Protein 9KPR (pdb70)

Sequence (567 aa):
GLVGLLVPVYDNRFFSSMAQTFEGQARKRGLSPMVVSGRRDPEEERRTVETLIAYSIDALFIAGVTDPDGVHQVCARAALPHVNIDLPGKFASSVISNNRHGAEILTAAILAHAAKGGSLGPDDVILFGGHDDHASRERIDGFHAAKADYFGVEGGDDIEITGYSPHMTEMAFERFFGRRGRLPRCFFVNSSINFEGLLRFMGRHDGEAFGDIVVGCFDYDPFASFLPFPVYMIKPDIAQMLEKGFELLEENRTEPEVTIIEPQLIPPRTALEGPLDDIWDPGLVGLLVPVYDNRFFSSMAQTFEGQARKRGLSPMVVSGRRDPEEERRTVETLIAYSIDALFIAGVTDPDGVHQVCARAALPHVNIDLPGKFASSVISNNRHGAEILTAAILAHAAKGGSLGPDDVILFGGHDDHASRERIDGFHAAKADYFGVEGGDDIEITGYSPHMTEMAFERFFGRRGRLPRCFFVNSSINFEGLLRFMGRHDGEAFGDIVVGCFDYDPFASFLPFPVYMIKPDIAQMLEKGFELLEENRTEPEVTIIEPQLIPPRTALEGPLDDIWDPVAL

InterPro domains:
  IPR000843 LacI-type HTH domain [PF00356] (10-58)
  IPR000843 LacI-type HTH domain [PS50932] (9-66)
  IPR000843 LacI-type HTH domain [SM00354] (8-81)
  IPR000843 LacI-type HTH domain [cd01392] (12-66)
  IPR010982 Lambda repressor-like, DNA-binding domain superfamily [G3DSA:1.10.260.40] (9-68)
  IPR010982 Lambda repressor-like, DNA-binding domain superfamily [SSF47413] (10-66)
  IPR025997 Periplasmic binding protein [PF13407] (72-291)
  IPR028082 Periplasmic binding protein-like I [SSF53822] (69-333)

B-factor: mean 37.3, std 19.04, range [6.64, 122.23]

Organism: Agrobacterium fabrum (strain C58 / ATCC 33970) (NCBI:txid176299)

Nearest PDB structures (foldseek):
  2ioy-assembly2_B  TM=7.848E-01  e=9.790E-14  Caldanaerobacter subterraneus subsp. tengcongensis
  2o20-assembly3_E  TM=8.260E-01  e=6.622E-13  Lactococcus lactis
  4yv7-assembly1_A  TM=7.741E-01  e=1.016E-11  Mycolicibacterium smegmatis MC2 155
  4rsm-assembly3_C  TM=7.453E-01  e=9.375E-09  Mycolicibacterium smegmatis MC2 155
  5hko-assembly1_A  TM=7.573E-01  e=2.952E-08  Mycolicibacterium smegmatis MC2 155

Radius of gyration: 23.56 Å; Cα contacts (8 Å, |Δi|>4): 1318; chains: 2; bounding box: 51×57×66 Å

Structure (mmCIF, N/CA/C/O backbone):
data_9KPR
#
_entry.id   9KPR
#
_cell.length_a   113.109
_cell.length_b   113.109
_cell.length_c   210.058
_cell.angle_alpha   90.00
_cell.angle_beta   90.00
_cell.angle_gamma   90.00
#
_symmetry.space_group_name_H-M   'P 41 21 2'
#
loop_
_entity.id
_entity.type
_entity.pdbx_description
1 polymer 'Transcriptional regulator, LacI family'
2 non-polymer D-Allulose
3 water water
#
loop_
_atom_site.group_PDB
_atom_site.id
_atom_site.type_symbol
_atom_site.label_atom_id
_atom_site.label_alt_id
_atom_site.label_comp_id
_atom_site.label_asym_id
_atom_site.label_entity_id
_atom_site.label_seq_id
_atom_site.pdbx_PDB_ins_code
_atom_site.Cartn_x
_atom_site.Cartn_y
_atom_site.Cartn_z
_atom_site.occupancy
_atom_site.B_iso_or_equiv
_atom_site.auth_seq_id
_atom_site.auth_comp_id
_atom_site.auth_asym_id
_atom_site.auth_atom_id
_atom_site.pdbx_PDB_model_num
ATOM 1 N N . GLY A 1 70 ? -32.057 32.302 12.102 1.00 66.17 70 GLY A N 1
ATOM 2 C CA . GLY A 1 70 ? -31.437 31.513 11.051 1.00 59.35 70 GLY A CA 1
ATOM 3 C C . GLY A 1 70 ? -31.765 30.030 11.105 1.00 54.21 70 GLY A C 1
ATOM 4 O O . GLY A 1 70 ? -30.877 29.184 11.019 1.00 61.79 70 GLY A O 1
ATOM 5 N N . LEU A 1 71 ? -33.045 29.722 11.292 1.00 45.26 71 LEU A N 1
ATOM 6 C CA . LEU A 1 71 ? -33.529 28.346 11.359 1.00 56.11 71 LEU A CA 1
ATOM 7 C C . LEU A 1 71 ? -33.647 27.730 9.965 1.00 56.51 71 LEU A C 1
ATOM 8 O O . LEU A 1 71 ? -34.403 28.229 9.123 1.00 46.87 71 LEU A O 1
ATOM 13 N N . VAL A 1 72 ? -32.925 26.633 9.731 1.00 45.39 72 VAL A N 1
ATOM 14 C CA . VAL A 1 72 ? -32.941 25.924 8.455 1.00 47.91 72 VAL A CA 1
ATOM 15 C C . VAL A 1 72 ? -33.386 24.482 8.6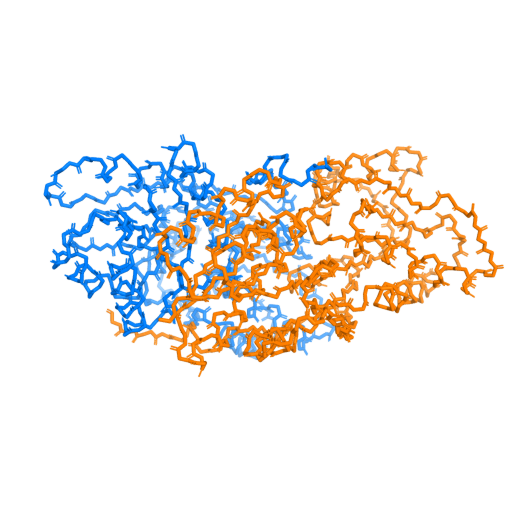87 1.00 44.83 72 VAL A C 1
ATOM 16 O O . VAL A 1 72 ? -32.956 23.829 9.647 1.00 36.72 72 VAL A O 1
ATOM 20 N N . GLY A 1 73 ? -34.258 23.991 7.811 1.00 39.29 73 GLY A N 1
ATOM 21 C CA . GLY A 1 73 ? -34.892 22.694 7.980 1.00 43.60 73 GLY A CA 1
ATOM 22 C C . GLY A 1 73 ? -34.431 21.686 6.912 1.00 45.03 73 GLY A C 1
ATOM 23 O O . GLY A 1 73 ? -34.180 22.062 5.767 1.00 28.79 73 GLY A O 1
ATOM 24 N N . LEU A 1 74 ? -34.311 20.436 7.335 1.00 40.99 74 LEU A N 1
ATOM 25 C CA . LEU A 1 74 ? -34.078 19.317 6.427 1.00 33.50 74 LEU A CA 1
ATOM 26 C C . LEU A 1 74 ? -35.291 18.400 6.490 1.00 26.43 74 LEU A C 1
ATOM 27 O O . LEU A 1 74 ? -35.651 17.914 7.568 1.00 34.74 74 LEU A O 1
ATOM 32 N N . LEU A 1 75 ? -35.915 18.174 5.340 1.00 25.04 75 LEU A N 1
ATOM 33 C CA . LEU A 1 75 ? -37.075 17.302 5.221 1.00 25.36 75 LEU A CA 1
ATOM 34 C C . LEU A 1 75 ? -36.622 15.960 4.663 1.00 24.29 75 LEU A C 1
ATOM 35 O O . LEU A 1 75 ? -36.135 15.892 3.532 1.00 29.65 75 LEU A O 1
ATOM 40 N N . VAL A 1 76 ? -36.795 14.898 5.445 1.00 27.10 76 VAL A N 1
ATOM 41 C CA . VAL A 1 76 ? -36.335 13.562 5.066 1.00 26.55 76 VAL A CA 1
ATOM 42 C C . VAL A 1 76 ? -37.532 12.617 5.064 1.00 36.02 76 VAL A C 1
ATOM 43 O O . VAL A 1 76 ? -38.538 12.893 5.735 1.00 30.89 76 VAL A O 1
ATOM 47 N N . PRO A 1 77 ? -37.481 11.512 4.312 1.00 37.03 77 PRO A N 1
ATOM 48 C CA . PRO A 1 77 ? -38.596 10.548 4.361 1.00 26.77 77 PRO A CA 1
ATOM 49 C C . PRO A 1 77 ? -38.754 9.883 5.719 1.00 36.03 77 PRO A C 1
ATOM 50 O O . PRO A 1 77 ? -39.880 9.766 6.226 1.00 26.69 77 PRO A O 1
ATOM 54 N N . VAL A 1 78 ? -37.652 9.409 6.308 1.00 27.44 78 VAL A N 1
ATOM 55 C CA . VAL A 1 78 ? -37.648 8.765 7.616 1.00 27.23 78 VAL A CA 1
ATOM 56 C C . VAL A 1 78 ? -36.368 9.138 8.358 1.00 30.59 78 VAL A C 1
ATOM 57 O O . VAL A 1 78 ? -35.348 9.471 7.748 1.00 31.32 78 VAL A O 1
ATOM 61 N N . TYR A 1 79 ? -36.429 9.084 9.691 1.00 27.53 79 TYR A N 1
ATOM 62 C CA . TYR A 1 79 ? -35.227 9.227 10.509 1.00 26.28 79 TYR A CA 1
ATOM 63 C C . TYR A 1 79 ? -34.407 7.938 10.567 1.00 33.45 79 TYR A C 1
ATOM 64 O O . TYR A 1 79 ? -33.176 7.994 10.686 1.00 34.26 79 TYR A O 1
ATOM 73 N N . ASP A 1 80 ? -35.078 6.779 10.508 1.00 50.97 80 ASP A N 1
ATOM 74 C CA . ASP A 1 80 ? -34.471 5.464 10.728 1.00 38.51 80 ASP A CA 1
ATOM 75 C C . ASP A 1 80 ? -33.508 5.029 9.618 1.00 35.46 80 ASP A C 1
ATOM 76 O O . ASP A 1 80 ? -32.731 4.090 9.822 1.00 37.19 80 ASP A O 1
ATOM 81 N N . ASN A 1 81 ? -33.578 5.644 8.441 1.00 30.27 81 ASN A N 1
ATOM 82 C CA . ASN A 1 81 ? -32.751 5.244 7.308 1.00 19.72 81 ASN A CA 1
ATOM 83 C C . ASN A 1 81 ? -31.279 5.569 7.556 1.00 23.85 81 ASN A C 1
ATOM 84 O O . ASN A 1 81 ? -30.941 6.642 8.053 1.00 37.93 81 ASN A O 1
ATOM 89 N N . ARG A 1 82 ? -30.395 4.639 7.193 1.00 22.65 82 ARG A N 1
ATOM 90 C CA . ARG A 1 82 ? -28.970 4.837 7.459 1.00 34.09 82 ARG A CA 1
ATOM 91 C C . ARG A 1 82 ? -28.385 5.968 6.620 1.00 31.28 82 ARG A C 1
ATOM 92 O O . ARG A 1 82 ? -27.470 6.670 7.066 1.00 36.22 82 ARG A O 1
ATOM 100 N N . PHE A 1 83 ? -28.863 6.127 5.387 1.00 31.31 83 PHE A N 1
ATOM 101 C CA . PHE A 1 83 ? -28.366 7.193 4.524 1.00 30.13 83 PHE A CA 1
ATOM 102 C C . PHE A 1 83 ? -28.903 8.552 4.965 1.00 25.30 83 PHE A C 1
ATOM 103 O O . PHE A 1 83 ? -28.149 9.526 5.075 1.00 28.05 83 PHE A O 1
ATOM 111 N N . PHE A 1 84 ? -30.208 8.631 5.228 1.00 22.51 84 PHE A N 1
ATOM 112 C CA . PHE A 1 84 ? -30.820 9.883 5.663 1.00 16.74 84 PHE A CA 1
ATOM 113 C C . PHE A 1 84 ? -30.368 10.283 7.064 1.00 26.74 84 PHE A C 1
ATOM 114 O O . PHE A 1 84 ? -30.279 11.479 7.374 1.00 23.50 84 PHE A O 1
ATOM 122 N N . SER A 1 85 ? -30.130 9.308 7.943 1.00 22.46 85 SER A N 1
ATOM 123 C CA . SER A 1 85 ? -29.617 9.645 9.265 1.00 21.42 85 SER A CA 1
ATOM 124 C C . SER A 1 85 ? -28.214 10.223 9.161 1.00 27.86 85 SER A C 1
ATOM 125 O O . SER A 1 85 ? -27.857 11.143 9.905 1.00 32.46 85 SER A O 1
ATOM 128 N N . SER A 1 86 ? -27.401 9.691 8.243 1.00 28.49 86 SER A N 1
ATOM 129 C CA . SER A 1 86 ? -26.079 10.263 8.011 1.00 33.31 86 SER A CA 1
ATOM 130 C C . SER A 1 86 ? -26.183 11.650 7.383 1.00 35.92 86 SER A C 1
ATOM 131 O O . SER A 1 86 ? -25.381 12.542 7.694 1.00 36.01 86 SER A O 1
ATOM 134 N N . MET A 1 87 ? -27.162 11.850 6.494 1.00 32.48 87 MET A N 1
ATOM 135 C CA . MET A 1 87 ? -27.379 13.171 5.909 1.00 21.78 87 MET A CA 1
ATOM 136 C C . MET A 1 87 ? -27.766 14.189 6.975 1.00 26.33 87 MET A C 1
ATOM 137 O O . MET A 1 87 ? -27.295 15.330 6.952 1.00 35.47 87 MET A O 1
ATOM 142 N N . ALA A 1 88 ? -28.635 13.799 7.913 1.00 23.92 88 ALA A N 1
ATOM 143 C CA . ALA A 1 88 ? -29.036 14.721 8.971 1.00 25.65 88 ALA A CA 1
ATOM 144 C C . ALA A 1 88 ? -27.853 15.122 9.844 1.00 32.56 88 ALA A C 1
ATOM 145 O O . ALA A 1 88 ? -27.734 16.289 10.238 1.00 39.88 88 ALA A O 1
ATOM 147 N N . GLN A 1 89 ? -26.962 14.174 10.152 1.00 35.33 89 GLN A N 1
ATOM 148 C CA . GLN A 1 89 ? -25.780 14.514 10.936 1.00 28.47 89 GLN A CA 1
ATOM 149 C C . GLN A 1 89 ? -24.879 15.469 10.167 1.00 35.40 89 GLN A C 1
ATOM 150 O O . GLN A 1 89 ? -24.401 16.467 10.721 1.00 40.11 89 GLN A O 1
ATOM 156 N N . THR A 1 90 ? -24.647 15.184 8.883 1.00 31.92 90 THR A N 1
ATOM 157 C CA . THR A 1 90 ? -23.849 16.079 8.050 1.00 34.04 90 THR A CA 1
ATOM 158 C C . THR A 1 90 ? -24.506 17.444 7.907 1.00 28.40 90 THR A C 1
ATOM 159 O O . THR A 1 90 ? -23.829 18.477 7.967 1.00 29.79 90 THR A O 1
ATOM 163 N N . PHE A 1 91 ? -25.826 17.466 7.716 1.00 25.67 91 PHE A N 1
ATOM 164 C CA . PHE A 1 91 ? -26.550 18.725 7.573 1.00 26.42 91 PHE A CA 1
ATOM 165 C C . PHE A 1 91 ? -26.467 19.575 8.833 1.00 32.91 91 PHE A C 1
ATOM 166 O O . PHE A 1 91 ? -26.264 20.792 8.754 1.00 37.81 91 PHE A O 1
ATOM 174 N N . GLU A 1 92 ? -26.619 18.955 10.006 1.00 35.54 92 GLU A N 1
ATOM 175 C CA . GLU A 1 92 ? -26.584 19.728 11.240 1.00 37.86 92 GLU A CA 1
ATOM 176 C C . GLU A 1 92 ? -25.226 20.393 11.429 1.00 38.95 92 GLU A C 1
ATOM 177 O O . GLU A 1 92 ? -25.151 21.583 11.758 1.00 44.91 92 GLU A O 1
ATOM 183 N N . GLY A 1 93 ? -24.142 19.648 11.204 1.00 34.68 93 GLY A N 1
ATOM 184 C CA . GLY A 1 93 ? -22.815 20.227 11.354 1.00 29.68 93 GLY A CA 1
ATOM 185 C C . GLY A 1 93 ? -22.564 21.356 10.373 1.00 33.94 93 GLY A C 1
ATOM 186 O O . GLY A 1 93 ? -21.983 22.385 10.727 1.00 37.53 93 GLY A O 1
ATOM 187 N N . GLN A 1 94 ? -22.962 21.162 9.116 1.00 30.14 94 GLN A N 1
ATOM 188 C CA . GLN A 1 94 ? -22.788 22.214 8.126 1.00 29.15 94 GLN A CA 1
ATOM 189 C C . GLN A 1 94 ? -23.594 23.447 8.502 1.00 40.13 94 GLN A C 1
ATOM 190 O O . GLN A 1 94 ? -23.085 24.570 8.441 1.00 43.95 94 GLN A O 1
ATOM 196 N N . ALA A 1 95 ? -24.844 23.251 8.927 1.00 32.07 95 ALA A N 1
ATOM 197 C CA . ALA A 1 95 ? -25.666 24.374 9.365 1.00 32.87 95 ALA A CA 1
ATOM 198 C C . ALA A 1 95 ? -25.049 25.062 10.580 1.00 41.20 95 ALA A C 1
ATOM 199 O O . ALA A 1 95 ? -25.095 26.293 10.696 1.00 37.39 95 ALA A O 1
ATOM 201 N N . ARG A 1 96 ? -24.490 24.278 11.508 1.00 42.42 96 ARG A N 1
ATOM 202 C CA . ARG A 1 96 ? -23.842 24.849 12.685 1.00 37.10 96 ARG A CA 1
ATOM 203 C C . ARG A 1 96 ? -22.695 25.773 12.285 1.00 47.34 96 ARG A C 1
ATOM 204 O O . ARG A 1 96 ? -22.575 26.893 12.801 1.00 44.67 96 ARG A O 1
ATOM 208 N N . LYS A 1 97 ? -21.856 25.332 11.337 1.00 47.49 97 LYS A N 1
ATOM 209 C CA . LYS A 1 97 ? -20.753 26.171 10.872 1.00 42.61 97 LYS A CA 1
ATOM 210 C C . LYS A 1 97 ? -21.245 27.425 10.159 1.00 34.76 97 LYS A C 1
ATOM 211 O O . LYS A 1 97 ? -20.598 28.473 10.237 1.00 47.37 97 LYS A O 1
ATOM 217 N N . ARG A 1 98 ? -22.366 27.342 9.448 1.00 42.21 98 ARG A N 1
ATOM 218 C CA . ARG A 1 98 ? -22.969 28.540 8.879 1.00 34.87 98 ARG A CA 1
ATOM 219 C C . ARG A 1 98 ? -23.553 29.455 9.944 1.00 44.03 98 ARG A C 1
ATOM 220 O O . ARG A 1 98 ? -24.026 30.546 9.607 1.00 48.38 98 ARG A O 1
ATOM 228 N N . GLY A 1 99 ? -23.589 29.022 11.203 1.00 46.00 99 GLY A N 1
ATOM 229 C CA . GLY A 1 99 ? -24.285 29.776 12.223 1.00 46.29 99 GLY A CA 1
ATOM 230 C C . GLY A 1 99 ? -25.790 29.652 12.168 1.00 62.52 99 GLY A C 1
ATOM 231 O O . GLY A 1 99 ? -26.488 30.440 12.820 1.00 57.70 99 GLY A O 1
ATOM 232 N N . LEU A 1 100 ? -26.309 28.721 11.370 1.00 52.36 100 LEU A N 1
ATOM 233 C CA . LEU A 1 100 ? -27.735 28.464 11.300 1.00 37.05 100 LEU A CA 1
ATOM 234 C C . LEU A 1 100 ? -28.156 27.471 12.380 1.00 47.18 100 LEU A C 1
ATOM 235 O O . LEU A 1 100 ? -27.335 26.767 12.977 1.00 37.96 100 LEU A O 1
ATOM 240 N N . SER A 1 101 ? -29.463 27.431 12.633 1.00 50.34 101 SER A N 1
ATOM 241 C CA . SER A 1 101 ? -30.031 26.483 13.578 1.00 48.40 101 SER A CA 1
ATOM 242 C C . SER A 1 101 ? -30.691 25.348 12.819 1.00 51.66 101 SER A C 1
ATOM 243 O O . SER A 1 101 ? -31.683 25.587 12.108 1.00 41.87 101 SER A O 1
ATOM 246 N N . PRO A 1 102 ? -30.214 24.107 12.964 1.00 41.89 102 PRO A N 1
ATOM 247 C CA . PRO A 1 102 ? -30.717 23.017 12.118 1.00 34.21 102 PRO A CA 1
ATOM 248 C C . PRO A 1 102 ? -31.853 22.235 12.755 1.00 33.98 102 PRO A C 1
ATOM 249 O O . PRO A 1 102 ? -31.784 21.833 13.922 1.00 35.39 102 PRO A O 1
ATOM 253 N N . MET A 1 103 ? -32.887 21.973 11.973 1.00 32.40 103 MET A N 1
ATOM 254 C CA . MET A 1 103 ? -33.990 21.139 12.411 1.00 41.97 103 MET A CA 1
ATOM 255 C C . MET A 1 103 ? -34.303 20.135 11.316 1.00 37.59 103 MET A C 1
ATOM 256 O O . MET A 1 103 ? -34.169 20.432 10.124 1.00 36.45 103 MET A O 1
ATOM 261 N N . VAL A 1 104 ? -34.696 18.940 11.728 1.00 25.95 104 VAL A N 1
ATOM 262 C CA . VAL A 1 104 ? -35.022 17.877 10.797 1.00 31.90 104 VAL A CA 1
ATOM 263 C C . VAL A 1 104 ? -36.467 17.474 11.021 1.00 36.86 104 VAL A C 1
ATOM 264 O O . VAL A 1 104 ? -36.903 17.286 12.163 1.00 38.19 104 VAL A O 1
ATOM 268 N N . VAL A 1 105 ? -37.192 17.293 9.924 1.00 25.27 105 VAL A N 1
ATOM 269 C CA . VAL A 1 105 ? -38.579 16.876 9.962 1.00 29.40 105 VAL A CA 1
ATOM 270 C C . VAL A 1 105 ? -38.722 15.733 8.971 1.00 34.25 105 VAL A C 1
ATOM 271 O O . VAL A 1 105 ? -37.922 15.575 8.047 1.00 30.05 105 VAL A O 1
ATOM 275 N N . SER A 1 106 ? -39.755 14.931 9.178 1.00 34.14 106 SER A N 1
ATOM 276 C CA . SER A 1 106 ? -39.997 13.743 8.379 1.00 25.87 106 SER A CA 1
ATOM 277 C C . SER A 1 106 ? -41.258 13.933 7.551 1.00 31.15 106 SER A C 1
ATOM 278 O O . SER A 1 106 ? -42.296 14.351 8.078 1.00 38.48 106 SER A O 1
ATOM 281 N N . GLY A 1 107 ? -41.175 13.583 6.269 1.00 28.93 107 GLY A N 1
ATOM 282 C CA . GLY A 1 107 ? -42.321 13.619 5.384 1.00 36.49 107 GLY A CA 1
ATOM 283 C C . GLY A 1 107 ? -43.052 12.303 5.250 1.00 43.10 107 GLY A C 1
ATOM 284 O O . GLY A 1 107 ? -44.148 12.268 4.685 1.00 36.79 107 GLY A O 1
ATOM 285 N N . ARG A 1 108 ? -42.465 11.219 5.765 1.00 43.64 108 ARG A N 1
ATOM 286 C CA . ARG A 1 108 ? -43.094 9.896 5.817 1.00 36.77 108 ARG A CA 1
ATOM 287 C C . ARG A 1 108 ? -43.473 9.377 4.429 1.00 39.75 108 ARG A C 1
ATOM 288 O O . ARG A 1 108 ? -44.350 8.519 4.295 1.00 48.67 108 ARG A O 1
ATOM 296 N N . ARG A 1 109 ? -42.785 9.864 3.393 1.00 40.92 109 ARG A N 1
ATOM 297 C CA . ARG A 1 109 ? -43.008 9.438 2.008 1.00 43.88 109 ARG A CA 1
ATOM 298 C C . ARG A 1 109 ? -44.466 9.569 1.572 1.00 43.63 109 ARG A C 1
ATOM 299 O O . ARG A 1 109 ? -44.918 8.880 0.657 1.00 49.76 109 ARG A O 1
ATOM 307 N N . ASP A 1 110 ? -45.209 10.460 2.218 1.00 43.56 110 ASP A N 1
ATOM 308 C CA . ASP A 1 110 ? -46.602 10.729 1.888 1.00 46.81 110 ASP A CA 1
ATOM 309 C C . ASP A 1 110 ? -46.722 12.154 1.365 1.00 48.89 110 ASP A C 1
ATOM 310 O O . ASP A 1 110 ? -46.362 13.095 2.090 1.00 44.87 110 ASP A O 1
ATOM 315 N N . PRO A 1 111 ? -47.218 12.374 0.140 1.00 47.71 111 PRO A N 1
ATOM 316 C CA . PRO A 1 111 ? -47.248 13.754 -0.387 1.00 49.85 111 PRO A CA 1
ATOM 317 C C . PRO A 1 111 ? -48.061 14.704 0.478 1.00 45.56 111 PRO A C 1
ATOM 318 O O . PRO A 1 111 ? -47.659 15.858 0.678 1.00 51.48 111 PRO A O 1
ATOM 322 N N . GLU A 1 112 ? -49.204 14.250 0.996 1.00 38.26 112 GLU A N 1
ATOM 323 C CA . GLU A 1 112 ? -49.985 15.086 1.900 1.00 47.86 112 GLU A CA 1
ATOM 324 C C . GLU A 1 112 ? -49.212 15.384 3.181 1.00 51.70 112 GLU A C 1
ATOM 325 O O . GLU A 1 112 ? -49.209 16.523 3.665 1.00 53.00 112 GLU A O 1
ATOM 331 N N . GLU A 1 113 ? -48.538 14.374 3.739 1.00 51.16 113 GLU A N 1
ATOM 332 C CA . GLU A 1 113 ? -47.738 14.592 4.940 1.00 46.05 113 GLU A CA 1
ATOM 333 C C . GLU A 1 113 ? -46.598 15.563 4.660 1.00 51.27 113 GLU A C 1
ATOM 334 O O . GLU A 1 113 ? -46.313 16.452 5.471 1.00 45.71 113 GLU A O 1
ATOM 340 N N . GLU A 1 114 ? -45.949 15.420 3.500 1.00 42.25 114 GLU A N 1
ATOM 341 C CA . GLU A 1 114 ? -44.862 16.321 3.137 1.00 34.43 114 GLU A CA 1
ATOM 342 C C . GLU A 1 114 ? -45.356 17.757 3.027 1.00 44.62 114 GLU A C 1
ATOM 343 O O . GLU A 1 114 ? -44.686 18.690 3.487 1.00 48.67 114 GLU A O 1
ATOM 349 N N . ARG A 1 115 ? -46.526 17.954 2.415 1.00 53.57 115 ARG A N 1
ATOM 350 C CA . ARG A 1 115 ? -47.080 19.297 2.299 1.00 45.84 115 ARG A CA 1
ATOM 351 C C . ARG A 1 115 ? -47.446 19.862 3.671 1.00 45.40 115 ARG A C 1
ATOM 352 O O . ARG A 1 115 ? -47.093 21.003 3.994 1.00 41.57 115 ARG A O 1
ATOM 354 N N . ARG A 1 116 ? -48.133 19.071 4.506 1.00 35.83 116 ARG A N 1
ATOM 355 C CA . ARG A 1 116 ? -48.492 19.551 5.840 1.00 37.27 116 ARG A CA 1
ATOM 356 C C . ARG A 1 116 ? -47.255 19.872 6.671 1.00 45.13 116 ARG A C 1
ATOM 357 O O . ARG A 1 116 ? -47.230 20.872 7.397 1.00 51.05 116 ARG A O 1
ATOM 359 N N . THR A 1 117 ? -46.209 19.048 6.560 1.00 41.85 117 THR A N 1
ATOM 360 C CA . THR A 1 117 ? -44.996 19.280 7.337 1.00 34.65 117 THR A CA 1
ATOM 361 C C . THR A 1 117 ? -44.316 20.576 6.917 1.00 39.54 117 THR A C 1
ATOM 362 O O . THR A 1 117 ? -43.820 21.324 7.768 1.00 41.36 117 THR A O 1
ATOM 366 N N . VAL A 1 118 ? -44.258 20.848 5.611 1.00 39.35 118 VAL A N 1
ATOM 367 C CA . VAL A 1 118 ? -43.643 22.089 5.151 1.00 41.08 118 VAL A CA 1
ATOM 368 C C . VAL A 1 118 ? -44.487 23.288 5.571 1.00 47.01 118 VAL A C 1
ATOM 369 O O . VAL A 1 118 ? -43.955 24.304 6.039 1.00 46.88 118 VAL A O 1
ATOM 373 N N . GLU A 1 119 ? -45.813 23.187 5.425 1.00 44.63 119 GLU A N 1
ATOM 374 C CA . GLU A 1 119 ? -46.692 24.268 5.864 1.00 43.48 119 GLU A CA 1
ATOM 375 C C . GLU A 1 119 ? -46.487 24.583 7.338 1.00 44.06 119 GLU A C 1
ATOM 376 O O . GLU A 1 119 ? -46.482 25.754 7.735 1.00 58.71 119 GLU A O 1
ATOM 382 N N . THR A 1 120 ? -46.312 23.551 8.163 1.00 36.64 120 THR A N 1
ATOM 383 C CA . THR A 1 120 ? -46.008 23.783 9.569 1.00 43.33 120 THR A CA 1
ATOM 384 C C . THR A 1 120 ? -44.673 24.499 9.729 1.00 40.57 120 THR A C 1
ATOM 385 O O . THR A 1 120 ? -44.565 25.455 10.506 1.00 50.24 120 THR A O 1
ATOM 389 N N . LEU A 1 121 ? -43.650 24.068 8.987 1.00 44.35 121 LEU A N 1
ATOM 390 C CA . LEU A 1 121 ? -42.360 24.750 9.044 1.00 53.71 121 LEU A CA 1
ATOM 391 C C . LEU A 1 121 ? -42.482 26.203 8.605 1.00 49.41 121 LEU A C 1
ATOM 392 O O . LEU A 1 121 ? -41.835 27.091 9.173 1.00 42.61 121 LEU A O 1
ATOM 397 N N . ILE A 1 122 ? -43.286 26.459 7.573 1.00 40.40 122 ILE A N 1
ATOM 398 C CA . ILE A 1 122 ? -43.519 27.830 7.136 1.00 40.72 122 ILE A CA 1
ATOM 399 C C . ILE A 1 122 ? -44.254 28.613 8.214 1.00 48.02 122 ILE A C 1
ATOM 400 O O . ILE A 1 122 ? -43.931 29.775 8.489 1.00 52.71 122 ILE A O 1
ATOM 405 N N . ALA A 1 123 ? -45.258 27.990 8.838 1.00 50.40 123 ALA A N 1
ATOM 406 C CA . ALA A 1 123 ? -45.981 28.647 9.922 1.00 47.36 123 ALA A CA 1
ATOM 407 C C . ALA A 1 123 ? -45.043 29.029 11.061 1.00 51.99 123 ALA A C 1
ATOM 408 O O . ALA A 1 123 ? -45.213 30.078 11.694 1.00 63.47 123 ALA A O 1
ATOM 410 N N . TYR A 1 124 ? -44.043 28.194 11.330 1.00 46.68 124 TYR A N 1
ATOM 411 C CA . TYR A 1 124 ? -43.069 28.459 12.378 1.00 40.86 124 TYR A CA 1
ATOM 412 C C . TYR A 1 124 ? -41.881 29.286 11.887 1.00 42.98 124 TYR A C 1
ATOM 413 O O . TYR A 1 124 ? -40.892 29.422 12.615 1.00 51.81 124 TYR A O 1
ATOM 422 N N . SER A 1 125 ? -41.957 29.813 10.662 1.00 46.35 125 SER A N 1
ATOM 423 C CA . SER A 1 125 ? -41.011 30.798 10.133 1.00 48.32 125 SER A CA 1
ATOM 424 C C . SER A 1 125 ? -39.585 30.252 10.000 1.00 59.63 125 SER A C 1
ATOM 425 O O . SER A 1 125 ? -38.611 30.890 10.409 1.00 56.79 125 SER A O 1
ATOM 428 N N . ILE A 1 126 ? -39.462 29.067 9.397 1.00 49.03 126 ILE A N 1
ATOM 429 C CA . ILE A 1 126 ? -38.146 28.548 9.040 1.00 52.62 126 ILE A CA 1
ATOM 430 C C . ILE A 1 126 ? -37.585 29.350 7.868 1.00 50.81 126 ILE A C 1
ATOM 431 O O . ILE A 1 126 ? -38.330 29.833 7.004 1.00 35.64 126 ILE A O 1
ATOM 436 N N . ASP A 1 127 ? -36.264 29.551 7.865 1.00 54.18 127 ASP A N 1
ATOM 437 C CA . ASP A 1 127 ? -35.646 30.414 6.859 1.00 56.95 127 ASP A CA 1
ATOM 438 C C . ASP A 1 127 ? -35.378 29.688 5.545 1.00 56.23 127 ASP A C 1
ATOM 439 O O . ASP A 1 127 ? -35.524 30.283 4.473 1.00 61.32 127 ASP A O 1
ATOM 444 N N . ALA A 1 128 ? -34.971 28.422 5.597 1.00 73.12 128 ALA A N 1
ATOM 445 C CA . ALA A 1 128 ? -34.643 27.676 4.389 1.00 55.22 128 ALA A CA 1
ATOM 446 C C . ALA A 1 128 ? -34.927 26.201 4.612 1.00 49.60 128 ALA A C 1
ATOM 447 O O . ALA A 1 128 ? -34.927 25.711 5.746 1.00 50.06 128 ALA A O 1
ATOM 449 N N . LEU A 1 129 ? -35.186 25.502 3.517 1.00 40.73 129 LEU A N 1
ATOM 450 C CA . LEU A 1 129 ? -35.551 24.097 3.573 1.00 44.93 129 LEU A CA 1
ATOM 451 C C . LEU A 1 129 ? -34.745 23.290 2.564 1.00 41.14 129 LEU A C 1
ATOM 452 O O . LEU A 1 129 ? -34.598 23.688 1.405 1.00 37.71 129 LEU A O 1
ATOM 457 N N . PHE A 1 130 ? -34.227 22.153 3.013 1.00 36.78 130 PHE A N 1
ATOM 458 C CA . PHE A 1 130 ? -33.607 21.172 2.136 1.00 30.17 130 PHE A CA 1
ATOM 459 C C . PHE A 1 130 ? -34.632 20.070 1.943 1.00 28.44 130 PHE A C 1
ATOM 460 O O . PHE A 1 130 ? -35.174 19.547 2.922 1.00 26.55 130 PHE A O 1
ATOM 468 N N . ILE A 1 131 ? -34.936 19.757 0.694 1.00 33.06 131 ILE A N 1
ATOM 469 C CA . ILE A 1 131 ? -35.986 18.802 0.374 1.00 29.46 131 ILE A CA 1
ATOM 470 C C . ILE A 1 131 ? -35.297 17.524 -0.098 1.00 34.24 131 ILE A C 1
ATOM 471 O O . ILE A 1 131 ? -34.806 17.442 -1.230 1.00 36.40 131 ILE A O 1
ATOM 476 N N . ALA A 1 132 ? -35.252 16.520 0.778 1.00 40.92 132 ALA A N 1
ATOM 477 C CA . ALA A 1 132 ? -34.484 15.299 0.556 1.00 32.22 132 ALA A CA 1
ATOM 478 C C . ALA A 1 132 ? -35.421 14.102 0.464 1.00 38.42 132 ALA A C 1
ATOM 479 O O . ALA A 1 132 ? -36.129 13.787 1.428 1.00 47.50 132 ALA A O 1
ATOM 481 N N . GLY A 1 133 ? -35.412 13.435 -0.689 1.00 34.96 133 GLY A N 1
ATOM 482 C CA . GLY A 1 133 ? -36.144 12.190 -0.863 1.00 31.82 133 GLY A CA 1
ATOM 483 C C . GLY A 1 133 ? -37.651 12.275 -0.766 1.00 36.96 133 GLY A C 1
ATOM 484 O O . GLY A 1 133 ? -38.288 11.297 -0.357 1.00 49.83 133 GLY A O 1
ATOM 485 N N . VAL A 1 134 ? -38.247 13.413 -1.126 1.00 45.42 134 VAL A N 1
ATOM 486 C CA . VAL A 1 134 ? -39.702 13.536 -1.089 1.00 51.54 134 VAL A CA 1
ATOM 487 C C . VAL A 1 134 ? -40.297 12.804 -2.281 1.00 59.51 134 VAL A C 1
ATOM 488 O O . VAL A 1 134 ? -39.728 12.797 -3.382 1.00 54.10 134 VAL A O 1
ATOM 492 N N . THR A 1 135 ? -41.458 12.190 -2.064 1.00 57.83 135 THR A N 1
ATOM 493 C CA . THR A 1 135 ? -42.149 11.509 -3.149 1.00 62.28 135 THR A CA 1
ATOM 494 C C . THR A 1 135 ? -42.739 12.495 -4.153 1.00 66.25 135 THR A C 1
ATOM 495 O O . THR A 1 135 ? -42.851 12.170 -5.341 1.00 81.65 135 THR A O 1
ATOM 499 N N . ASP A 1 136 ? -43.124 13.693 -3.705 1.00 67.33 136 ASP A N 1
ATOM 500 C CA . ASP A 1 136 ? -43.737 14.708 -4.566 1.00 79.60 136 ASP A CA 1
ATOM 501 C C . ASP A 1 136 ? -42.962 16.017 -4.449 1.00 65.41 136 ASP A C 1
ATOM 502 O O . ASP A 1 136 ? -43.278 16.862 -3.600 1.00 62.70 136 ASP A O 1
ATOM 507 N N . PRO A 1 137 ? -41.934 16.223 -5.277 1.00 62.28 137 PRO A N 1
ATOM 508 C CA . PRO A 1 137 ? -41.187 17.489 -5.195 1.00 66.52 137 PRO A CA 1
ATOM 509 C C . PRO A 1 137 ? -42.007 18.702 -5.608 1.00 76.86 137 PRO A C 1
ATOM 510 O O . PRO A 1 137 ? -41.788 19.793 -5.066 1.00 71.47 137 PRO A O 1
ATOM 514 N N . ASP A 1 138 ? -42.945 18.543 -6.548 1.00 82.89 138 ASP A N 1
ATOM 515 C CA . ASP A 1 138 ? -43.696 19.687 -7.064 1.00 82.03 138 ASP A CA 1
ATOM 516 C C . ASP A 1 138 ? -44.643 20.261 -6.017 1.00 71.31 138 ASP A C 1
ATOM 517 O O . ASP A 1 138 ? -44.708 21.483 -5.833 1.00 75.23 138 ASP A O 1
ATOM 522 N N . GLY A 1 139 ? -45.391 19.396 -5.327 1.00 70.38 139 GLY A N 1
ATOM 523 C CA . GLY A 1 139 ? -46.307 19.881 -4.307 1.00 57.20 139 GLY A CA 1
ATOM 524 C C . GLY A 1 139 ? -45.594 20.617 -3.190 1.00 62.77 139 GLY A C 1
ATOM 525 O O . GLY A 1 139 ? -46.083 21.635 -2.693 1.00 74.73 139 GLY A O 1
ATOM 526 N N . VAL A 1 140 ? -44.427 20.115 -2.785 1.00 61.84 140 VAL A N 1
ATOM 527 C CA . VAL A 1 140 ? -43.614 20.808 -1.791 1.00 52.10 140 VAL A CA 1
ATOM 528 C C . VAL A 1 140 ? -43.097 22.133 -2.339 1.00 59.21 140 VAL A C 1
ATOM 529 O O . VAL A 1 140 ? -43.043 23.138 -1.619 1.00 64.45 140 VAL A O 1
ATOM 533 N N . HIS A 1 141 ? -42.711 22.162 -3.618 1.00 55.14 141 HIS A N 1
ATOM 534 C CA . HIS A 1 141 ? -42.199 23.401 -4.196 1.00 59.31 141 HIS A CA 1
ATOM 535 C C . HIS A 1 141 ? -43.268 24.483 -4.221 1.00 65.01 141 HIS A C 1
ATOM 536 O O . HIS A 1 141 ? -42.986 25.648 -3.918 1.00 66.18 141 HIS A O 1
ATOM 543 N N . GLN A 1 142 ? -44.497 24.123 -4.596 1.00 57.02 142 GLN A N 1
ATOM 544 C CA . GLN A 1 142 ? -45.568 25.111 -4.633 1.00 68.36 142 GLN A CA 1
ATOM 545 C C . GLN A 1 142 ? -45.800 25.721 -3.259 1.00 63.15 142 GLN A C 1
ATOM 546 O O . GLN A 1 142 ? -45.956 26.941 -3.136 1.00 62.81 142 GLN A O 1
ATOM 552 N N . VAL A 1 143 ? -45.791 24.893 -2.212 1.00 60.80 143 VAL A N 1
ATOM 553 C CA . VAL A 1 143 ? -45.958 25.409 -0.856 1.00 47.36 143 VAL A CA 1
ATOM 554 C C . VAL A 1 143 ? -44.819 26.360 -0.508 1.00 46.60 143 VAL A C 1
ATOM 555 O O . VAL A 1 143 ? -45.042 27.459 0.015 1.00 67.89 143 VAL A O 1
ATOM 559 N N . CYS A 1 144 ? -43.581 25.956 -0.796 1.00 51.38 144 CYS A N 1
ATOM 560 C CA . CYS A 1 144 ? -42.445 26.838 -0.535 1.00 66.05 144 CYS A CA 1
ATOM 561 C C . CYS A 1 144 ? -42.512 28.095 -1.392 1.00 58.76 144 CYS A C 1
ATOM 562 O O . CYS A 1 144 ? -42.117 29.178 -0.945 1.00 49.45 144 CYS A O 1
ATOM 565 N N . ALA A 1 145 ? -42.975 27.965 -2.639 1.00 56.87 145 ALA A N 1
ATOM 566 C CA . ALA A 1 145 ? -43.041 29.125 -3.519 1.00 57.02 145 ALA A CA 1
ATOM 567 C C . ALA A 1 145 ? -44.094 30.119 -3.040 1.00 64.97 145 ALA A C 1
ATOM 568 O O . ALA A 1 145 ? -43.849 31.332 -3.028 1.00 52.22 145 ALA A O 1
ATOM 570 N N . ARG A 1 146 ? -45.267 29.621 -2.630 1.00 54.98 146 ARG A N 1
ATOM 571 C CA . ARG A 1 146 ? -46.302 30.499 -2.091 1.00 48.36 146 ARG A CA 1
ATOM 572 C C . ARG A 1 146 ? -45.792 31.259 -0.871 1.00 52.25 146 ARG A C 1
ATOM 573 O O . ARG A 1 146 ? -46.040 32.461 -0.728 1.00 61.19 146 ARG A O 1
ATOM 575 N N . ALA A 1 147 ? -45.076 30.581 0.016 1.00 51.01 147 ALA A N 1
ATOM 576 C CA . ALA A 1 147 ? -44.501 31.233 1.183 1.00 51.86 147 ALA A CA 1
ATOM 577 C C . ALA A 1 147 ? -43.218 31.994 0.876 1.00 56.89 147 ALA A C 1
ATOM 578 O O . ALA A 1 147 ? -42.639 32.582 1.799 1.00 50.71 147 ALA A O 1
ATOM 580 N N . ALA A 1 148 ? -42.752 31.977 -0.375 1.00 52.80 148 ALA A N 1
ATOM 581 C CA . ALA A 1 148 ? -41.462 32.559 -0.753 1.00 55.46 148 ALA A CA 1
ATOM 582 C C . ALA A 1 148 ? -40.340 32.078 0.172 1.00 69.71 148 ALA A C 1
ATOM 583 O O . ALA A 1 148 ? -39.582 32.870 0.740 1.00 63.73 148 ALA A O 1
ATOM 585 N N . LEU A 1 149 ? -40.256 30.753 0.339 1.00 65.48 149 LEU A N 1
ATOM 586 C CA . LEU A 1 149 ? -39.260 30.109 1.190 1.00 54.14 149 LEU A CA 1
ATOM 587 C C . LEU A 1 149 ? -38.184 29.447 0.341 1.00 43.84 149 LEU A C 1
ATOM 588 O O . LEU A 1 149 ? -38.511 28.580 -0.485 1.00 55.17 149 LEU A O 1
ATOM 593 N N . PRO A 1 150 ? -36.905 29.793 0.510 1.00 42.00 150 PRO A N 1
ATOM 594 C CA . PRO A 1 150 ? -35.852 29.174 -0.313 1.00 50.56 150 PRO A CA 1
ATOM 595 C C . PRO A 1 150 ? -35.728 27.683 -0.027 1.00 47.34 150 PRO A C 1
ATOM 596 O O . PRO A 1 150 ? -35.686 27.256 1.130 1.00 47.33 150 PRO A O 1
ATOM 600 N N . HIS A 1 151 ? -35.662 26.893 -1.094 1.00 48.97 151 HIS A N 1
ATOM 601 C CA . HIS A 1 151 ? -35.570 25.445 -0.980 1.00 48.05 151 HIS A CA 1
ATOM 602 C C . HIS A 1 151 ? -34.699 24.889 -2.097 1.00 48.26 151 HIS A C 1
ATOM 603 O O . HIS A 1 151 ? -34.702 25.396 -3.221 1.00 43.40 151 HIS A O 1
ATOM 610 N N . VAL A 1 152 ? -33.954 23.834 -1.774 1.00 47.93 152 VAL A N 1
ATOM 611 C CA . VAL A 1 152 ? -33.161 23.092 -2.747 1.00 36.95 152 VAL A CA 1
ATOM 612 C C . VAL A 1 152 ? -33.497 21.611 -2.609 1.00 37.25 152 VAL A C 1
ATOM 613 O O . VAL A 1 152 ? -33.660 21.105 -1.492 1.00 37.78 152 VAL A O 1
ATOM 617 N N . ASN A 1 153 ? -33.658 20.925 -3.742 1.00 40.69 153 ASN A N 1
ATOM 618 C CA . ASN A 1 153 ? -33.848 19.480 -3.723 1.00 29.16 153 ASN A CA 1
ATOM 619 C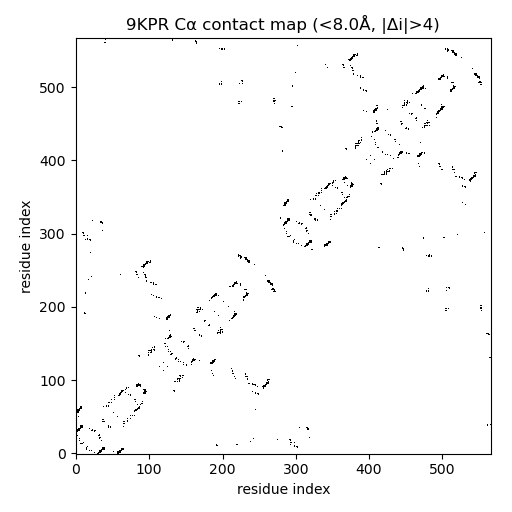 C . ASN A 1 153 ? -32.527 18.764 -3.466 1.00 34.28 153 ASN A C 1
ATOM 620 O O . ASN A 1 153 ? -31.498 19.080 -4.069 1.00 25.04 153 ASN A O 1
ATOM 625 N N . ILE A 1 154 ? -32.569 17.763 -2.595 1.00 35.76 154 ILE A N 1
ATOM 626 C CA . ILE A 1 154 ? -31.407 16.943 -2.291 1.00 27.71 154 ILE A CA 1
ATOM 627 C C . ILE A 1 154 ? -31.756 15.495 -2.601 1.00 41.17 154 ILE A C 1
ATOM 628 O O . ILE A 1 154 ? -32.861 15.036 -2.280 1.00 41.28 154 ILE A O 1
ATOM 633 N N . ASP A 1 155 ? -30.831 14.802 -3.275 1.00 35.64 155 ASP A N 1
ATOM 634 C CA . ASP A 1 155 ? -30.881 13.364 -3.542 1.00 40.83 155 ASP A CA 1
ATOM 635 C C . ASP A 1 155 ? -31.868 12.997 -4.651 1.00 32.63 155 ASP A C 1
ATOM 636 O O . ASP A 1 155 ? -31.518 12.239 -5.561 1.00 39.54 155 ASP A O 1
ATOM 641 N N . LEU A 1 156 ? -33.101 13.492 -4.582 1.00 32.58 156 LEU A N 1
ATOM 642 C CA . LEU A 1 156 ? -34.077 13.248 -5.638 1.00 31.73 156 LEU A CA 1
ATOM 643 C C . LEU A 1 156 ? -34.346 14.532 -6.405 1.00 39.22 156 LEU A C 1
ATOM 644 O O . LEU A 1 156 ? -34.547 15.586 -5.787 1.00 41.42 156 LEU A O 1
ATOM 649 N N . PRO A 1 157 ? -34.308 14.501 -7.734 1.00 43.42 157 PRO A N 1
ATOM 650 C CA . PRO A 1 157 ? -34.432 15.743 -8.506 1.00 40.80 157 PRO A CA 1
ATOM 651 C C . PRO A 1 157 ? -35.850 16.299 -8.539 1.00 45.72 157 PRO A C 1
ATOM 652 O O . PRO A 1 157 ? -36.836 15.572 -8.409 1.00 37.60 157 PRO A O 1
ATOM 656 N N . GLY A 1 158 ? -35.922 17.616 -8.704 1.00 49.33 158 GLY A N 1
ATOM 657 C CA . GLY A 1 158 ? -37.179 18.289 -8.976 1.00 38.62 158 GLY A CA 1
ATOM 658 C C . GLY A 1 158 ? -37.017 19.215 -10.164 1.00 56.01 158 GLY A C 1
ATOM 659 O O . GLY A 1 158 ? -35.936 19.756 -10.416 1.00 51.36 158 GLY A O 1
ATOM 660 N N . LYS A 1 159 ? -38.114 19.384 -10.914 1.00 58.57 159 LYS A N 1
ATOM 661 C CA . LYS A 1 159 ? -38.060 20.238 -12.103 1.00 62.59 159 LYS A CA 1
ATOM 662 C C . LYS A 1 159 ? -38.061 21.725 -11.749 1.00 57.55 159 LYS A C 1
ATOM 663 O O . LYS A 1 159 ? -37.370 22.520 -12.398 1.00 61.19 159 LYS A O 1
ATOM 669 N N . PHE A 1 160 ? -38.824 22.123 -10.728 1.00 58.09 160 PHE A N 1
ATOM 670 C CA . PHE A 1 160 ? -39.019 23.549 -10.475 1.00 55.00 160 PHE A CA 1
ATOM 671 C C . PHE A 1 160 ? -37.853 24.168 -9.710 1.00 50.74 160 PHE A C 1
ATOM 672 O O . PHE A 1 160 ? -37.486 25.319 -9.965 1.00 45.30 160 PHE A O 1
ATOM 680 N N . ALA A 1 161 ? -37.251 23.438 -8.777 1.00 53.39 161 ALA A N 1
ATOM 681 C CA . ALA A 1 161 ? -36.164 23.997 -7.989 1.00 38.16 161 ALA A CA 1
ATOM 682 C C . ALA A 1 161 ? -34.873 23.233 -8.264 1.00 51.14 161 ALA A C 1
ATOM 683 O O . ALA A 1 161 ? -34.885 22.101 -8.762 1.00 55.09 161 ALA A O 1
ATOM 685 N N . SER A 1 162 ? -33.750 23.873 -7.941 1.00 34.22 162 SER A N 1
ATOM 686 C CA . SER A 1 162 ? -32.446 23.267 -8.175 1.00 47.40 162 SER A CA 1
ATOM 687 C C . SER A 1 162 ? -32.257 22.041 -7.289 1.00 52.26 162 SER A C 1
ATOM 688 O O . SER A 1 162 ? -32.701 22.011 -6.137 1.00 51.00 162 SER A O 1
ATOM 691 N N . SER A 1 163 ? -31.606 21.021 -7.844 1.00 41.14 163 SER A N 1
ATOM 692 C CA . SER A 1 163 ? -31.428 19.740 -7.178 1.00 36.95 163 SER A CA 1
ATOM 693 C C . SER A 1 163 ? -29.954 19.363 -7.138 1.00 36.24 163 SER A C 1
ATOM 694 O O . SER A 1 163 ? -29.232 19.546 -8.121 1.00 41.36 163 SER A O 1
ATOM 697 N N . VAL A 1 164 ? -29.506 18.858 -5.990 1.00 34.03 164 VAL A N 1
ATOM 698 C CA . VAL A 1 164 ? -28.193 18.234 -5.852 1.00 32.48 164 VAL A CA 1
ATOM 699 C C . VAL A 1 164 ? -28.410 16.751 -5.594 1.00 34.80 164 VAL A C 1
ATOM 700 O O . VAL A 1 164 ? -29.049 16.369 -4.606 1.00 36.79 164 VAL A O 1
ATOM 704 N N . ILE A 1 165 ? -27.905 15.914 -6.495 1.00 37.06 165 ILE A N 1
ATOM 705 C CA . ILE A 1 165 ? -28.137 14.480 -6.440 1.00 36.65 165 ILE A CA 1
ATOM 706 C C . ILE A 1 165 ? -26.821 13.746 -6.658 1.00 34.46 165 ILE A C 1
ATOM 707 O O . ILE A 1 165 ? -25.870 14.277 -7.240 1.00 30.93 165 ILE A O 1
ATOM 712 N N . SER A 1 166 ? -26.763 12.519 -6.153 1.00 24.94 166 SER A N 1
ATOM 713 C CA . SER A 1 166 ? -25.601 11.691 -6.431 1.00 45.04 166 SER A CA 1
ATOM 714 C C . SER A 1 166 ? -25.706 11.097 -7.843 1.00 42.46 166 SER A C 1
ATOM 715 O O . SER A 1 166 ? -26.785 11.043 -8.448 1.00 25.66 166 SER A O 1
ATOM 718 N N . ASN A 1 167 ? -24.554 10.689 -8.386 1.00 35.96 167 ASN A N 1
ATOM 719 C CA . ASN A 1 167 ? -24.495 10.015 -9.688 1.00 35.03 167 ASN A CA 1
ATOM 720 C C . ASN A 1 167 ? -24.881 8.548 -9.509 1.00 36.37 167 ASN A C 1
ATOM 721 O O . ASN A 1 167 ? -24.037 7.656 -9.390 1.00 31.17 167 ASN A O 1
ATOM 726 N N . ASN A 1 168 ? -26.194 8.300 -9.501 1.00 22.21 168 ASN A N 1
ATOM 727 C CA . ASN A 1 168 ? -26.680 6.951 -9.241 1.00 24.45 168 ASN A CA 1
ATOM 728 C C . ASN A 1 168 ? -26.255 5.974 -10.331 1.00 25.96 168 ASN A C 1
ATOM 729 O O . ASN A 1 168 ? -25.854 4.843 -10.030 1.00 29.95 168 ASN A O 1
ATOM 734 N N . ARG A 1 169 ? -26.315 6.388 -11.598 1.00 27.14 169 ARG A N 1
ATOM 735 C CA . ARG A 1 169 ? -25.982 5.461 -12.676 1.00 27.81 169 ARG A CA 1
ATOM 736 C C . ARG A 1 169 ? -24.524 5.037 -12.604 1.00 26.71 169 ARG A C 1
ATOM 737 O O . ARG A 1 169 ? -24.206 3.847 -12.720 1.00 25.66 169 ARG A O 1
ATOM 745 N N . HIS A 1 170 ? -23.620 6.003 -12.423 1.00 23.68 170 HIS A N 1
ATOM 746 C CA . HIS A 1 170 ? -22.200 5.678 -12.331 1.00 20.94 170 HIS A CA 1
ATOM 747 C C . HIS A 1 170 ? -21.903 4.863 -11.080 1.00 29.02 170 HIS A C 1
ATOM 748 O O . HIS A 1 170 ? -21.110 3.913 -11.124 1.00 29.76 170 HIS A O 1
ATOM 755 N N . GLY A 1 171 ? -22.522 5.226 -9.953 1.00 28.40 171 GLY A N 1
ATOM 756 C CA . GLY A 1 171 ? -22.308 4.470 -8.732 1.00 18.68 171 GLY A CA 1
ATOM 757 C C . GLY A 1 171 ? -22.751 3.028 -8.865 1.00 21.07 171 GLY A C 1
ATOM 758 O O . GLY A 1 171 ? -22.059 2.114 -8.413 1.00 26.87 171 GLY A O 1
ATOM 759 N N . ALA A 1 172 ? -23.900 2.802 -9.509 1.00 16.86 172 ALA A N 1
ATOM 760 C CA . ALA A 1 172 ? -24.365 1.440 -9.750 1.00 20.02 172 ALA A CA 1
ATOM 761 C C . ALA A 1 172 ? -23.432 0.684 -10.697 1.00 27.22 172 ALA A C 1
ATOM 762 O O . ALA A 1 172 ? -23.208 -0.523 -10.528 1.00 22.83 172 ALA A O 1
ATOM 764 N N . GLU A 1 173 ? -22.858 1.374 -11.683 1.00 26.53 173 GLU A N 1
ATOM 765 C CA . GLU A 1 173 ? -21.981 0.688 -12.624 1.00 22.64 173 GLU A CA 1
ATOM 766 C C . GLU A 1 173 ? -20.715 0.186 -11.945 1.00 30.43 173 GLU A C 1
ATOM 767 O O . GLU A 1 173 ? -20.314 -0.968 -12.135 1.00 28.25 173 GLU A O 1
ATOM 773 N N . ILE A 1 174 ? -20.050 1.046 -11.172 1.00 27.21 174 ILE A N 1
ATOM 774 C CA . ILE A 1 174 ? -18.834 0.593 -10.510 1.00 25.34 174 ILE A CA 1
ATOM 775 C C . ILE A 1 174 ? -19.166 -0.430 -9.431 1.00 21.11 174 ILE A C 1
ATOM 776 O O . ILE A 1 174 ? -18.384 -1.360 -9.190 1.00 21.14 174 ILE A O 1
ATOM 781 N N . LEU A 1 175 ? -20.326 -0.291 -8.780 1.00 15.32 175 LEU A N 1
ATOM 782 C CA . LEU A 1 175 ? -20.748 -1.273 -7.783 1.00 16.40 175 LEU A CA 1
ATOM 783 C C . LEU A 1 175 ? -20.979 -2.636 -8.418 1.00 19.09 175 LEU A C 1
ATOM 784 O O . LEU A 1 175 ? -20.514 -3.662 -7.904 1.00 20.00 175 LEU A O 1
ATOM 789 N N . THR A 1 176 ? -21.724 -2.671 -9.523 1.00 18.32 176 THR A N 1
ATOM 790 C CA . THR A 1 176 ? -21.972 -3.942 -10.193 1.00 18.36 176 THR A CA 1
ATOM 791 C C . THR A 1 176 ? -20.676 -4.558 -10.716 1.00 19.34 176 THR A C 1
ATOM 792 O O . THR A 1 176 ? -20.457 -5.767 -10.584 1.00 21.83 176 THR A O 1
ATOM 796 N N . ALA A 1 177 ? -19.794 -3.742 -11.293 1.00 17.67 177 ALA A N 1
ATOM 797 C CA . ALA A 1 177 ? -18.515 -4.269 -11.755 1.00 19.79 177 ALA A CA 1
ATOM 798 C C . ALA A 1 177 ? -17.720 -4.848 -10.594 1.00 17.70 177 ALA A C 1
ATOM 799 O O . ALA A 1 177 ? -17.020 -5.854 -10.749 1.00 21.46 177 ALA A O 1
ATOM 801 N N . ALA A 1 178 ? -17.816 -4.223 -9.420 1.00 22.00 178 ALA A N 1
ATOM 802 C CA . ALA A 1 178 ? -17.049 -4.684 -8.267 1.00 25.15 178 ALA A CA 1
ATOM 803 C C . ALA A 1 178 ? -17.586 -6.008 -7.731 1.00 23.02 178 ALA A C 1
ATOM 804 O O . ALA A 1 178 ? -16.812 -6.926 -7.432 1.00 22.92 178 ALA A O 1
ATOM 806 N N . ILE A 1 179 ? -18.907 -6.123 -7.573 1.00 20.63 179 ILE A N 1
ATOM 807 C CA . ILE A 1 179 ? -19.449 -7.384 -7.072 1.00 20.17 179 ILE A CA 1
ATOM 808 C C . ILE A 1 179 ? -19.337 -8.480 -8.125 1.00 18.40 179 ILE A C 1
ATOM 809 O O . ILE A 1 179 ? -19.232 -9.665 -7.783 1.00 19.38 179 ILE A O 1
ATOM 814 N N . LEU A 1 180 ? -19.379 -8.122 -9.413 1.00 23.29 180 LEU A N 1
ATOM 815 C CA . LEU A 1 180 ? -19.149 -9.116 -10.462 1.00 17.49 180 LEU A CA 1
ATOM 816 C C . LEU A 1 180 ? -17.735 -9.687 -10.362 1.00 22.57 180 LEU A C 1
ATOM 817 O O . LEU A 1 180 ? -17.537 -10.909 -10.378 1.00 16.31 180 LEU A O 1
ATOM 822 N N . ALA A 1 181 ? -16.739 -8.808 -10.216 1.00 20.40 181 ALA A N 1
ATOM 823 C CA . ALA A 1 181 ? -15.355 -9.257 -10.118 1.00 16.64 181 ALA A CA 1
ATOM 824 C C . ALA A 1 181 ? -15.145 -10.145 -8.898 1.00 19.60 181 ALA A C 1
ATOM 825 O O . ALA A 1 181 ? -14.399 -11.131 -8.957 1.00 24.38 181 ALA A O 1
ATOM 827 N N . HIS A 1 182 ? -15.768 -9.793 -7.774 1.00 19.80 182 HIS A N 1
ATOM 828 C CA . HIS A 1 182 ? -15.633 -10.601 -6.564 1.00 23.62 182 HIS A CA 1
ATOM 829 C C . HIS A 1 182 ? -16.323 -11.955 -6.708 1.00 20.08 182 HIS A C 1
ATOM 830 O O . HIS A 1 182 ? -15.781 -12.988 -6.299 1.00 25.68 182 HIS A O 1
ATOM 837 N N . ALA A 1 183 ? -17.547 -11.967 -7.235 1.00 15.56 183 ALA A N 1
ATOM 838 C CA . ALA A 1 183 ? -18.248 -13.235 -7.394 1.00 15.47 183 ALA A CA 1
ATOM 839 C C . ALA A 1 183 ? -17.525 -14.137 -8.384 1.00 22.95 183 ALA A C 1
ATOM 840 O O . ALA A 1 183 ? -17.495 -15.362 -8.208 1.00 17.16 183 ALA A O 1
ATOM 842 N N . ALA A 1 184 ? -16.931 -13.549 -9.431 1.00 13.91 184 ALA A N 1
ATOM 843 C CA . ALA A 1 184 ? -16.249 -14.362 -10.434 1.00 17.82 184 ALA A CA 1
ATOM 844 C C . ALA A 1 184 ? -15.079 -15.124 -9.834 1.00 16.08 184 ALA A C 1
ATOM 845 O O . ALA A 1 184 ? -14.740 -16.208 -10.315 1.00 17.32 184 ALA A O 1
ATOM 847 N N . LYS A 1 185 ? -14.437 -14.573 -8.800 1.00 22.67 185 LYS A N 1
ATOM 848 C CA . LYS A 1 185 ? -13.345 -15.293 -8.153 1.00 14.54 185 LYS A CA 1
ATOM 849 C C . LYS A 1 185 ? -13.832 -16.589 -7.522 1.00 14.91 185 LYS A C 1
ATOM 850 O O . LYS A 1 185 ? -13.040 -17.510 -7.308 1.00 18.00 185 LYS A O 1
ATOM 856 N N . GLY A 1 186 ? -15.124 -16.668 -7.195 1.00 14.91 186 GLY A N 1
ATOM 857 C CA . GLY A 1 186 ? -15.723 -17.884 -6.664 1.00 12.67 186 GLY A CA 1
ATOM 858 C C . GLY A 1 186 ? -16.125 -18.904 -7.707 1.00 19.54 186 GLY A C 1
ATOM 859 O O . GLY A 1 186 ? -16.431 -20.050 -7.360 1.00 20.92 186 GLY A O 1
ATOM 860 N N . GLY A 1 187 ? -16.237 -18.482 -8.957 1.00 19.57 187 GLY A N 1
ATOM 861 C CA . GLY A 1 187 ? -16.631 -19.342 -10.046 1.00 14.56 187 GLY A CA 1
ATOM 862 C C . GLY A 1 187 ? -17.184 -18.466 -11.147 1.00 29.42 187 GLY A C 1
ATOM 863 O O . GLY A 1 187 ? -17.740 -17.400 -10.863 1.00 26.17 187 GLY A O 1
ATOM 864 N N . SER A 1 188 ? -17.024 -18.883 -12.401 1.00 35.48 188 SER A N 1
ATOM 865 C CA . SER A 1 188 ? -17.582 -18.140 -13.521 1.00 21.93 188 SER A CA 1
ATOM 866 C C . SER A 1 188 ? -19.080 -17.928 -13.321 1.00 29.87 188 SER A C 1
ATOM 867 O O . SER A 1 188 ? -19.781 -18.777 -12.761 1.00 32.31 188 SER A O 1
ATOM 870 N N . LEU A 1 189 ? -19.572 -16.784 -13.782 1.00 26.38 189 LEU A N 1
ATOM 871 C CA . LEU A 1 189 ? -20.963 -16.402 -13.605 1.00 21.18 189 LEU A CA 1
ATOM 872 C C . LEU A 1 189 ? -21.686 -16.450 -14.942 1.00 24.71 189 LEU A C 1
ATOM 873 O O . LEU A 1 189 ? -21.072 -16.428 -16.015 1.00 33.13 189 LEU A O 1
ATOM 878 N N . GLY A 1 190 ? -23.009 -16.527 -14.858 1.00 16.64 190 GLY A N 1
ATOM 879 C CA . GLY A 1 190 ? -23.861 -16.305 -15.997 1.00 17.81 190 GLY A CA 1
ATOM 880 C C . GLY A 1 190 ? -24.796 -15.147 -15.712 1.00 24.73 190 GLY A C 1
ATOM 881 O O . GLY A 1 190 ? -24.985 -14.749 -14.557 1.00 19.49 190 GLY A O 1
ATOM 882 N N . PRO A 1 191 ? -25.383 -14.565 -16.760 1.00 27.01 191 PRO A N 1
ATOM 883 C CA . PRO A 1 191 ? -26.248 -13.392 -16.547 1.00 20.06 191 PRO A CA 1
ATOM 884 C C . PRO A 1 191 ? -27.399 -13.667 -15.583 1.00 25.74 191 PRO A C 1
ATOM 885 O O . PRO A 1 191 ? -27.814 -12.765 -14.842 1.00 24.20 191 PRO A O 1
ATOM 889 N N . ASP A 1 192 ? -27.922 -14.896 -15.574 1.00 19.32 192 ASP A N 1
ATOM 890 C CA . ASP A 1 192 ? -28.989 -15.291 -14.657 1.00 28.55 192 ASP A CA 1
ATOM 891 C C . ASP A 1 192 ? -28.531 -15.312 -13.200 1.00 23.27 192 ASP A C 1
ATOM 892 O O . ASP A 1 192 ? -29.367 -15.431 -12.299 1.00 26.34 192 ASP A O 1
ATOM 897 N N . ASP A 1 193 ? -27.221 -15.319 -12.959 1.00 18.27 193 ASP A N 1
ATOM 898 C CA . ASP A 1 193 ? -26.662 -15.272 -11.613 1.00 21.69 193 ASP A CA 1
ATOM 899 C C . ASP A 1 193 ? -26.649 -13.870 -11.001 1.00 27.71 193 ASP A C 1
ATOM 900 O O . ASP A 1 193 ? -26.450 -13.745 -9.786 1.00 22.39 193 ASP A O 1
ATOM 905 N N . VAL A 1 194 ? -26.779 -12.818 -11.810 1.00 20.74 194 VAL A N 1
ATOM 906 C CA . VAL A 1 194 ? -26.640 -11.440 -11.347 1.00 22.12 194 VAL A CA 1
ATOM 907 C C . VAL A 1 194 ? -28.012 -10.780 -11.337 1.00 22.67 194 VAL A C 1
ATOM 908 O O . VAL A 1 194 ? -28.562 -10.458 -12.395 1.00 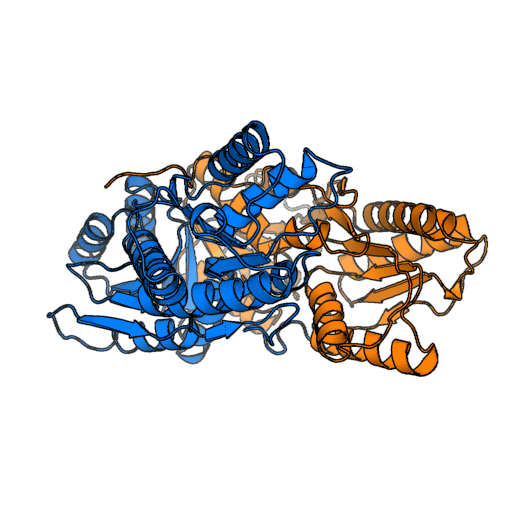22.61 194 VAL A O 1
ATOM 912 N N . ILE A 1 195 ? -28.507 -10.461 -10.143 1.00 18.42 195 ILE A N 1
ATOM 913 C CA . ILE A 1 195 ? -29.870 -9.991 -9.958 1.00 15.77 195 ILE A CA 1
ATOM 914 C C . ILE A 1 195 ? -29.832 -8.670 -9.208 1.00 25.12 195 ILE A C 1
ATOM 915 O O . ILE A 1 195 ? -28.948 -8.428 -8.383 1.00 26.89 195 ILE A O 1
ATOM 920 N N . LEU A 1 196 ? -30.800 -7.810 -9.503 1.00 23.65 196 LEU A N 1
ATOM 921 C CA . LEU A 1 196 ? -30.988 -6.556 -8.794 1.00 17.69 196 LEU A CA 1
ATOM 922 C C . LEU A 1 196 ? -32.334 -6.607 -8.092 1.00 19.58 196 LEU A C 1
ATOM 923 O O . LEU A 1 196 ? -33.332 -7.015 -8.689 1.00 26.66 196 LEU A O 1
ATOM 928 N N . PHE A 1 197 ? -32.356 -6.210 -6.828 1.00 18.69 197 PHE A N 1
ATOM 929 C CA . PHE A 1 197 ? -33.588 -6.054 -6.067 1.00 16.48 197 PHE A CA 1
ATOM 930 C C . PHE A 1 197 ? -33.827 -4.560 -5.896 1.00 20.40 197 PHE A C 1
ATOM 931 O O . PHE A 1 197 ? -33.028 -3.876 -5.252 1.00 34.45 197 PHE A O 1
ATOM 939 N N . GLY A 1 198 ? -34.924 -4.062 -6.452 1.00 29.62 198 GLY A N 1
ATOM 940 C CA . GLY A 1 198 ? -35.133 -2.628 -6.522 1.00 26.18 198 GLY A CA 1
ATOM 941 C C . GLY A 1 198 ? -36.385 -2.297 -7.299 1.00 28.80 198 GLY A C 1
ATOM 942 O O . GLY A 1 198 ? -37.285 -3.130 -7.426 1.00 31.22 198 GLY A O 1
ATOM 943 N N . GLY A 1 199 ? -36.439 -1.083 -7.838 1.00 35.40 199 GLY A N 1
ATOM 944 C CA . GLY A 1 199 ? -37.695 -0.624 -8.401 1.00 49.28 199 GLY A CA 1
ATOM 945 C C . GLY A 1 199 ? -37.541 0.568 -9.319 1.00 46.87 199 GLY A C 1
ATOM 946 O O . GLY A 1 199 ? -36.448 1.102 -9.505 1.00 57.70 199 GLY A O 1
ATOM 947 N N . HIS A 1 200 ? -38.662 0.943 -9.939 1.00 50.44 200 HIS A N 1
ATOM 948 C CA . HIS A 1 200 ? -38.714 2.012 -10.930 1.00 51.42 200 HIS A CA 1
ATOM 949 C C . HIS A 1 200 ? -39.380 3.286 -10.417 1.00 46.16 200 HIS A C 1
ATOM 950 O O . HIS A 1 200 ? -39.584 4.227 -11.197 1.00 43.28 200 HIS A O 1
ATOM 957 N N . ASP A 1 201 ? -39.715 3.341 -9.127 1.00 40.68 201 ASP A N 1
ATOM 958 C CA . ASP A 1 201 ? -40.495 4.441 -8.559 1.00 52.50 201 ASP A CA 1
ATOM 959 C C . ASP A 1 201 ? -39.729 5.762 -8.432 1.00 42.47 201 ASP A C 1
ATOM 960 O O . ASP A 1 201 ? -40.363 6.820 -8.355 1.00 57.03 201 ASP A O 1
ATOM 965 N N . ASP A 1 202 ? -38.400 5.736 -8.416 1.00 51.38 202 ASP A N 1
ATOM 966 C CA . ASP A 1 202 ? -37.576 6.914 -8.165 1.00 41.62 202 ASP A CA 1
ATOM 967 C C . ASP A 1 202 ? -36.612 7.101 -9.321 1.00 35.60 202 ASP A C 1
ATOM 968 O O . ASP A 1 202 ? -36.229 6.141 -9.987 1.00 49.92 202 ASP A O 1
ATOM 973 N N . HIS A 1 203 ? -36.229 8.351 -9.569 1.00 30.16 203 HIS A N 1
ATOM 974 C CA . HIS A 1 203 ? -35.203 8.593 -10.573 1.00 30.07 203 HIS A CA 1
ATOM 975 C C . HIS A 1 203 ? -33.900 7.916 -10.173 1.00 34.83 203 HIS A C 1
ATOM 976 O O . HIS A 1 203 ? -33.180 7.390 -11.027 1.00 39.22 203 HIS A O 1
ATOM 983 N N . ALA A 1 204 ? -33.577 7.927 -8.876 1.00 34.40 204 ALA A N 1
ATOM 984 C CA . ALA A 1 204 ? -32.375 7.247 -8.397 1.00 30.72 204 ALA A CA 1
ATOM 985 C C . ALA A 1 204 ? -32.456 5.742 -8.637 1.00 34.97 204 ALA A C 1
ATOM 986 O O . ALA A 1 204 ? -31.487 5.120 -9.089 1.00 37.16 204 ALA A O 1
ATOM 988 N N . SER A 1 205 ? -33.606 5.137 -8.329 1.00 33.12 205 SER A N 1
ATOM 989 C CA . SER A 1 205 ? -33.764 3.697 -8.518 1.00 32.06 205 SER A CA 1
ATOM 990 C C . SER A 1 205 ? -33.632 3.303 -9.987 1.00 41.98 205 SER A C 1
ATOM 991 O O . SER A 1 205 ? -32.936 2.337 -10.324 1.00 38.25 205 SER A O 1
ATOM 994 N N . ARG A 1 206 ? -34.306 4.033 -10.876 1.00 30.57 206 ARG A N 1
ATOM 995 C CA . ARG A 1 206 ? -34.193 3.745 -12.301 1.00 30.03 206 ARG A CA 1
ATOM 996 C C . ARG A 1 206 ? -32.771 3.969 -12.798 1.00 30.96 206 ARG A C 1
ATOM 997 O O . ARG A 1 206 ? -32.264 3.198 -13.622 1.00 29.67 206 ARG A O 1
ATOM 1005 N N . GLU A 1 207 ? -32.123 5.035 -12.325 1.00 28.07 207 GLU A N 1
ATOM 1006 C CA . GLU A 1 207 ? -30.727 5.266 -12.679 1.00 35.60 207 GLU A CA 1
ATOM 1007 C C . GLU A 1 207 ? -29.847 4.114 -12.216 1.00 27.96 207 GLU A C 1
ATOM 1008 O O . GLU A 1 207 ? -28.897 3.732 -12.909 1.00 24.39 207 GLU A O 1
ATOM 1014 N N . ARG A 1 208 ? -30.155 3.546 -11.045 1.00 23.18 208 ARG A N 1
ATOM 1015 C CA . ARG A 1 208 ? -29.376 2.430 -10.520 1.00 29.72 208 ARG A CA 1
ATOM 1016 C C . ARG A 1 208 ? -29.517 1.181 -11.384 1.00 30.20 208 ARG A C 1
ATOM 1017 O O . ARG A 1 208 ? -28.528 0.480 -11.629 1.00 27.39 208 ARG A O 1
ATOM 1025 N N . ILE A 1 209 ? -30.733 0.875 -11.842 1.00 25.13 209 ILE A N 1
ATOM 1026 C CA . ILE A 1 209 ? -30.913 -0.255 -12.749 1.00 20.59 209 ILE A CA 1
ATOM 1027 C C . ILE A 1 209 ? -30.139 -0.029 -14.046 1.00 25.40 209 ILE A C 1
ATOM 1028 O O . ILE A 1 209 ? -29.581 -0.972 -14.621 1.00 31.03 209 ILE A O 1
ATOM 1033 N N . ASP A 1 210 ? -30.075 1.219 -14.518 1.00 19.58 210 ASP A N 1
ATOM 1034 C CA . ASP A 1 210 ? -29.349 1.500 -15.756 1.00 21.00 210 ASP A CA 1
ATOM 1035 C C . ASP A 1 210 ? -27.851 1.271 -15.591 1.00 28.50 210 ASP A C 1
ATOM 1036 O O . ASP A 1 210 ? -27.207 0.669 -16.458 1.00 30.17 210 ASP A O 1
ATOM 1041 N N . GLY A 1 211 ? -27.267 1.775 -14.502 1.00 27.96 211 GLY A N 1
ATOM 1042 C CA . GLY A 1 211 ? -25.869 1.480 -14.236 1.00 26.17 211 GLY A CA 1
ATOM 1043 C C . GLY A 1 211 ? -25.634 -0.005 -14.041 1.00 31.21 211 GLY A C 1
ATOM 1044 O O . GLY A 1 211 ? -24.636 -0.560 -14.515 1.00 26.86 211 GLY A O 1
ATOM 1045 N N . PHE A 1 212 ? -26.564 -0.669 -13.353 1.00 23.96 212 PHE A N 1
ATOM 1046 C CA . PHE A 1 212 ? -26.453 -2.102 -13.123 1.00 18.77 212 PHE A CA 1
ATOM 1047 C C . PHE A 1 212 ? -26.491 -2.871 -14.437 1.00 22.72 212 PHE A C 1
ATOM 1048 O O . PHE A 1 212 ? -25.689 -3.782 -14.662 1.00 26.32 212 PHE A O 1
ATOM 1056 N N . HIS A 1 213 ? -27.433 -2.526 -15.314 1.00 24.79 213 HIS A N 1
ATOM 1057 C CA . HIS A 1 213 ? -27.502 -3.185 -16.613 1.00 19.23 213 HIS A CA 1
ATOM 1058 C C . HIS A 1 213 ? -26.280 -2.857 -17.461 1.00 19.88 213 HIS A C 1
ATOM 1059 O O . HIS A 1 213 ? -25.786 -3.712 -18.206 1.00 27.30 213 HIS A O 1
ATOM 1066 N N . ALA A 1 214 ? -25.764 -1.634 -17.347 1.00 21.55 214 ALA A N 1
ATOM 1067 C CA . ALA A 1 214 ? -24.593 -1.258 -18.131 1.00 18.48 214 ALA A CA 1
ATOM 1068 C C . ALA A 1 214 ? -23.391 -2.124 -17.773 1.00 26.57 214 ALA A C 1
ATOM 1069 O O . ALA A 1 214 ? -22.712 -2.659 -18.656 1.00 29.44 214 ALA A O 1
ATOM 1071 N N . ALA A 1 215 ? -23.137 -2.309 -16.476 1.00 25.73 215 ALA A N 1
ATOM 1072 C CA . ALA A 1 215 ? -21.993 -3.115 -16.066 1.00 24.31 215 ALA A CA 1
ATOM 1073 C C . ALA A 1 215 ? -22.183 -4.577 -16.453 1.00 29.52 215 ALA A C 1
ATOM 1074 O O . ALA A 1 215 ? -21.230 -5.233 -16.896 1.00 18.65 215 ALA A O 1
ATOM 1076 N N . LYS A 1 216 ? -23.406 -5.102 -16.302 1.00 17.98 216 LYS A N 1
ATOM 1077 C CA . LYS A 1 216 ? -23.665 -6.477 -16.724 1.00 21.44 216 LYS A CA 1
ATOM 1078 C C . LYS A 1 216 ? -23.460 -6.641 -18.221 1.00 20.46 216 LYS A C 1
ATOM 1079 O O . LYS A 1 216 ? -22.844 -7.616 -18.667 1.00 23.12 216 LYS A O 1
ATOM 1085 N N . ALA A 1 217 ? -23.963 -5.696 -19.015 1.00 21.98 217 ALA A N 1
ATOM 1086 C CA . ALA A 1 217 ? -23.868 -5.846 -20.462 1.00 22.39 217 ALA A CA 1
ATOM 1087 C C . ALA A 1 217 ? -22.415 -5.863 -20.918 1.00 25.96 217 ALA A C 1
ATOM 1088 O O . ALA A 1 217 ? -22.034 -6.684 -21.758 1.00 29.66 217 ALA A O 1
ATOM 1090 N N . ASP A 1 218 ? -21.578 -4.986 -20.352 1.00 33.97 218 ASP A N 1
ATOM 1091 C CA . ASP A 1 218 ? -20.158 -4.985 -20.700 1.00 29.55 218 ASP A CA 1
ATOM 1092 C C . ASP A 1 218 ? -19.468 -6.265 -20.249 1.00 27.47 218 ASP A C 1
ATOM 1093 O O . ASP A 1 218 ? -18.571 -6.768 -20.935 1.00 26.97 218 ASP A O 1
ATOM 1098 N N . TYR A 1 219 ? -19.856 -6.791 -19.090 1.00 26.54 219 TYR A N 1
ATOM 1099 C CA . TYR A 1 219 ? -19.179 -7.958 -18.539 1.00 22.26 219 TYR A CA 1
ATOM 1100 C C . TYR A 1 219 ? -19.519 -9.214 -19.335 1.00 27.29 219 TYR A C 1
ATOM 1101 O O . TYR A 1 219 ? -18.629 -9.982 -19.719 1.00 28.23 219 TYR A O 1
ATOM 1110 N N . PHE A 1 220 ? -20.811 -9.458 -19.549 1.00 28.16 220 PHE A N 1
ATOM 1111 C CA . PHE A 1 220 ? -21.281 -10.653 -20.243 1.00 16.54 220 PHE A CA 1
ATOM 1112 C C . PHE A 1 220 ? -21.238 -10.516 -21.761 1.00 21.33 220 PHE A C 1
ATOM 1113 O O . PHE A 1 220 ? -21.221 -11.531 -22.468 1.00 28.66 220 PHE A O 1
ATOM 1121 N N . GLY A 1 221 ? -21.270 -9.292 -22.280 1.00 22.97 221 GLY A N 1
ATOM 1122 C CA . GLY A 1 221 ? -21.376 -9.070 -23.708 1.00 18.09 221 GLY A CA 1
ATOM 1123 C C . GLY A 1 221 ? -22.764 -9.243 -24.277 1.00 27.24 221 GLY A C 1
ATOM 1124 O O . GLY A 1 221 ? -22.934 -9.175 -25.501 1.00 35.77 221 GLY A O 1
ATOM 1125 N N . VAL A 1 222 ? -23.766 -9.436 -23.424 1.00 32.71 222 VAL A N 1
ATOM 1126 C CA . VAL A 1 222 ? -25.149 -9.625 -23.832 1.00 26.54 222 VAL A CA 1
ATOM 1127 C C . VAL A 1 222 ? -26.015 -8.887 -22.825 1.00 34.18 222 VAL A C 1
ATOM 1128 O O . VAL A 1 222 ? -25.569 -8.533 -21.731 1.00 39.64 222 VAL A O 1
ATOM 1132 N N . GLU A 1 223 ? -27.266 -8.647 -23.209 1.00 31.10 223 GLU A N 1
ATOM 1133 C CA . GLU A 1 223 ? -28.183 -7.898 -22.365 1.00 29.30 223 GLU A CA 1
ATOM 1134 C C . GLU A 1 223 ? -29.605 -8.375 -22.623 1.00 32.77 223 GLU A C 1
ATOM 1135 O O . GLU A 1 223 ? -29.865 -9.163 -23.536 1.00 39.16 223 GLU A O 1
ATOM 1141 N N . GLY A 1 224 ? -30.532 -7.856 -21.821 1.00 34.63 224 GLY A N 1
ATOM 1142 C CA . GLY A 1 224 ? -31.947 -8.127 -21.988 1.00 37.39 224 GLY A CA 1
ATOM 1143 C C . GLY A 1 224 ? -32.503 -9.316 -21.238 1.00 32.63 224 GLY A C 1
ATOM 1144 O O . GLY A 1 224 ? -33.673 -9.657 -21.444 1.00 44.01 224 GLY A O 1
ATOM 1145 N N . GLY A 1 225 ? -31.715 -9.951 -20.378 1.00 37.69 225 GLY A N 1
ATOM 1146 C CA . GLY A 1 225 ? -32.222 -10.983 -19.493 1.00 28.64 225 GLY A CA 1
ATOM 1147 C C . GLY A 1 225 ? -33.102 -10.445 -18.373 1.00 31.46 225 GLY A C 1
ATOM 1148 O O . GLY A 1 225 ? -33.173 -9.245 -18.100 1.00 47.24 225 GLY A O 1
ATOM 1149 N N . ASP A 1 226 ? -33.809 -11.374 -17.722 1.00 33.23 226 ASP A N 1
ATOM 1150 C CA . ASP A 1 226 ? -34.737 -11.053 -16.632 1.00 42.61 226 ASP A CA 1
ATOM 1151 C C . ASP A 1 226 ? -33.964 -11.032 -15.314 1.00 32.61 226 ASP A C 1
ATOM 1152 O O . ASP A 1 226 ? -33.956 -11.996 -14.546 1.00 28.97 226 ASP A O 1
ATOM 1157 N N . ASP A 1 227 ? -33.293 -9.908 -15.051 1.00 30.62 227 ASP A N 1
ATOM 1158 C CA . ASP A 1 227 ? -32.429 -9.799 -13.881 1.00 27.72 227 ASP A CA 1
ATOM 1159 C C . ASP A 1 227 ? -32.965 -8.858 -12.807 1.00 32.64 227 ASP A C 1
ATOM 1160 O O . ASP A 1 227 ? -32.278 -8.636 -11.802 1.00 28.06 227 ASP A O 1
ATOM 1165 N N . ILE A 1 228 ? -34.167 -8.312 -12.966 1.00 24.45 228 ILE A N 1
ATOM 1166 C CA . ILE A 1 228 ? -34.676 -7.305 -12.038 1.00 24.66 228 ILE A CA 1
ATOM 1167 C C . ILE A 1 228 ? -35.791 -7.923 -11.212 1.00 28.61 228 ILE A C 1
ATOM 1168 O O . ILE A 1 228 ? -36.832 -8.321 -11.749 1.00 33.56 228 ILE A O 1
ATOM 1173 N N . GLU A 1 229 ? -35.574 -8.002 -9.905 1.00 26.67 229 GLU A N 1
ATOM 1174 C CA . GLU A 1 229 ? -36.604 -8.414 -8.964 1.00 28.19 229 GLU A CA 1
ATOM 1175 C C . GLU A 1 229 ? -37.237 -7.145 -8.419 1.00 37.35 229 GLU A C 1
ATOM 1176 O O . GLU A 1 229 ? -36.606 -6.406 -7.656 1.00 33.82 229 GLU A O 1
ATOM 1182 N N . ILE A 1 230 ? -38.429 -6.843 -8.943 1.00 48.25 230 ILE A N 1
ATOM 1183 C CA . ILE A 1 230 ? -39.127 -5.584 -8.562 1.00 40.75 230 ILE A CA 1
ATOM 1184 C C . ILE A 1 230 ? -39.523 -5.686 -7.090 1.00 44.57 230 ILE A C 1
ATOM 1185 O O . ILE A 1 230 ? -40.416 -6.488 -6.757 1.00 47.71 230 ILE A O 1
ATOM 1190 N N . THR A 1 231 ? -38.861 -4.893 -6.259 1.00 37.31 231 THR A N 1
ATOM 1191 C CA . THR A 1 231 ? -39.134 -4.931 -4.822 1.00 39.05 231 THR A CA 1
ATOM 1192 C C . THR A 1 231 ? -39.467 -3.533 -4.411 1.00 53.12 231 THR A C 1
ATOM 1193 O O . THR A 1 231 ? -38.906 -2.580 -4.988 1.00 38.39 231 THR A O 1
ATOM 1197 N N . GLY A 1 232 ? -40.335 -3.379 -3.417 1.00 55.34 232 GLY A N 1
ATOM 1198 C CA . GLY A 1 232 ? -40.646 -2.068 -2.880 1.00 67.25 232 GLY A CA 1
ATOM 1199 C C . GLY A 1 232 ? -39.580 -1.619 -1.898 1.00 61.10 232 GLY A C 1
ATOM 1200 O O . GLY A 1 232 ? -38.997 -2.440 -1.189 1.00 59.88 232 GLY A O 1
ATOM 1201 N N . TYR A 1 233 ? -39.320 -0.315 -1.859 1.00 55.05 233 TYR A N 1
ATOM 1202 C CA . TYR A 1 233 ? -38.309 0.241 -0.963 1.00 40.81 233 TYR A CA 1
ATOM 1203 C C . TYR A 1 233 ? -38.420 -0.357 0.436 1.00 46.08 233 TYR A C 1
ATOM 1204 O O . TYR A 1 233 ? -37.438 -0.428 1.174 1.00 63.38 233 TYR A O 1
ATOM 1213 N N . SER A 1 234 ? -39.627 -0.786 0.788 1.00 48.74 234 SER A N 1
ATOM 1214 C CA . SER A 1 234 ? -39.888 -1.407 2.080 1.00 68.47 234 SER A CA 1
ATOM 1215 C C . SER A 1 234 ? -39.283 -2.805 2.142 1.00 44.02 234 SER A C 1
ATOM 1216 O O . SER A 1 234 ? -39.326 -3.553 1.165 1.00 34.23 234 SER A O 1
ATOM 1219 N N . PRO A 1 235 ? -38.719 -3.151 3.294 1.00 29.04 235 PRO A N 1
ATOM 1220 C CA . PRO A 1 235 ? -38.096 -4.448 3.476 1.00 36.72 235 PRO A CA 1
ATOM 1221 C C . PRO A 1 235 ? -39.042 -5.628 3.321 1.00 34.62 235 PRO A C 1
ATOM 1222 O O . PRO A 1 235 ? -38.570 -6.699 2.912 1.00 43.07 235 PRO A O 1
ATOM 1226 N N . HIS A 1 236 ? -40.332 -5.459 3.625 1.00 36.10 236 HIS A N 1
ATOM 1227 C CA . HIS A 1 236 ? -41.207 -6.627 3.582 1.00 45.62 236 HIS A CA 1
ATOM 1228 C C . HIS A 1 236 ? -41.373 -7.138 2.157 1.00 36.27 236 HIS A C 1
ATOM 1229 O O . HIS A 1 236 ? -41.310 -8.350 1.913 1.00 36.36 236 HIS A O 1
ATOM 1236 N N . MET A 1 237 ? -41.580 -6.233 1.201 1.00 30.33 237 MET A N 1
ATOM 1237 C CA . MET A 1 237 ? -41.657 -6.658 -0.192 1.00 33.89 237 MET A CA 1
ATOM 1238 C C . MET A 1 237 ? -40.326 -7.246 -0.655 1.00 34.06 237 MET A C 1
ATOM 1239 O O . MET A 1 237 ? -40.302 -8.225 -1.411 1.00 45.97 237 MET A O 1
ATOM 1244 N N . THR A 1 238 ? -39.207 -6.664 -0.210 1.00 30.82 238 THR A N 1
ATOM 1245 C CA . THR A 1 238 ? -37.897 -7.237 -0.518 1.00 39.86 238 THR A CA 1
ATOM 1246 C C . THR A 1 238 ? -37.729 -8.613 0.113 1.00 33.05 238 THR A C 1
ATOM 1247 O O . THR A 1 238 ? -37.190 -9.530 -0.519 1.00 29.74 238 THR A O 1
ATOM 1251 N N . GLU A 1 239 ? -38.161 -8.775 1.367 1.00 24.67 239 GLU A N 1
ATOM 1252 C CA . GLU A 1 239 ? -38.056 -10.081 2.005 1.00 22.11 239 GLU A CA 1
ATOM 1253 C C . GLU A 1 239 ? -38.858 -11.127 1.244 1.00 27.52 239 GLU A C 1
ATOM 1254 O O . GLU A 1 239 ? -38.368 -12.236 1.002 1.00 28.28 239 GLU A O 1
ATOM 1260 N N . MET A 1 240 ? -40.084 -10.787 0.832 1.00 30.49 240 MET A N 1
ATOM 1261 C CA . MET A 1 240 ? -40.877 -11.737 0.057 1.00 34.29 240 MET A CA 1
ATOM 1262 C C . MET A 1 240 ? -40.183 -12.094 -1.248 1.00 31.42 240 MET A C 1
ATOM 1263 O O . MET A 1 240 ? -40.214 -13.251 -1.682 1.00 31.96 240 MET A O 1
ATOM 1268 N N . ALA A 1 241 ? -39.529 -11.118 -1.878 1.00 27.15 241 ALA A N 1
ATOM 1269 C CA . ALA A 1 241 ? -38.791 -11.404 -3.100 1.00 31.18 241 ALA A CA 1
ATOM 1270 C C . ALA A 1 241 ? -37.682 -12.415 -2.843 1.00 35.21 241 ALA A C 1
ATOM 1271 O O . ALA A 1 241 ? -37.537 -13.396 -3.582 1.00 29.71 241 ALA A O 1
ATOM 1273 N N . PHE A 1 242 ? -36.891 -12.198 -1.788 1.00 29.73 242 PHE A N 1
ATOM 1274 C CA . PHE A 1 242 ? -35.836 -13.155 -1.470 1.00 33.28 242 PHE A CA 1
ATOM 1275 C C . PHE A 1 242 ? -36.417 -14.523 -1.150 1.00 29.40 242 PHE A C 1
ATOM 1276 O O . PHE A 1 242 ? -35.867 -15.550 -1.564 1.00 40.02 242 PHE A O 1
ATOM 1284 N N . GLU A 1 243 ? -37.531 -14.556 -0.418 1.00 31.44 243 GLU A N 1
ATOM 1285 C CA . GLU A 1 243 ? -38.193 -15.821 -0.114 1.00 32.56 243 GLU A CA 1
ATOM 1286 C C . GLU A 1 243 ? -38.648 -16.514 -1.390 1.00 30.92 243 GLU A C 1
ATOM 1287 O O . GLU A 1 243 ? -38.479 -17.729 -1.557 1.00 25.28 243 GLU A O 1
ATOM 1293 N N . ARG A 1 244 ? -39.257 -15.751 -2.293 1.00 25.57 244 ARG A N 1
ATOM 1294 C CA . ARG A 1 244 ? -39.740 -16.311 -3.545 1.00 20.89 244 ARG A CA 1
ATOM 1295 C C . ARG A 1 244 ? -38.590 -16.815 -4.412 1.00 29.52 244 ARG A C 1
ATOM 1296 O O . ARG A 1 244 ? -38.629 -17.943 -4.919 1.00 37.23 244 ARG A O 1
ATOM 1304 N N . PHE A 1 245 ? -37.541 -16.000 -4.567 1.00 30.63 245 PHE A N 1
ATOM 1305 C CA . PHE A 1 245 ? -36.370 -16.412 -5.341 1.00 23.77 245 PHE A CA 1
ATOM 1306 C C . PHE A 1 245 ? -35.720 -17.655 -4.740 1.00 28.75 245 PHE A C 1
ATOM 1307 O O . PHE A 1 245 ? -35.386 -18.609 -5.453 1.00 29.37 245 PHE A O 1
ATOM 1315 N N . PHE A 1 246 ? -35.527 -17.656 -3.422 1.00 26.95 246 PHE A N 1
ATOM 1316 C CA . PHE A 1 246 ? -34.928 -18.807 -2.761 1.00 26.70 246 PHE A CA 1
ATOM 1317 C C . PHE A 1 246 ? -35.807 -20.041 -2.913 1.00 34.55 246 PHE A C 1
ATOM 1318 O O . PHE A 1 246 ? -35.305 -21.171 -2.870 1.00 32.81 246 PHE A O 1
ATOM 1326 N N . GLY A 1 247 ? -37.116 -19.839 -3.100 1.00 31.57 247 GLY A N 1
ATOM 1327 C CA . GLY A 1 247 ? -38.022 -20.968 -3.237 1.00 32.15 247 GLY A CA 1
ATOM 1328 C C . GLY A 1 247 ? -37.847 -21.738 -4.537 1.00 38.78 247 GLY A C 1
ATOM 1329 O O . GLY A 1 247 ? -37.794 -22.971 -4.530 1.00 37.83 247 GLY A O 1
ATOM 1330 N N . ARG A 1 248 ? -37.786 -21.034 -5.677 1.00 26.43 248 ARG A N 1
ATOM 1331 C CA . ARG A 1 248 ? -37.598 -21.752 -6.938 1.00 34.56 248 ARG A CA 1
ATOM 1332 C C . ARG A 1 248 ? -36.147 -22.185 -7.124 1.00 34.14 248 ARG A C 1
ATOM 1333 O O . ARG A 1 248 ? -35.879 -23.336 -7.489 1.00 45.63 248 ARG A O 1
ATOM 1341 N N . ARG A 1 249 ? -35.196 -21.277 -6.885 1.00 32.35 249 ARG A N 1
ATOM 1342 C CA . ARG A 1 249 ? -33.792 -21.561 -7.177 1.00 26.83 249 ARG A CA 1
ATOM 1343 C C . ARG A 1 249 ? -33.127 -22.449 -6.130 1.00 26.03 249 ARG A C 1
ATOM 1344 O O . ARG A 1 249 ? -32.140 -23.124 -6.450 1.00 31.39 249 ARG A O 1
ATOM 1352 N N . GLY A 1 250 ? -33.589 -22.426 -4.879 1.00 23.68 250 GLY A N 1
ATOM 1353 C CA . GLY A 1 250 ? -32.934 -23.198 -3.841 1.00 21.57 250 GLY A CA 1
ATOM 1354 C C . GLY A 1 250 ? -31.752 -22.507 -3.204 1.00 31.98 250 GLY A C 1
ATOM 1355 O O . GLY A 1 250 ? -31.119 -23.078 -2.305 1.00 22.77 250 GLY A O 1
ATOM 1356 N N . ARG A 1 251 ? -31.424 -21.308 -3.661 1.00 32.91 251 ARG A N 1
ATOM 1357 C CA . ARG A 1 251 ? -30.278 -20.561 -3.179 1.00 31.18 251 ARG A CA 1
ATOM 1358 C C . ARG A 1 251 ? -30.541 -19.092 -3.458 1.00 23.19 251 ARG A C 1
ATOM 1359 O O . ARG A 1 251 ? -31.461 -18.739 -4.195 1.00 24.71 251 ARG A O 1
ATOM 1367 N N . LEU A 1 252 ? -29.735 -18.244 -2.850 1.00 23.51 252 LEU A N 1
ATOM 1368 C CA . LEU A 1 252 ? -29.756 -16.841 -3.196 1.00 21.16 252 LEU A CA 1
ATOM 1369 C C . LEU A 1 252 ? -28.887 -16.636 -4.433 1.00 24.38 252 LEU A C 1
ATOM 1370 O O . LEU A 1 252 ? -27.986 -17.434 -4.702 1.00 21.98 252 LEU A O 1
ATOM 1375 N N . PRO A 1 253 ? -29.108 -15.568 -5.198 1.00 20.33 253 PRO A N 1
ATOM 1376 C CA . PRO A 1 253 ? -28.261 -15.359 -6.375 1.00 17.31 253 PRO A CA 1
ATOM 1377 C C . PRO A 1 253 ? -26.818 -15.191 -5.929 1.00 30.22 253 PRO A C 1
ATOM 1378 O O . PRO A 1 253 ? -26.537 -14.700 -4.834 1.00 34.87 253 PRO A O 1
ATOM 1382 N N . ARG A 1 254 ? -25.899 -15.658 -6.772 1.00 32.15 254 ARG A N 1
ATOM 1383 C CA . ARG A 1 254 ? -24.484 -15.606 -6.419 1.00 27.08 254 ARG A CA 1
ATOM 1384 C C . ARG A 1 254 ? -23.993 -14.173 -6.312 1.00 22.65 254 ARG A C 1
ATOM 1385 O O . ARG A 1 254 ? -23.102 -13.868 -5.511 1.00 28.71 254 ARG A O 1
ATOM 1393 N N . CYS A 1 255 ? -24.531 -13.297 -7.149 1.00 16.86 255 CYS A N 1
ATOM 1394 C CA . CYS A 1 255 ? -24.138 -11.898 -7.217 1.00 15.30 255 CYS A CA 1
ATOM 1395 C C . CYS A 1 255 ? -25.412 -11.074 -7.297 1.00 21.40 255 CYS A C 1
ATOM 1396 O O . CYS A 1 255 ? -26.117 -11.139 -8.307 1.00 22.62 255 CYS A O 1
ATOM 1399 N N . PHE A 1 256 ? -25.716 -10.279 -6.272 1.00 22.75 256 PHE A N 1
ATOM 1400 C CA . PHE A 1 256 ? -26.908 -9.455 -6.395 1.00 18.03 256 PHE A CA 1
ATOM 1401 C C . PHE A 1 256 ? -26.745 -8.087 -5.754 1.00 14.72 256 PHE A C 1
ATOM 1402 O O . PHE A 1 256 ? -25.981 -7.884 -4.809 1.00 18.16 256 PHE A O 1
ATOM 1410 N N . PHE A 1 257 ? -27.526 -7.168 -6.294 1.00 16.98 257 PHE A N 1
ATOM 1411 C CA . PHE A 1 257 ? -27.505 -5.746 -6.010 1.00 17.01 257 PHE A CA 1
ATOM 1412 C C . PHE A 1 257 ? -28.790 -5.406 -5.267 1.00 22.01 257 PHE A C 1
ATOM 1413 O O . PHE A 1 257 ? -29.888 -5.680 -5.764 1.00 25.48 257 PHE A O 1
ATOM 1421 N N . VAL A 1 258 ? -28.666 -4.793 -4.098 1.00 19.93 258 VAL A N 1
ATOM 1422 C CA . VAL A 1 258 ? -29.824 -4.296 -3.363 1.00 24.50 258 VAL A CA 1
ATOM 1423 C C . VAL A 1 258 ? -29.876 -2.787 -3.541 1.00 29.19 258 VAL A C 1
ATOM 1424 O O . VAL A 1 258 ? -28.869 -2.089 -3.362 1.00 23.21 258 VAL A O 1
ATOM 1428 N N . ASN A 1 259 ? -31.048 -2.296 -3.934 1.00 28.63 259 ASN A N 1
ATOM 1429 C CA . ASN A 1 259 ? -31.185 -0.908 -4.352 1.00 26.74 259 ASN A CA 1
ATOM 1430 C C . ASN A 1 259 ? -30.845 0.072 -3.233 1.00 22.78 259 ASN A C 1
ATOM 1431 O O . ASN A 1 259 ? -30.309 1.153 -3.492 1.00 26.73 259 ASN A O 1
ATOM 1436 N N . SER A 1 260 ? -31.195 -0.259 -1.996 1.00 24.60 260 SER A N 1
ATOM 1437 C CA . SER A 1 260 ? -31.076 0.666 -0.879 1.00 22.23 260 SER A CA 1
ATOM 1438 C C . SER A 1 260 ? -30.705 -0.081 0.397 1.00 23.45 260 SER A C 1
ATOM 1439 O O . SER A 1 260 ? -30.793 -1.309 0.477 1.00 21.77 260 SER A O 1
ATOM 1442 N N . SER A 1 261 ? -30.291 0.680 1.413 1.00 23.39 261 SER A N 1
ATOM 1443 C CA . SER A 1 261 ? -30.065 0.088 2.728 1.00 18.49 261 SER A CA 1
ATOM 1444 C C . SER A 1 261 ? -31.356 -0.417 3.362 1.00 17.17 261 SER A C 1
ATOM 1445 O O . SER A 1 261 ? -31.315 -1.362 4.155 1.00 25.83 261 SER A O 1
ATOM 1448 N N . ILE A 1 262 ? -32.499 0.206 3.059 1.00 21.05 262 ILE A N 1
ATOM 1449 C CA . ILE A 1 262 ? -33.780 -0.307 3.558 1.00 32.62 262 ILE A CA 1
ATOM 1450 C C . ILE A 1 262 ? -34.154 -1.610 2.869 1.00 31.95 262 ILE A C 1
ATOM 1451 O O . ILE A 1 262 ? -34.676 -2.532 3.507 1.00 29.38 262 ILE A O 1
ATOM 1456 N N . ASN A 1 263 ? -33.906 -1.708 1.558 1.00 31.38 263 ASN A N 1
ATOM 1457 C CA . ASN A 1 263 ? -34.092 -2.988 0.887 1.00 22.74 263 ASN A CA 1
ATOM 1458 C C . ASN A 1 263 ? -33.239 -4.049 1.559 1.00 28.05 263 ASN A C 1
ATOM 1459 O O . ASN A 1 263 ? -33.705 -5.163 1.828 1.00 29.18 263 ASN A O 1
ATOM 1464 N N . PHE A 1 264 ? -32.003 -3.680 1.905 1.00 25.70 264 PHE A N 1
ATOM 1465 C CA . PHE A 1 264 ? -31.073 -4.605 2.533 1.00 23.54 264 PHE A CA 1
ATOM 1466 C C . PHE A 1 264 ? -31.658 -5.192 3.811 1.00 20.03 264 PHE A C 1
ATOM 1467 O O . PHE A 1 264 ? -31.418 -6.365 4.125 1.00 17.76 264 PHE A O 1
ATOM 1475 N N . GLU A 1 265 ? -32.442 -4.409 4.549 1.00 18.29 265 GLU A N 1
ATOM 1476 C CA . GLU A 1 265 ? -33.063 -4.948 5.751 1.00 28.08 265 GLU A CA 1
ATOM 1477 C C . GLU A 1 265 ? -33.958 -6.138 5.410 1.00 32.26 265 GLU A C 1
ATOM 1478 O O . GLU A 1 265 ? -33.998 -7.126 6.153 1.00 18.35 265 GLU A O 1
ATOM 1484 N N . GLY A 1 266 ? -34.636 -6.081 4.256 1.00 27.25 266 GLY A N 1
ATOM 1485 C CA . GLY A 1 266 ? -35.453 -7.205 3.821 1.00 22.42 266 GLY A CA 1
ATOM 1486 C C . GLY A 1 266 ? -34.662 -8.490 3.656 1.00 17.48 266 GLY A C 1
ATOM 1487 O O . GLY A 1 266 ? -35.141 -9.574 3.995 1.00 21.37 266 GLY A O 1
ATOM 1488 N N . LEU A 1 267 ? -33.434 -8.390 3.154 1.00 24.88 267 LEU A N 1
ATOM 1489 C CA . LEU A 1 267 ? -32.595 -9.580 3.060 1.00 15.97 267 LEU A CA 1
ATOM 1490 C C . LEU A 1 267 ? -32.325 -10.173 4.441 1.00 20.44 267 LEU A C 1
ATOM 1491 O O . LEU A 1 267 ? -32.352 -11.399 4.615 1.00 23.13 267 LEU A O 1
ATOM 1496 N N . LEU A 1 268 ? -32.073 -9.318 5.437 1.00 12.22 268 LEU A N 1
ATOM 1497 C CA . LEU A 1 268 ? -31.832 -9.800 6.795 1.00 16.71 268 LEU A CA 1
ATOM 1498 C C . LEU A 1 268 ? -33.071 -10.444 7.387 1.00 14.71 268 LEU A C 1
ATOM 1499 O O . LEU A 1 268 ? -32.965 -11.418 8.140 1.00 19.35 268 LEU A O 1
ATOM 1504 N N . ARG A 1 269 ? -34.248 -9.873 7.114 1.00 19.47 269 ARG A N 1
ATOM 1505 C CA . ARG A 1 269 ? -35.496 -10.497 7.546 1.00 22.33 269 ARG A CA 1
ATOM 1506 C C . ARG A 1 269 ? -35.629 -11.886 6.951 1.00 22.34 269 ARG A C 1
ATOM 1507 O O . ARG A 1 269 ? -36.037 -12.832 7.634 1.00 24.07 269 ARG A O 1
ATOM 1515 N N . PHE A 1 270 ? -35.280 -12.021 5.672 1.00 22.15 270 PHE A N 1
ATOM 1516 C CA . PHE A 1 270 ? -35.319 -13.324 5.025 1.00 21.78 270 PHE A CA 1
ATOM 1517 C C . PHE A 1 270 ? -34.317 -14.273 5.667 1.00 20.96 270 PHE A C 1
ATOM 1518 O O . PHE A 1 270 ? -34.644 -15.421 5.992 1.00 22.72 270 PHE A O 1
ATOM 1526 N N . MET A 1 271 ? -33.089 -13.802 5.870 1.00 15.59 271 MET A N 1
ATOM 1527 C CA . MET A 1 271 ? -32.063 -14.654 6.453 1.00 13.70 271 MET A CA 1
ATOM 1528 C C . MET A 1 271 ? -32.452 -15.119 7.843 1.00 23.84 271 MET A C 1
ATOM 1529 O O . MET A 1 271 ? -32.221 -16.280 8.196 1.00 31.37 271 MET A O 1
ATOM 1534 N N . GLY A 1 272 ? -33.048 -14.231 8.645 1.00 23.78 272 GLY A N 1
ATOM 1535 C CA . GLY A 1 272 ? -33.475 -14.623 9.979 1.00 27.59 272 GLY A CA 1
ATOM 1536 C C . GLY A 1 272 ? -34.501 -15.737 9.958 1.00 33.77 272 GLY A C 1
ATOM 1537 O O . GLY A 1 272 ? -34.528 -16.581 10.861 1.00 24.60 272 GLY A O 1
ATOM 1538 N N . ARG A 1 273 ? -35.359 -15.754 8.931 1.00 27.55 273 ARG A N 1
ATOM 1539 C CA . ARG A 1 273 ? -36.348 -16.816 8.793 1.00 27.48 273 ARG A CA 1
ATOM 1540 C C . ARG A 1 273 ? -35.695 -18.150 8.451 1.00 34.23 273 ARG A C 1
ATOM 1541 O O . ARG A 1 273 ? -36.263 -19.209 8.739 1.00 49.00 273 ARG A O 1
ATOM 1549 N N . HIS A 1 274 ? -34.522 -18.123 7.828 1.00 32.40 274 HIS A N 1
ATOM 1550 C CA . HIS A 1 274 ? -33.863 -19.354 7.414 1.00 26.28 274 HIS A CA 1
ATOM 1551 C C . HIS A 1 274 ? -32.589 -19.592 8.206 1.00 26.03 274 HIS A C 1
ATOM 1552 O O . HIS A 1 274 ? -31.495 -19.666 7.633 1.00 27.60 274 HIS A O 1
ATOM 1559 N N . ASP A 1 275 ? -32.724 -19.694 9.524 1.00 41.43 275 ASP A N 1
ATOM 1560 C CA . ASP A 1 275 ? -31.594 -20.068 10.361 1.00 37.61 275 ASP A CA 1
ATOM 1561 C C . ASP A 1 275 ? -31.147 -21.465 9.966 1.00 46.80 275 ASP A C 1
ATOM 1562 O O . ASP A 1 275 ? -31.960 -22.308 9.576 1.00 58.77 275 ASP A O 1
ATOM 1567 N N . GLY A 1 276 ? -29.849 -21.706 10.038 1.00 35.84 276 GLY A N 1
ATOM 1568 C CA . GLY A 1 276 ? -29.334 -22.967 9.556 1.00 38.62 276 GLY A CA 1
ATOM 1569 C C . GLY A 1 276 ? -28.978 -22.994 8.088 1.00 46.53 276 GLY A C 1
ATOM 1570 O O . GLY A 1 276 ? -28.659 -24.069 7.569 1.00 58.41 276 GLY A O 1
ATOM 1571 N N . GLU A 1 277 ? -29.025 -21.855 7.402 1.00 48.68 277 GLU A N 1
ATOM 1572 C CA . GLU A 1 277 ? -28.558 -21.736 6.027 1.00 38.10 277 GLU A CA 1
ATOM 1573 C C . GLU A 1 277 ? -27.245 -20.966 6.041 1.00 41.90 277 GLU A C 1
ATOM 1574 O O . GLU A 1 277 ? -27.127 -19.941 6.723 1.00 43.65 277 GLU A O 1
ATOM 1580 N N . ALA A 1 278 ? -26.257 -21.467 5.302 1.00 44.76 278 ALA A N 1
ATOM 1581 C CA . ALA A 1 278 ? -24.917 -20.892 5.361 1.00 43.49 278 ALA A CA 1
ATOM 1582 C C . ALA A 1 278 ? -24.773 -19.606 4.557 1.00 40.41 278 ALA A C 1
ATOM 1583 O O . ALA A 1 278 ? -23.967 -18.745 4.935 1.00 74.04 278 ALA A O 1
ATOM 1585 N N . PHE A 1 279 ? -25.530 -19.463 3.468 1.00 45.33 279 PHE A N 1
ATOM 1586 C CA . PHE A 1 279 ? -25.482 -18.286 2.599 1.00 39.98 279 PHE A CA 1
ATOM 1587 C C . PHE A 1 279 ? -24.037 -17.890 2.299 1.00 48.48 279 PHE A C 1
ATOM 1588 O O . PHE A 1 279 ? -23.645 -16.724 2.392 1.00 60.20 279 PHE A O 1
ATOM 1596 N N . GLY A 1 280 ? -23.231 -18.893 1.953 1.00 41.60 280 GLY A N 1
ATOM 1597 C CA . GLY A 1 280 ? -21.809 -18.683 1.760 1.00 43.39 280 GLY A CA 1
ATOM 1598 C C . GLY A 1 280 ? -21.390 -18.207 0.383 1.00 46.10 280 GLY A C 1
ATOM 1599 O O . GLY A 1 280 ? -20.355 -17.541 0.247 1.00 64.04 280 GLY A O 1
ATOM 1600 N N . ASP A 1 281 ? -22.165 -18.574 -0.646 1.00 31.56 281 ASP A N 1
ATOM 1601 C CA . ASP A 1 281 ? -21.879 -18.270 -2.050 1.00 38.36 281 ASP A CA 1
ATOM 1602 C C . ASP A 1 281 ? -22.352 -16.893 -2.536 1.00 32.90 281 ASP A C 1
ATOM 1603 O O . ASP A 1 281 ? -22.313 -16.648 -3.747 1.00 57.27 281 ASP A O 1
ATOM 1608 N N . ILE A 1 282 ? -22.740 -15.969 -1.682 1.00 27.80 282 ILE A N 1
ATOM 1609 C CA . ILE A 1 282 ? -23.326 -14.748 -2.226 1.00 24.72 282 ILE A CA 1
ATOM 1610 C C . ILE A 1 282 ? -22.332 -13.607 -2.076 1.00 20.39 282 ILE A C 1
ATOM 1611 O O . ILE A 1 282 ? -21.487 -13.585 -1.171 1.00 23.51 282 ILE A O 1
ATOM 1616 N N . VAL A 1 283 ? -22.400 -12.685 -3.035 1.00 11.90 283 VAL A N 1
ATOM 1617 C CA . VAL A 1 283 ? -21.724 -11.397 -2.994 1.00 14.16 283 VAL A CA 1
ATOM 1618 C C . VAL A 1 283 ? -22.782 -10.333 -3.225 1.00 20.76 283 VAL A C 1
ATOM 1619 O O . VAL A 1 283 ? -23.586 -10.449 -4.158 1.00 20.64 283 VAL A O 1
ATOM 1623 N N . VAL A 1 284 ? -22.790 -9.304 -2.380 1.00 12.82 284 VAL A N 1
ATOM 1624 C CA . VAL A 1 284 ? -23.857 -8.313 -2.368 1.00 8.45 284 VAL A CA 1
ATOM 1625 C C . VAL A 1 284 ? -23.282 -6.917 -2.554 1.00 17.66 284 VAL A C 1
ATOM 1626 O O . VAL A 1 284 ? -22.262 -6.560 -1.952 1.00 17.46 284 VAL A O 1
ATOM 1630 N N . GLY A 1 285 ? -23.958 -6.126 -3.381 1.00 13.98 285 GLY A N 1
ATOM 1631 C CA . GLY A 1 285 ? -23.668 -4.718 -3.540 1.00 13.36 285 GLY A CA 1
ATOM 1632 C C . GLY A 1 285 ? -24.864 -3.896 -3.107 1.00 22.35 285 GLY A C 1
ATOM 1633 O O . GLY A 1 285 ? -25.996 -4.198 -3.502 1.00 21.23 285 GLY A O 1
ATOM 1634 N N . CYS A 1 286 ? -24.639 -2.889 -2.263 1.00 20.28 286 CYS A N 1
ATOM 1635 C CA . CYS A 1 286 ? -25.709 -2.044 -1.747 1.00 16.53 286 CYS A CA 1
ATOM 1636 C C . CYS A 1 286 ? -25.424 -0.567 -1.984 1.00 19.87 286 CYS A C 1
ATOM 1637 O O . CYS A 1 286 ? -24.307 -0.105 -1.748 1.00 31.47 286 CYS A O 1
ATOM 1640 N N . PHE A 1 287 ? -26.429 0.174 -2.443 1.00 31.15 287 PHE A N 1
ATOM 1641 C CA . PHE A 1 287 ? -26.371 1.631 -2.389 1.00 26.82 287 PHE A CA 1
ATOM 1642 C C . PHE A 1 287 ? -26.642 2.085 -0.968 1.00 28.25 287 PHE A C 1
ATOM 1643 O O . PHE A 1 287 ? -27.470 1.497 -0.269 1.00 37.59 287 PHE A O 1
ATOM 1651 N N . ASP A 1 288 ? -25.919 3.125 -0.553 1.00 30.94 288 ASP A N 1
ATOM 1652 C CA . ASP A 1 288 ? -25.827 3.627 0.816 1.00 26.37 288 ASP A CA 1
ATOM 1653 C C . ASP A 1 288 ? -24.750 2.829 1.518 1.00 26.43 288 ASP A C 1
ATOM 1654 O O . ASP A 1 288 ? -24.451 1.697 1.128 1.00 34.64 288 ASP A O 1
ATOM 1659 N N . TYR A 1 289 ? -24.158 3.417 2.541 1.00 26.51 289 TYR A N 1
ATOM 1660 C CA . TYR A 1 289 ? -23.056 2.809 3.254 1.00 14.25 289 TYR A CA 1
ATOM 1661 C C . TYR A 1 289 ? -23.440 2.712 4.715 1.00 15.54 289 TYR A C 1
ATOM 1662 O O . TYR A 1 289 ? -24.085 3.615 5.255 1.00 30.00 289 TYR A O 1
ATOM 1671 N N . ASP A 1 290 ? -23.054 1.607 5.345 1.00 13.23 290 ASP A N 1
ATOM 1672 C CA . ASP A 1 290 ? -23.228 1.464 6.761 1.00 18.90 290 ASP A CA 1
ATOM 1673 C C . ASP A 1 290 ? -22.082 0.591 7.259 1.00 18.73 290 ASP A C 1
ATOM 1674 O O . ASP A 1 290 ? -21.854 -0.492 6.696 1.00 18.95 290 ASP A O 1
ATOM 1679 N N . PRO A 1 291 ? -21.363 1.007 8.300 1.00 21.63 291 PRO A N 1
ATOM 1680 C CA . PRO A 1 291 ? -20.236 0.182 8.759 1.00 14.79 291 PRO A CA 1
ATOM 1681 C C . PRO A 1 291 ? -20.657 -1.210 9.194 1.00 20.07 291 PRO A C 1
ATOM 1682 O O . PRO A 1 291 ? -19.912 -2.172 8.960 1.00 20.29 291 PRO A O 1
ATOM 1686 N N . PHE A 1 292 ? -21.825 -1.355 9.827 1.00 18.95 292 PHE A N 1
ATOM 1687 C CA . PHE A 1 292 ? -22.255 -2.690 10.237 1.00 17.81 292 PHE A CA 1
ATOM 1688 C C . PHE A 1 292 ? -22.556 -3.573 9.036 1.00 22.68 292 PHE A C 1
ATOM 1689 O O . PHE A 1 292 ? -22.175 -4.750 9.016 1.00 20.52 292 PHE A O 1
ATOM 1697 N N . ALA A 1 293 ? -23.239 -3.031 8.026 1.00 19.00 293 ALA A N 1
ATOM 1698 C CA . ALA A 1 293 ? -23.504 -3.830 6.841 1.00 16.69 293 ALA A CA 1
ATOM 1699 C C . ALA A 1 293 ? -22.204 -4.232 6.154 1.00 17.11 293 ALA A C 1
ATOM 1700 O O . ALA A 1 293 ? -22.101 -5.338 5.611 1.00 15.77 293 ALA A O 1
ATOM 1702 N N . SER A 1 294 ? -21.184 -3.377 6.214 1.00 12.24 294 SER A N 1
ATOM 1703 C CA . SER A 1 294 ? -19.923 -3.703 5.561 1.00 17.14 294 SER A CA 1
ATOM 1704 C C . SER A 1 294 ? -19.305 -4.978 6.133 1.00 16.14 294 SER A C 1
ATOM 1705 O O . SER A 1 294 ? -18.612 -5.710 5.420 1.00 16.99 294 SER A O 1
ATOM 1708 N N . PHE A 1 295 ? -19.510 -5.245 7.415 1.00 12.66 295 PHE A N 1
ATOM 1709 C CA . PHE A 1 295 ? -18.891 -6.382 8.076 1.00 15.11 295 PHE A CA 1
ATOM 1710 C C . PHE A 1 295 ? -19.802 -7.604 8.156 1.00 15.82 295 PHE A C 1
ATOM 1711 O O . PHE A 1 295 ? -19.533 -8.518 8.946 1.00 11.18 295 PHE A O 1
ATOM 1719 N N . LEU A 1 296 ? -20.874 -7.631 7.370 1.00 14.37 296 LEU A N 1
ATOM 1720 C CA . LEU A 1 296 ? -21.771 -8.773 7.345 1.00 10.56 296 LEU A CA 1
ATOM 1721 C C . LEU A 1 296 ? -21.023 -10.033 6.892 1.00 14.24 296 LEU A C 1
ATOM 1722 O O . LEU A 1 296 ? -19.991 -9.943 6.224 1.00 14.91 296 LEU A O 1
ATOM 1727 N N . PRO A 1 297 ? -21.498 -11.220 7.287 1.00 29.37 297 PRO A N 1
ATOM 1728 C CA . PRO A 1 297 ? -20.734 -12.460 7.026 1.00 22.22 297 PRO A CA 1
ATOM 1729 C C . PRO A 1 297 ? -20.515 -12.787 5.550 1.00 16.66 297 PRO A C 1
ATOM 1730 O O . PRO A 1 297 ? -19.720 -13.685 5.253 1.00 38.32 297 PRO A O 1
ATOM 1734 N N . PHE A 1 298 ? -21.283 -12.229 4.646 1.00 18.04 298 PHE A N 1
ATOM 1735 C CA . PHE A 1 298 ? -20.991 -12.272 3.212 1.00 15.76 298 PHE A CA 1
ATOM 1736 C C . PHE A 1 298 ? -20.295 -10.989 2.756 1.00 23.29 298 PHE A C 1
ATOM 1737 O O . PHE A 1 298 ? -20.495 -9.927 3.353 1.00 21.89 298 PHE A O 1
ATOM 1745 N N . PRO A 1 299 ? -19.471 -11.030 1.704 1.00 23.78 299 PRO A N 1
ATOM 1746 C CA . PRO A 1 299 ? -18.833 -9.795 1.225 1.00 17.19 299 PRO A CA 1
ATOM 1747 C C . PRO A 1 299 ? -19.872 -8.805 0.719 1.00 22.42 299 PRO A C 1
ATOM 1748 O O . PRO A 1 299 ? -20.699 -9.131 -0.137 1.00 15.27 299 PRO A O 1
ATOM 1752 N N . VAL A 1 300 ? -19.809 -7.578 1.243 1.00 16.22 300 VAL A N 1
ATOM 1753 C CA . VAL A 1 300 ? -20.770 -6.527 0.927 1.00 14.38 300 VAL A CA 1
ATOM 1754 C C . VAL A 1 300 ? -20.020 -5.312 0.401 1.00 18.41 300 VAL A C 1
ATOM 1755 O O . VAL A 1 300 ? -19.213 -4.716 1.123 1.00 20.22 300 VAL A O 1
ATOM 1759 N N . TYR A 1 301 ? -20.330 -4.913 -0.829 1.00 13.35 301 TYR A N 1
ATOM 1760 C CA . TYR A 1 301 ? -19.772 -3.714 -1.432 1.00 12.44 301 TYR A CA 1
ATOM 1761 C C . TYR A 1 301 ? -20.824 -2.622 -1.362 1.00 14.56 301 TYR A C 1
ATOM 1762 O O . TYR A 1 301 ? -22.003 -2.867 -1.630 1.00 25.94 301 TYR A O 1
ATOM 1771 N N . MET A 1 302 ? -20.411 -1.426 -0.975 1.00 13.15 302 MET A N 1
ATOM 1772 C CA . MET A 1 302 ? -21.366 -0.358 -0.749 1.00 15.55 302 MET A CA 1
ATOM 1773 C C . MET A 1 302 ? -20.947 0.891 -1.506 1.00 19.09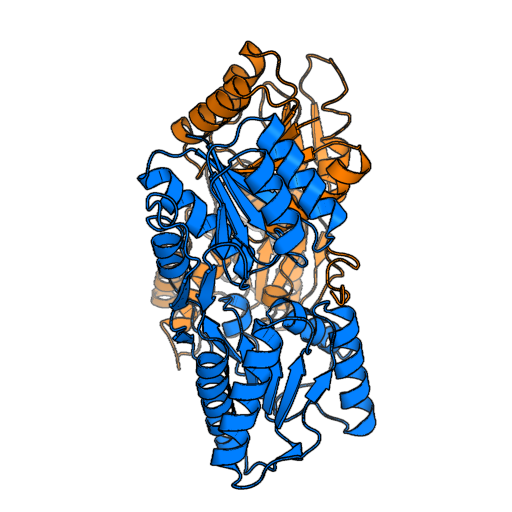 302 MET A C 1
ATOM 1774 O O . MET A 1 302 ? -19.756 1.155 -1.706 1.00 24.20 302 MET A O 1
ATOM 1779 N N . ILE A 1 303 ? -21.944 1.655 -1.931 1.00 15.72 303 ILE A N 1
ATOM 1780 C CA . ILE A 1 303 ? -21.729 2.964 -2.532 1.00 20.67 303 ILE A CA 1
ATOM 1781 C C . ILE A 1 303 ? -22.022 4.015 -1.471 1.00 17.23 303 ILE A C 1
ATOM 1782 O O . ILE A 1 303 ? -23.143 4.090 -0.952 1.00 20.93 303 ILE A O 1
ATOM 1787 N N . LYS A 1 304 ? -21.040 4.856 -1.176 1.00 18.07 304 LYS A N 1
ATOM 1788 C CA . LYS A 1 304 ? -21.260 5.934 -0.221 1.00 19.23 304 LYS A CA 1
ATOM 1789 C C . LYS A 1 304 ? -21.418 7.236 -0.987 1.00 20.53 304 LYS A C 1
ATOM 1790 O O . LYS A 1 304 ? -20.442 7.724 -1.575 1.00 28.81 304 LYS A O 1
ATOM 1796 N N . PRO A 1 305 ? -22.602 7.836 -1.007 1.00 23.46 305 PRO A N 1
ATOM 1797 C CA . PRO A 1 305 ? -22.748 9.134 -1.665 1.00 27.38 305 PRO A CA 1
ATOM 1798 C C . PRO A 1 305 ? -22.009 10.209 -0.891 1.00 33.60 305 PRO A C 1
ATOM 1799 O O . PRO A 1 305 ? -21.875 10.149 0.334 1.00 31.94 305 PRO A O 1
ATOM 1803 N N . ASP A 1 306 ? -21.499 11.192 -1.633 1.00 33.15 306 ASP A N 1
ATOM 1804 C CA . AS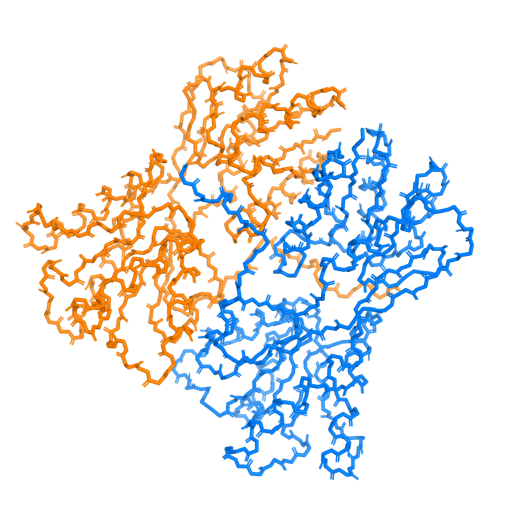P A 1 306 ? -20.825 12.343 -1.035 1.00 32.55 306 ASP A CA 1
ATOM 1805 C C . ASP A 1 306 ? -21.896 13.288 -0.496 1.00 31.50 306 ASP A C 1
ATOM 1806 O O . ASP A 1 306 ? -22.284 14.271 -1.131 1.00 33.00 306 ASP A O 1
ATOM 1811 N N . ILE A 1 307 ? -22.402 12.953 0.697 1.00 32.90 307 ILE A N 1
ATOM 1812 C CA . ILE A 1 307 ? -23.458 13.752 1.318 1.00 32.76 307 ILE A CA 1
ATOM 1813 C C . ILE A 1 307 ? -22.949 15.157 1.637 1.00 34.63 307 ILE A C 1
ATOM 1814 O O . ILE A 1 307 ? -23.676 16.147 1.479 1.00 33.21 307 ILE A O 1
ATOM 1819 N N . ALA A 1 308 ? -21.690 15.266 2.080 1.00 24.63 308 ALA A N 1
ATOM 1820 C CA . ALA A 1 308 ? -21.132 16.564 2.458 1.00 30.37 308 ALA A CA 1
ATOM 1821 C C . ALA A 1 308 ? -21.067 17.515 1.266 1.00 41.02 308 ALA A C 1
ATOM 1822 O O . ALA A 1 308 ? -21.467 18.682 1.365 1.00 33.95 308 ALA A O 1
ATOM 1824 N N . GLN A 1 309 ? -20.565 17.037 0.125 1.00 28.27 309 GLN A N 1
ATOM 1825 C CA . GLN A 1 309 ? -20.563 17.878 -1.065 1.00 27.12 309 GLN A CA 1
ATOM 1826 C C . GLN A 1 309 ? -21.982 18.174 -1.529 1.00 34.70 309 GLN A C 1
ATOM 1827 O O . GLN A 1 309 ? -22.264 19.283 -1.996 1.00 47.39 309 GLN A O 1
ATOM 1833 N N . MET A 1 310 ? -22.882 17.189 -1.446 1.00 24.17 310 MET A N 1
ATOM 1834 C CA . MET A 1 310 ? -24.264 17.441 -1.841 1.00 34.50 310 MET A CA 1
ATOM 1835 C C . MET A 1 310 ? -24.875 18.554 -1.001 1.00 39.77 310 MET A C 1
ATOM 1836 O O . MET A 1 310 ? -25.552 19.441 -1.530 1.00 42.51 310 MET A O 1
ATOM 1841 N N . LEU A 1 311 ? -24.644 18.523 0.313 1.00 39.30 311 LEU A N 1
ATOM 1842 C CA . LEU A 1 311 ? -25.175 19.569 1.179 1.00 43.19 311 LEU A CA 1
ATOM 1843 C C . LEU A 1 311 ? -24.442 20.889 0.973 1.00 37.47 311 LEU A C 1
ATOM 1844 O O . LEU A 1 311 ? -25.064 21.955 1.005 1.00 38.52 311 LEU A O 1
ATOM 1849 N N . GLU A 1 312 ? -23.121 20.842 0.769 1.00 37.90 312 GLU A N 1
ATOM 1850 C CA . GLU A 1 312 ? -22.377 22.068 0.498 1.00 31.66 312 GLU A CA 1
ATOM 1851 C C . GLU A 1 312 ? -22.914 22.772 -0.739 1.00 37.26 312 GLU A C 1
ATOM 1852 O O . GLU A 1 312 ? -23.093 23.993 -0.736 1.00 43.46 312 GLU A O 1
ATOM 1858 N N . LYS A 1 313 ? -23.168 22.014 -1.810 1.00 35.82 313 LYS A N 1
ATOM 1859 C CA . LYS A 1 313 ? -23.810 22.565 -3.001 1.00 36.67 313 LYS A CA 1
ATOM 1860 C C . LYS A 1 313 ? -25.273 22.926 -2.750 1.00 39.29 313 LYS A C 1
ATOM 1861 O O . LYS A 1 313 ? -25.806 23.813 -3.420 1.00 55.96 313 LYS A O 1
ATOM 1867 N N . GLY A 1 314 ? -25.957 22.220 -1.846 1.00 46.15 314 GLY A N 1
ATOM 1868 C CA . GLY A 1 314 ? -27.314 22.621 -1.489 1.00 43.93 314 GLY A CA 1
ATOM 1869 C C . GLY A 1 314 ? -27.326 23.974 -0.805 1.00 53.80 314 GLY A C 1
ATOM 1870 O O . GLY A 1 314 ? -28.120 24.857 -1.146 1.00 55.08 314 GLY A O 1
ATOM 1871 N N . PHE A 1 315 ? -26.444 24.147 0.182 1.00 52.54 315 PHE A N 1
ATOM 1872 C CA . PHE A 1 315 ? -26.036 25.476 0.599 1.00 43.55 315 PHE A CA 1
ATOM 1873 C C . PHE A 1 315 ? -25.365 26.148 -0.596 1.00 57.65 315 PHE A C 1
ATOM 1874 O O . PHE A 1 315 ? -25.084 25.510 -1.604 1.00 73.68 315 PHE A O 1
ATOM 1882 N N . GLU A 1 316 ? -25.168 27.458 -0.511 1.00 49.28 316 GLU A N 1
ATOM 1883 C CA . GLU A 1 316 ? -24.604 28.244 -1.612 1.00 69.50 316 GLU A CA 1
ATOM 1884 C C . GLU A 1 316 ? -25.563 28.273 -2.807 1.00 63.93 316 GLU A C 1
ATOM 1885 O O . GLU A 1 316 ? -25.732 29.325 -3.429 1.00 83.63 316 GLU A O 1
ATOM 1891 N N . LEU A 1 317 ? -26.169 27.143 -3.180 1.00 41.26 317 LEU A N 1
ATOM 1892 C CA . LEU A 1 317 ? -27.279 27.219 -4.130 1.00 52.49 317 LEU A CA 1
ATOM 1893 C C . LEU A 1 317 ? -28.460 27.993 -3.560 1.00 53.96 317 LEU A C 1
ATOM 1894 O O . LEU A 1 317 ? -29.187 28.656 -4.310 1.00 66.79 317 LEU A O 1
ATOM 1899 N N . LEU A 1 318 ? -28.682 27.906 -2.244 1.00 59.05 318 LEU A N 1
ATOM 1900 C CA . LEU A 1 318 ? -29.737 28.695 -1.607 1.00 69.21 318 LEU A CA 1
ATOM 1901 C C . LEU A 1 318 ? -29.365 30.177 -1.540 1.00 77.02 318 LEU A C 1
ATOM 1902 O O . LEU A 1 318 ? -30.232 31.044 -1.710 1.00 67.26 318 LEU A O 1
ATOM 1907 N N . GLU A 1 319 ? -28.088 30.491 -1.272 1.00 64.60 319 GLU A N 1
ATOM 1908 C CA . GLU A 1 319 ? -27.643 31.885 -1.299 1.00 73.35 319 GLU A CA 1
ATOM 1909 C C . GLU A 1 319 ? -27.913 32.507 -2.664 1.00 81.57 319 GLU A C 1
ATOM 1910 O O . GLU A 1 319 ? -28.238 33.696 -2.769 1.00 88.40 319 GLU A O 1
ATOM 1916 N N . GLU A 1 320 ? -27.758 31.713 -3.718 1.00 74.96 320 GLU A N 1
ATOM 1917 C CA . GLU A 1 320 ? -27.711 32.180 -5.087 1.00 76.85 320 GLU A CA 1
ATOM 1918 C C . GLU A 1 320 ? -29.141 32.325 -5.595 1.00 88.94 320 GLU A C 1
ATOM 1919 O O . GLU A 1 320 ? -30.001 31.484 -5.315 1.00 79.83 320 GLU A O 1
ATOM 1925 N N . ASN A 1 321 ? -29.393 33.399 -6.337 1.00 102.03 321 ASN A N 1
ATOM 1926 C CA . ASN A 1 321 ? -30.752 33.794 -6.679 1.00 109.99 321 ASN A CA 1
ATOM 1927 C C . ASN A 1 321 ? -31.178 33.408 -8.087 1.00 106.04 321 ASN A C 1
ATOM 1928 O O . ASN A 1 321 ? -32.211 33.900 -8.553 1.00 111.67 321 ASN A O 1
ATOM 1933 N N . ARG A 1 322 ? -30.416 32.564 -8.782 1.00 105.88 322 ARG A N 1
ATOM 1934 C CA . ARG A 1 322 ? -30.779 32.224 -10.153 1.00 110.28 322 ARG A CA 1
ATOM 1935 C C . ARG A 1 322 ? -32.151 31.556 -10.183 1.00 105.39 322 ARG A C 1
ATOM 1936 O O . ARG A 1 322 ? -32.368 30.530 -9.530 1.00 91.55 322 ARG A O 1
ATOM 1938 N N . THR A 1 323 ? -33.077 32.146 -10.947 1.00 112.21 323 THR A N 1
ATOM 1939 C CA . THR A 1 323 ? -34.417 31.577 -11.076 1.00 110.32 323 THR A CA 1
ATOM 1940 C C . THR A 1 323 ? -34.367 30.248 -11.811 1.00 114.10 323 THR A C 1
ATOM 1941 O O . THR A 1 323 ? -35.198 29.365 -11.564 1.00 110.67 323 THR A O 1
ATOM 1945 N N . GLU A 1 324 ? -33.430 30.116 -12.739 1.00 107.98 324 GLU A N 1
ATOM 1946 C CA . GLU A 1 324 ? -33.278 28.892 -13.508 1.00 98.09 324 GLU A CA 1
ATOM 1947 C C . GLU A 1 324 ? -32.910 27.724 -12.592 1.00 81.54 324 GLU A C 1
ATOM 1948 O O . GLU A 1 324 ? -31.937 27.822 -11.827 1.00 74.52 324 GLU A O 1
ATOM 1954 N N . PRO A 1 325 ? -33.642 26.607 -12.645 1.00 71.96 325 PRO A N 1
ATOM 1955 C CA . PRO A 1 325 ? -33.263 25.428 -11.854 1.00 70.01 325 PRO A CA 1
ATOM 1956 C C . PRO A 1 325 ? -32.089 24.685 -12.472 1.00 64.25 325 PRO A C 1
ATOM 1957 O O . PRO A 1 325 ? -32.036 24.462 -13.684 1.00 69.12 325 PRO A O 1
ATOM 1961 N N . GLU A 1 326 ? -31.151 24.285 -11.616 1.00 68.94 326 GLU A N 1
ATOM 1962 C CA . GLU A 1 326 ? -29.953 23.551 -12.008 1.00 64.75 326 GLU A CA 1
ATOM 1963 C C . GLU A 1 326 ? -29.859 22.242 -11.234 1.00 63.13 326 GLU A C 1
ATOM 1964 O O . GLU A 1 326 ? -30.046 22.223 -10.012 1.00 58.05 326 GLU A O 1
ATOM 1970 N N . VAL A 1 327 ? -29.575 21.152 -11.943 1.00 44.01 327 VAL A N 1
ATOM 1971 C CA . VAL A 1 327 ? -29.327 19.854 -11.323 1.00 48.00 327 VAL A CA 1
ATOM 1972 C C . VAL A 1 327 ? -27.822 19.622 -11.274 1.00 44.58 327 VAL A C 1
ATOM 1973 O O . VAL A 1 327 ? -27.148 19.621 -12.309 1.00 53.85 327 VAL A O 1
ATOM 1977 N N . THR A 1 328 ? -27.294 19.429 -10.072 1.00 43.89 328 THR A N 1
ATOM 1978 C CA . THR A 1 328 ? -25.873 19.205 -9.851 1.00 36.76 328 THR A CA 1
ATOM 1979 C C . THR A 1 328 ? -25.669 17.769 -9.405 1.00 38.00 328 THR A C 1
ATOM 1980 O O . THR A 1 328 ? -26.333 17.303 -8.472 1.00 44.50 328 THR A O 1
ATOM 1984 N N . ILE A 1 329 ? -24.782 17.062 -10.093 1.00 34.03 329 ILE A N 1
ATOM 1985 C CA . ILE A 1 329 ? -24.566 15.639 -9.880 1.00 31.53 329 ILE A CA 1
ATOM 1986 C C . ILE A 1 329 ? -23.229 15.445 -9.187 1.00 34.81 329 ILE A C 1
ATOM 1987 O O . ILE A 1 329 ? -22.203 15.962 -9.646 1.00 40.34 329 ILE A O 1
ATOM 1992 N N . ILE A 1 330 ? -23.249 14.722 -8.069 1.00 36.61 330 ILE A N 1
ATOM 1993 C CA . ILE A 1 330 ? -22.070 14.486 -7.246 1.00 37.53 330 ILE A CA 1
ATOM 1994 C C . ILE A 1 330 ? -21.684 13.019 -7.358 1.00 41.73 330 ILE A C 1
ATOM 1995 O O . ILE A 1 330 ? -22.550 12.137 -7.289 1.00 38.64 330 ILE A O 1
ATOM 2000 N N . GLU A 1 331 ? -20.387 12.760 -7.543 1.00 34.20 331 GLU A N 1
ATOM 2001 C CA . GLU A 1 331 ? -19.890 11.400 -7.727 1.00 20.62 331 GLU A CA 1
ATOM 2002 C C . GLU A 1 331 ? -19.850 10.657 -6.392 1.00 35.44 331 GLU A C 1
ATOM 2003 O O . GLU A 1 331 ? -19.303 11.179 -5.415 1.00 32.71 331 GLU A O 1
ATOM 2009 N N . PRO A 1 332 ? -20.424 9.458 -6.314 1.00 34.38 332 PRO A N 1
ATOM 2010 C CA . PRO A 1 332 ? -20.285 8.627 -5.113 1.00 28.57 332 PRO A CA 1
ATOM 2011 C C . PRO A 1 332 ? -18.989 7.824 -5.129 1.00 30.54 332 PRO A C 1
ATOM 2012 O O . PRO A 1 332 ? -18.289 7.730 -6.138 1.00 42.27 332 PRO A O 1
ATOM 2016 N N . GLN A 1 333 ? -18.674 7.245 -3.972 1.00 27.89 333 GLN A N 1
ATOM 2017 C CA . GLN A 1 333 ? -17.464 6.452 -3.778 1.00 20.32 333 GLN A CA 1
ATOM 2018 C C . GLN A 1 333 ? -17.805 4.999 -3.461 1.00 23.24 333 GLN A C 1
ATOM 2019 O O . GLN A 1 333 ? -18.690 4.732 -2.643 1.00 27.70 333 GLN A O 1
ATOM 2025 N N . LEU A 1 334 ? -17.112 4.064 -4.115 1.00 30.34 334 LEU A N 1
ATOM 2026 C CA . LEU A 1 334 ? -17.259 2.637 -3.828 1.00 19.69 334 LEU A CA 1
ATOM 2027 C C . LEU A 1 334 ? -16.520 2.257 -2.550 1.00 19.03 334 LEU A C 1
ATOM 2028 O O . LEU A 1 334 ? -15.344 2.590 -2.387 1.00 24.85 334 LEU A O 1
ATOM 2033 N N . ILE A 1 335 ? -17.185 1.519 -1.675 1.00 15.49 335 ILE A N 1
ATOM 2034 C CA . ILE A 1 335 ? -16.603 1.102 -0.401 1.00 11.50 335 ILE A CA 1
ATOM 2035 C C . ILE A 1 335 ? -16.434 -0.413 -0.427 1.00 19.53 335 ILE A C 1
ATOM 2036 O O . ILE A 1 335 ? -17.424 -1.139 -0.585 1.00 20.97 335 ILE A O 1
ATOM 2041 N N . PRO A 1 336 ? -15.220 -0.926 -0.241 1.00 18.95 336 PRO A N 1
ATOM 2042 C CA . PRO A 1 336 ? -14.998 -2.379 -0.249 1.00 16.44 336 PRO A CA 1
ATOM 2043 C C . PRO A 1 336 ? -15.544 -3.017 1.015 1.00 18.90 336 PRO A C 1
ATOM 2044 O O . PRO A 1 336 ? -15.867 -2.314 1.984 1.00 16.07 336 PRO A O 1
ATOM 2048 N N . PRO A 1 337 ? -15.671 -4.345 1.042 1.00 22.44 337 PRO A N 1
ATOM 2049 C CA . PRO A 1 337 ? -16.209 -5.012 2.236 1.00 16.40 337 PRO A CA 1
ATOM 2050 C C . PRO A 1 337 ? -15.366 -4.761 3.474 1.00 14.56 337 PRO A C 1
ATOM 2051 O O . PRO A 1 337 ? -14.161 -4.509 3.393 1.00 17.95 337 PRO A O 1
ATOM 2055 N N . ARG A 1 338 ? -16.032 -4.810 4.628 1.00 9.16 338 ARG A N 1
ATOM 2056 C CA . ARG A 1 338 ? -15.378 -4.735 5.933 1.00 14.23 338 ARG A CA 1
ATOM 2057 C C . ARG A 1 338 ? -14.562 -3.452 6.068 1.00 18.61 338 ARG A C 1
ATOM 2058 O O . ARG A 1 338 ? -13.395 -3.460 6.469 1.00 19.68 338 ARG A O 1
ATOM 2066 N N . THR A 1 339 ? -15.205 -2.338 5.740 1.00 18.59 339 THR A N 1
ATOM 2067 C CA . THR A 1 339 ? -14.621 -1.012 5.862 1.00 19.70 339 THR A CA 1
ATOM 2068 C C . THR A 1 339 ? -15.454 -0.215 6.852 1.00 16.74 339 THR A C 1
ATOM 2069 O O . THR A 1 339 ? -16.651 -0.000 6.627 1.00 19.74 339 THR A O 1
ATOM 2073 N N . ALA A 1 340 ? -14.827 0.237 7.931 1.00 21.77 340 ALA A N 1
ATOM 2074 C CA . ALA A 1 340 ? -15.478 1.108 8.907 1.00 21.05 340 ALA A CA 1
ATOM 2075 C C . ALA A 1 340 ? -14.860 2.496 8.787 1.00 20.94 340 ALA A C 1
ATOM 2076 O O . ALA A 1 340 ? -13.739 2.729 9.253 1.00 30.83 340 ALA A O 1
ATOM 2078 N N . LEU A 1 341 ? -15.613 3.422 8.211 1.00 24.63 341 LEU A N 1
ATOM 2079 C CA . LEU A 1 341 ? -15.131 4.757 7.891 1.00 28.39 341 LEU A CA 1
ATOM 2080 C C . LEU A 1 341 ? -15.341 5.699 9.068 1.00 34.42 341 LEU A C 1
ATOM 2081 O O . LEU A 1 341 ? -16.216 5.486 9.911 1.00 39.74 341 LEU A O 1
ATOM 2086 N N . GLU A 1 342 ? -14.504 6.734 9.125 1.00 46.17 342 GLU A N 1
ATOM 2087 C CA . GLU A 1 342 ? -14.653 7.791 10.116 1.00 51.87 342 GLU A CA 1
ATOM 2088 C C . GLU A 1 342 ? -15.939 8.564 9.833 1.00 77.15 342 GLU A C 1
ATOM 2089 O O . GLU A 1 342 ? -16.195 8.956 8.690 1.00 70.73 342 GLU A O 1
ATOM 2095 N N . GLY A 1 343 ? -16.759 8.789 10.861 1.00 91.28 343 GLY A N 1
ATOM 2096 C CA . GLY A 1 343 ? -18.079 9.323 10.609 1.00 93.02 343 GLY A CA 1
ATOM 2097 C C . GLY A 1 343 ? -18.168 10.829 10.777 1.00 113.73 343 GLY A C 1
ATOM 2098 O O . GLY A 1 343 ? -17.208 11.496 11.180 1.00 111.85 343 GLY A O 1
ATOM 2099 N N . PRO A 1 344 ? -19.348 11.388 10.477 1.00 122.23 344 PRO A N 1
ATOM 2100 C CA . PRO A 1 344 ? -19.523 12.852 10.555 1.00 116.40 344 PRO A CA 1
ATOM 2101 C C . PRO A 1 344 ? -19.371 13.393 11.963 1.00 113.02 344 PRO A C 1
ATOM 2102 O O . PRO A 1 344 ? -18.933 14.537 12.152 1.00 101.62 344 PRO A O 1
ATOM 2106 N N . LEU A 1 345 ? -19.749 12.601 12.957 1.00 107.98 345 LEU A N 1
ATOM 2107 C CA . LEU A 1 345 ? -19.604 12.956 14.364 1.00 103.41 345 LEU A CA 1
ATOM 2108 C C . LEU A 1 345 ? -18.139 12.839 14.782 1.00 109.38 345 LEU A C 1
ATOM 2109 O O . LEU A 1 345 ? -17.627 11.746 15.032 1.00 103.80 345 LEU A O 1
ATOM 2114 N N . ASP A 1 346 ? -17.462 13.991 14.866 1.00 113.44 346 ASP A N 1
ATOM 2115 C CA . ASP A 1 346 ? -16.084 14.099 15.342 1.00 115.37 346 ASP A CA 1
ATOM 2116 C C . ASP A 1 346 ? -16.097 14.730 16.725 1.00 115.80 346 ASP A C 1
ATOM 2117 O O . ASP A 1 346 ? -16.586 15.854 16.893 1.00 106.65 346 ASP A O 1
ATOM 2122 N N . ASP A 1 347 ? -15.564 14.006 17.709 1.00 102.66 347 ASP A N 1
ATOM 2123 C CA . ASP A 1 347 ? -15.422 14.461 19.089 1.00 98.18 347 ASP A CA 1
ATOM 2124 C C . ASP A 1 347 ? -16.758 14.820 19.731 1.00 101.55 347 ASP A C 1
ATOM 2125 O O . ASP A 1 347 ? -16.782 15.436 20.805 1.00 95.42 347 ASP A O 1
ATOM 2130 N N . ILE A 1 348 ? -17.875 14.444 19.101 1.00 99.71 348 ILE A N 1
ATOM 2131 C CA . ILE A 1 348 ? -19.183 14.646 19.714 1.00 82.24 348 ILE A CA 1
ATOM 2132 C C . ILE A 1 348 ? -19.377 13.637 20.833 1.00 81.76 348 ILE A C 1
ATOM 2133 O O . ILE A 1 348 ? -20.029 13.923 21.846 1.00 68.36 348 ILE A O 1
ATOM 2138 N N . TRP A 1 349 ? -18.807 12.446 20.669 1.00 87.75 349 TRP A N 1
ATOM 2139 C CA . TRP A 1 349 ? -18.932 11.358 21.623 1.00 81.84 349 TRP A CA 1
ATOM 2140 C C . TRP A 1 349 ? -17.744 11.276 22.578 1.00 81.25 349 TRP A C 1
ATOM 2141 O O . TRP A 1 349 ? -17.621 10.294 23.317 1.00 71.30 349 TRP A O 1
ATOM 2152 N N . ASP A 1 350 ? -16.861 12.271 22.561 1.00 90.87 350 ASP A N 1
ATOM 2153 C CA . ASP A 1 350 ? -15.813 12.362 23.568 1.00 94.63 350 ASP A CA 1
ATOM 2154 C C . ASP A 1 350 ? -16.415 12.816 24.900 1.00 100.42 350 ASP A C 1
ATOM 2155 O O . ASP A 1 350 ? -17.344 13.633 24.911 1.00 90.95 350 ASP A O 1
ATOM 2160 N N . PRO A 1 351 ? -15.914 12.303 26.044 1.00 103.48 351 PRO A N 1
ATOM 2161 C CA . PRO A 1 351 ? -16.515 12.543 27.368 1.00 86.58 351 PRO A CA 1
ATOM 2162 C C . PRO A 1 351 ? -16.719 14.023 27.708 1.00 90.49 351 PRO A C 1
ATOM 2163 O O . PRO A 1 351 ? -15.793 14.822 27.569 1.00 104.18 351 PRO A O 1
ATOM 2167 N N . GLY B 1 70 ? -49.089 22.766 16.780 1.00 63.42 70 GLY B N 1
ATOM 2168 C CA . GLY B 1 70 ? -48.733 21.706 17.708 1.00 37.44 70 GLY B CA 1
ATOM 2169 C C . GLY B 1 70 ? -47.318 21.170 17.529 1.00 54.52 70 GLY B C 1
ATOM 2170 O O . GLY B 1 70 ? -47.109 19.955 17.531 1.00 52.18 70 GLY B O 1
ATOM 2171 N N . LEU B 1 71 ? -46.336 22.064 17.401 1.00 47.88 71 LEU B N 1
ATOM 2172 C CA . LEU B 1 71 ? -44.959 21.637 17.176 1.00 39.27 71 LEU B CA 1
ATOM 2173 C C . LEU B 1 71 ? -44.365 21.052 18.449 1.00 35.13 71 LEU B C 1
ATOM 2174 O O . LEU B 1 71 ? -44.196 21.756 19.448 1.00 33.71 71 LEU B O 1
ATOM 2179 N N . VAL B 1 72 ? -43.985 19.780 18.385 1.00 36.97 72 VAL B N 1
ATOM 2180 C CA . VAL B 1 72 ? -43.380 19.062 19.500 1.00 27.27 72 VAL B CA 1
ATOM 2181 C C . VAL B 1 72 ? -41.995 18.619 19.044 1.00 27.39 72 VAL B C 1
ATOM 2182 O O . VAL B 1 72 ? -41.829 18.145 17.913 1.00 31.82 72 VAL B O 1
ATOM 2186 N N . GLY B 1 73 ? -41.002 18.808 19.901 1.00 21.32 73 GLY B N 1
ATOM 2187 C CA . GLY B 1 73 ? -39.605 18.602 19.540 1.00 18.51 73 GLY B CA 1
ATOM 2188 C C . GLY B 1 73 ? -38.976 17.454 20.299 1.00 28.13 73 GLY B C 1
ATOM 2189 O O . GLY B 1 73 ? -39.313 17.201 21.461 1.00 30.50 73 GLY B O 1
ATOM 2190 N N . LEU B 1 74 ? -38.080 16.737 19.626 1.00 26.66 74 LEU B N 1
ATOM 2191 C CA . LEU B 1 74 ? -37.237 15.737 20.261 1.00 23.63 74 LEU B CA 1
ATOM 2192 C C . LEU B 1 74 ? -35.793 16.201 20.139 1.00 23.78 74 LEU B C 1
ATOM 2193 O O . LEU B 1 74 ? -35.305 16.436 19.029 1.00 27.63 74 LEU B O 1
ATOM 2198 N N . LEU B 1 75 ? -35.122 16.345 21.276 1.00 20.55 75 LEU B N 1
ATOM 2199 C CA . LEU B 1 75 ? -33.723 16.754 21.328 1.00 21.08 75 LEU B CA 1
ATOM 2200 C C . LEU B 1 75 ? -32.863 15.517 21.575 1.00 22.08 75 LEU B C 1
ATOM 2201 O O . LEU B 1 75 ? -32.971 14.889 22.633 1.00 21.28 75 LEU B O 1
ATOM 2206 N N . VAL B 1 76 ? -31.991 15.196 20.623 1.00 24.70 76 VAL B N 1
ATOM 2207 C CA . VAL B 1 76 ? -31.159 13.993 20.649 1.00 25.13 76 VAL B CA 1
ATOM 2208 C C . VAL B 1 76 ? -29.711 14.439 20.597 1.00 18.28 76 VAL B C 1
ATOM 2209 O O . VAL B 1 76 ? -29.416 15.577 20.200 1.00 27.26 76 VAL B O 1
ATOM 2213 N N . PRO B 1 77 ? -28.776 13.609 21.053 1.00 21.11 77 PRO B N 1
ATOM 2214 C CA . PRO B 1 77 ? -27.359 13.988 20.956 1.00 24.03 77 PRO B CA 1
ATOM 2215 C C . PRO B 1 77 ? -26.884 14.081 19.516 1.00 32.02 77 PRO B C 1
ATOM 2216 O O . PRO B 1 77 ? -26.276 15.081 19.118 1.00 31.45 77 PRO B O 1
ATOM 2220 N N . VAL B 1 78 ? -27.180 13.053 18.721 1.00 31.52 78 VAL B N 1
ATOM 2221 C CA . VAL B 1 78 ? -26.811 13.016 17.312 1.00 34.66 78 VAL B CA 1
ATOM 2222 C C . VAL B 1 78 ? -27.938 12.354 16.535 1.00 33.15 78 VAL B C 1
ATOM 2223 O O . VAL B 1 78 ? -28.723 11.574 17.083 1.00 31.36 78 VAL B O 1
ATOM 2227 N N . TYR B 1 79 ? -28.023 12.685 15.245 1.00 31.76 79 TYR B N 1
ATOM 2228 C CA . TYR B 1 79 ? -28.926 11.982 14.342 1.00 27.40 79 TYR B CA 1
ATOM 2229 C C . TYR B 1 79 ? -28.366 10.627 13.902 1.00 34.38 79 TYR B C 1
ATOM 2230 O O . TYR B 1 79 ? -29.136 9.700 13.630 1.00 36.45 79 TYR B O 1
ATOM 2239 N N . ASP B 1 80 ? -27.037 10.510 13.793 1.00 40.78 80 ASP B N 1
ATOM 2240 C CA . ASP B 1 80 ? -26.390 9.336 13.209 1.00 28.34 80 ASP B CA 1
ATOM 2241 C C . ASP B 1 80 ? -26.496 8.074 14.070 1.00 36.29 80 ASP B C 1
ATOM 2242 O O . ASP B 1 80 ? -26.309 6.970 13.549 1.00 53.72 80 ASP B O 1
ATOM 2247 N N . ASN B 1 81 ? -26.746 8.205 15.370 1.00 32.49 81 ASN B N 1
ATOM 2248 C CA . ASN B 1 81 ? -26.783 7.045 16.255 1.00 30.84 81 ASN B CA 1
ATOM 2249 C C . ASN B 1 81 ? -28.008 6.177 15.963 1.00 33.14 81 ASN B C 1
ATOM 2250 O O . ASN B 1 81 ? -29.107 6.681 15.713 1.00 31.95 81 ASN B O 1
ATOM 2255 N N . ARG B 1 82 ? -27.807 4.858 15.978 1.00 29.69 82 ARG B N 1
ATOM 2256 C CA . ARG B 1 82 ? -28.878 3.933 15.611 1.00 31.85 82 ARG B CA 1
ATOM 2257 C C . ARG B 1 82 ? -30.007 3.910 16.637 1.00 28.73 82 ARG B C 1
ATOM 2258 O O . ARG B 1 82 ? -31.173 3.712 16.277 1.00 30.74 82 ARG B O 1
ATOM 2266 N N . PHE B 1 83 ? -29.686 4.083 17.918 1.00 32.72 83 PHE B N 1
ATOM 2267 C CA . PHE B 1 83 ? -30.729 4.108 18.939 1.00 31.70 83 PHE B CA 1
ATOM 2268 C C . PHE B 1 83 ? -31.550 5.390 18.851 1.00 27.73 83 PHE B C 1
ATOM 2269 O O . PHE B 1 83 ? -32.785 5.355 18.899 1.00 30.61 83 PHE B O 1
ATOM 2277 N N . PHE B 1 84 ? -30.878 6.535 18.724 1.00 26.13 84 PHE B N 1
ATOM 2278 C CA . PHE B 1 84 ? -31.586 7.810 18.613 1.00 21.53 84 PHE B CA 1
ATOM 2279 C C . PHE B 1 84 ? -32.316 7.948 17.285 1.00 18.82 84 PHE B C 1
ATOM 2280 O O . PHE B 1 84 ? -33.368 8.597 17.220 1.00 26.03 84 PHE B O 1
ATOM 2288 N N . SER B 1 85 ? -31.764 7.389 16.206 1.00 19.66 85 SER B N 1
ATOM 2289 C CA . SER B 1 85 ? -32.469 7.460 14.929 1.00 22.58 85 SER B CA 1
ATOM 2290 C C . SER B 1 85 ? -33.758 6.641 14.956 1.00 25.11 85 SER B C 1
ATOM 2291 O O . SER B 1 85 ? -34.780 7.070 14.412 1.00 21.77 85 SER B O 1
ATOM 2294 N N . SER B 1 86 ? -33.743 5.465 15.587 1.00 23.84 86 SER B N 1
ATOM 2295 C CA . SER B 1 86 ? -34.989 4.713 15.720 1.00 35.87 86 SER B CA 1
ATOM 2296 C C . SER B 1 86 ? -35.952 5.425 16.668 1.00 35.02 86 SER B C 1
ATOM 2297 O O . SER B 1 86 ? -37.174 5.385 16.466 1.00 23.21 86 SER B O 1
ATOM 2300 N N . MET B 1 87 ? -35.415 6.072 17.713 1.00 26.98 87 MET B N 1
ATOM 2301 C CA . MET B 1 87 ? -36.251 6.846 18.624 1.00 23.20 87 MET B CA 1
ATOM 2302 C C . MET B 1 87 ? -36.956 7.977 17.890 1.00 24.63 87 MET B C 1
ATOM 2303 O O . MET B 1 87 ? -38.144 8.233 18.119 1.00 28.25 87 MET B O 1
ATOM 2308 N N . ALA B 1 88 ? -36.238 8.674 17.014 1.00 17.51 88 ALA B N 1
ATOM 2309 C CA . ALA B 1 88 ? -36.870 9.744 16.253 1.00 23.42 88 ALA B CA 1
ATOM 2310 C C . ALA B 1 88 ? -37.979 9.195 15.365 1.00 23.93 88 ALA B C 1
ATOM 2311 O O . ALA B 1 88 ? -39.004 9.855 15.155 1.00 35.03 88 ALA B O 1
ATOM 2313 N N . GLN B 1 89 ? -37.782 7.993 14.820 1.00 24.19 89 GLN B N 1
ATOM 2314 C CA . GLN B 1 89 ? -38.813 7.370 13.995 1.00 35.28 89 GLN B CA 1
ATOM 2315 C C . GLN B 1 89 ? -40.051 7.043 14.821 1.00 27.56 89 GLN B C 1
ATOM 2316 O O . GLN B 1 89 ? -41.176 7.359 14.419 1.00 30.99 89 GLN B O 1
ATOM 2322 N N . THR B 1 90 ? -39.855 6.432 15.994 1.00 23.87 90 THR B N 1
ATOM 2323 C CA . THR B 1 90 ? -40.968 6.142 16.894 1.00 21.86 90 THR B CA 1
ATOM 2324 C C . THR B 1 90 ? -41.647 7.420 17.368 1.00 29.67 90 THR B C 1
ATOM 2325 O O . THR B 1 90 ? -42.880 7.488 17.446 1.00 36.63 90 THR B O 1
ATOM 2329 N N . PHE B 1 91 ? -40.852 8.443 17.693 1.00 34.39 91 PHE B N 1
ATOM 2330 C CA . PHE B 1 91 ? -41.395 9.724 18.132 1.00 27.57 91 PHE B CA 1
ATOM 2331 C C . PHE B 1 91 ? -42.243 10.363 17.042 1.00 27.18 91 PHE B C 1
ATOM 2332 O O . PHE B 1 91 ? -43.302 10.936 17.324 1.00 31.24 91 PHE B O 1
ATOM 2340 N N . GLU B 1 92 ? -41.794 10.277 15.789 1.00 22.23 92 GLU B N 1
ATOM 2341 C CA . GLU B 1 92 ? -42.547 10.877 14.694 1.00 37.62 92 GLU B CA 1
ATOM 2342 C C . GLU B 1 92 ? -43.927 10.247 14.572 1.00 36.54 92 GLU B C 1
ATOM 2343 O O . GLU B 1 92 ? -44.934 10.951 14.436 1.00 42.98 92 GLU B O 1
ATOM 2349 N N . GLY B 1 93 ? -43.994 8.917 14.626 1.00 35.45 93 GLY B N 1
ATOM 2350 C CA . GLY B 1 93 ? -45.279 8.251 14.486 1.00 39.11 93 GLY B CA 1
ATOM 2351 C C . GLY B 1 93 ? -46.227 8.560 15.627 1.00 28.96 93 GLY B C 1
ATOM 2352 O O . GLY B 1 93 ? -47.386 8.919 15.407 1.00 34.81 93 GLY B O 1
ATOM 2353 N N . GLN B 1 94 ? -45.735 8.461 16.861 1.00 29.40 94 GLN B N 1
ATOM 2354 C CA . GLN B 1 94 ? -46.583 8.729 18.015 1.00 26.22 94 GLN B CA 1
ATOM 2355 C C . GLN B 1 94 ? -47.085 10.165 18.007 1.00 29.98 94 GLN B C 1
ATOM 2356 O O . GLN B 1 94 ? -48.267 10.416 18.262 1.00 32.91 94 GLN B O 1
ATOM 2362 N N . ALA B 1 95 ? -46.203 11.118 17.696 1.00 31.24 95 ALA B N 1
ATOM 2363 C CA . ALA B 1 95 ? -46.614 12.516 17.629 1.00 29.48 95 ALA B CA 1
ATOM 2364 C C . ALA B 1 95 ? -47.671 12.726 16.555 1.00 29.37 95 ALA B C 1
ATOM 2365 O O . ALA B 1 95 ? -48.644 13.456 16.767 1.00 39.02 95 ALA B O 1
ATOM 2367 N N . ARG B 1 96 ? -47.496 12.096 15.393 1.00 32.61 96 ARG B N 1
ATOM 2368 C CA . ARG B 1 96 ? -48.494 12.209 14.336 1.00 37.27 96 ARG B CA 1
ATOM 2369 C C . ARG B 1 96 ? -49.848 11.679 14.801 1.00 39.52 96 ARG B C 1
ATOM 2370 O O . ARG B 1 96 ? -50.888 12.281 14.512 1.00 42.15 96 ARG B O 1
ATOM 2378 N N . LYS B 1 97 ? -49.855 10.550 15.525 1.00 33.66 97 LYS B N 1
ATOM 2379 C CA . LYS B 1 97 ? -51.111 10.017 16.052 1.00 37.51 97 LYS B CA 1
ATOM 2380 C C . LYS B 1 97 ? -51.747 10.963 17.062 1.00 44.28 97 LYS B C 1
ATOM 2381 O O . LYS B 1 97 ? -52.977 11.034 17.156 1.00 51.30 97 LYS B O 1
ATOM 2387 N N . ARG B 1 98 ? -50.930 11.670 17.846 1.00 42.22 98 ARG B N 1
ATOM 2388 C CA . ARG B 1 98 ? -51.408 12.691 18.768 1.00 28.26 98 ARG B CA 1
ATOM 2389 C C . ARG B 1 98 ? -51.942 13.925 18.048 1.00 35.67 98 ARG B C 1
ATOM 2390 O O . ARG B 1 98 ? -52.437 14.843 18.710 1.00 47.53 98 ARG B O 1
ATOM 2398 N N . GLY B 1 99 ? -51.793 13.999 16.726 1.00 30.52 99 GLY B N 1
ATOM 2399 C CA . GLY B 1 99 ? -52.117 15.200 15.981 1.00 32.16 99 GLY B CA 1
ATOM 2400 C C . GLY B 1 99 ? -51.096 16.305 16.110 1.00 39.39 99 GLY B C 1
ATOM 2401 O O . GLY B 1 99 ? -51.337 17.415 15.626 1.00 45.61 99 GLY B O 1
ATOM 2402 N N . LEU B 1 100 ? -49.951 16.022 16.723 1.00 42.11 100 LEU B N 1
ATOM 2403 C CA . LEU B 1 100 ? -48.863 16.967 16.880 1.00 32.06 100 LEU B CA 1
ATOM 2404 C C . LEU B 1 100 ? -47.987 16.988 15.629 1.00 34.40 100 LEU B C 1
ATOM 2405 O O . LEU B 1 100 ? -48.058 16.099 14.779 1.00 37.77 100 LEU B O 1
ATOM 2410 N N . SER B 1 101 ? -47.174 18.042 15.505 1.00 44.15 101 SER B N 1
ATOM 2411 C CA . SER B 1 101 ? -46.190 18.126 14.431 1.00 39.20 101 SER B CA 1
ATOM 2412 C C . SER B 1 101 ? -44.801 17.845 14.983 1.00 37.07 101 SER B C 1
ATOM 2413 O O . SER B 1 101 ? -44.299 18.629 15.804 1.00 33.43 101 SER B O 1
ATOM 2416 N N . PRO B 1 102 ? -44.139 16.780 14.556 1.00 38.59 102 PRO B N 1
ATOM 2417 C CA . PRO B 1 102 ? -42.863 16.401 15.172 1.00 30.72 102 PRO B CA 1
ATOM 2418 C C . PRO B 1 102 ? -41.654 16.926 14.413 1.00 32.57 102 PRO B C 1
ATOM 2419 O O . PRO B 1 102 ? -41.632 16.928 13.177 1.00 47.75 102 PRO B O 1
ATOM 2423 N N . MET B 1 103 ? -40.674 17.434 15.153 1.00 27.67 103 MET B N 1
ATOM 2424 C CA . MET B 1 103 ? -39.398 17.873 14.609 1.00 22.26 103 MET B CA 1
ATOM 2425 C C . MET B 1 103 ? -38.297 17.419 15.565 1.00 28.23 103 MET B C 1
ATOM 2426 O O . MET B 1 103 ? -38.536 17.244 16.763 1.00 29.02 103 MET B O 1
ATOM 2431 N N . VAL B 1 104 ? -37.107 17.152 15.023 1.00 24.01 104 VAL B N 1
ATOM 2432 C CA . VAL B 1 104 ? -35.972 16.673 15.807 1.00 22.13 104 VAL B CA 1
ATOM 2433 C C . VAL B 1 104 ? -34.806 17.655 15.693 1.00 26.24 104 VAL B C 1
ATOM 2434 O O . VAL B 1 104 ? -34.561 18.217 14.620 1.00 28.75 104 VAL B O 1
ATOM 2438 N N . VAL B 1 105 ? -34.105 17.878 16.814 1.00 18.14 105 VAL B N 1
ATOM 2439 C CA . VAL B 1 105 ? -32.919 18.727 16.888 1.00 20.03 105 VAL B CA 1
ATOM 2440 C C . VAL B 1 105 ? -31.846 17.985 17.683 1.00 25.18 105 VAL B C 1
ATOM 2441 O O . VAL B 1 105 ? -32.141 17.108 18.495 1.00 18.87 105 VAL B O 1
ATOM 2445 N N . SER B 1 106 ? -30.585 18.351 17.449 1.00 29.80 106 SER B N 1
ATOM 2446 C CA . SER B 1 106 ? -29.454 17.686 18.088 1.00 26.86 106 SER B CA 1
ATOM 2447 C C . SER B 1 106 ? -28.690 18.651 18.993 1.00 32.26 106 SER B C 1
ATOM 2448 O O . SER B 1 106 ? -28.508 19.833 18.666 1.00 28.88 106 SER B O 1
ATOM 2451 N N . GLY B 1 107 ? -28.277 18.136 20.148 1.00 26.55 107 GLY B N 1
ATOM 2452 C CA . GLY B 1 107 ? -27.485 18.861 21.118 1.00 30.13 107 GLY B CA 1
ATOM 2453 C C . GLY B 1 107 ? -25.994 18.612 21.052 1.00 36.64 107 GLY B C 1
ATOM 2454 O O . GLY B 1 107 ? -25.232 19.268 21.768 1.00 33.77 107 GLY B O 1
ATOM 2455 N N . ARG B 1 108 ? -25.564 17.635 20.249 1.00 39.81 108 ARG B N 1
ATOM 2456 C CA . ARG B 1 108 ? -24.139 17.382 20.013 1.00 33.89 108 ARG B CA 1
ATOM 2457 C C . ARG B 1 108 ? -23.388 17.107 21.313 1.00 30.03 108 ARG B C 1
ATOM 2458 O O . ARG B 1 108 ? -22.178 17.344 21.407 1.00 40.89 108 ARG B O 1
ATOM 2466 N N . ARG B 1 109 ? -24.111 16.612 22.318 1.00 24.17 109 ARG B N 1
ATOM 2467 C CA . ARG B 1 109 ? -23.538 16.246 23.610 1.00 28.03 109 ARG B CA 1
ATOM 2468 C C . ARG B 1 109 ? -22.753 17.398 24.244 1.00 38.08 109 ARG B C 1
ATOM 2469 O O . ARG B 1 109 ? -21.876 17.184 25.082 1.00 33.10 109 ARG B O 1
ATOM 2477 N N . ASP B 1 110 ? -23.078 18.635 23.866 1.00 41.87 110 ASP B N 1
ATOM 2478 C CA . ASP B 1 110 ? -22.442 19.823 24.428 1.00 33.86 110 ASP B CA 1
ATOM 2479 C C . ASP B 1 110 ? -23.462 20.622 25.227 1.00 36.86 110 ASP B C 1
ATOM 2480 O O . ASP B 1 110 ? -24.467 21.074 24.654 1.00 42.02 110 ASP B O 1
ATOM 2485 N N . PRO B 1 111 ? -23.236 20.854 26.525 1.00 30.90 111 PRO B N 1
ATOM 2486 C CA . PRO B 1 111 ? -24.271 21.525 27.336 1.00 38.26 111 PRO B CA 1
ATOM 2487 C C . PRO B 1 111 ? -24.635 22.913 26.846 1.00 37.02 111 PRO B C 1
ATOM 2488 O O . PRO B 1 111 ? -25.822 23.267 26.838 1.00 32.42 111 PRO B O 1
ATOM 2492 N N . GLU B 1 112 ? -23.651 23.713 26.431 1.00 35.40 112 GLU B N 1
ATOM 2493 C CA . GLU B 1 112 ? -23.978 25.036 25.921 1.00 31.39 112 GLU B CA 1
ATOM 2494 C C . GLU B 1 112 ? -24.815 24.952 24.656 1.00 36.49 112 GLU B C 1
ATOM 2495 O O . GLU B 1 112 ? -25.804 25.681 24.513 1.00 41.56 112 GLU B O 1
ATOM 2501 N N . GLU B 1 113 ? -24.447 24.073 23.724 1.00 31.81 113 GLU B N 1
ATOM 2502 C CA . GLU B 1 113 ? -25.257 23.961 22.517 1.00 37.96 113 GLU B CA 1
ATOM 2503 C C . GLU B 1 113 ? -26.635 23.377 22.829 1.00 34.49 113 GLU B C 1
ATOM 2504 O O . GLU B 1 113 ? -27.621 23.750 22.185 1.00 25.08 113 GLU B O 1
ATOM 2510 N N . GLU B 1 114 ? -26.732 22.443 23.790 1.00 35.08 114 GLU B N 1
ATOM 2511 C CA . GLU B 1 114 ? -28.054 21.925 24.149 1.00 28.19 114 GLU B CA 1
ATOM 2512 C C . GLU B 1 114 ? -28.955 23.044 24.653 1.00 27.99 114 GLU B C 1
ATOM 2513 O O . GLU B 1 114 ? -30.104 23.175 24.215 1.00 21.20 114 GLU B O 1
ATOM 2519 N N . ARG B 1 115 ? -28.434 23.885 25.555 1.00 32.62 115 ARG B N 1
ATOM 2520 C CA . ARG B 1 115 ? -29.231 24.988 26.085 1.00 20.29 115 ARG B CA 1
ATOM 2521 C C . ARG B 1 115 ? -29.537 26.009 25.003 1.00 20.89 115 ARG B C 1
ATOM 2522 O O . ARG B 1 115 ? -30.689 26.428 24.842 1.00 29.76 115 ARG B O 1
ATOM 2530 N N . ARG B 1 116 ? -28.524 26.394 24.225 1.00 27.23 116 ARG B N 1
ATOM 2531 C CA . ARG B 1 116 ? -28.745 27.353 23.148 1.00 23.97 116 ARG B CA 1
ATOM 2532 C C . ARG B 1 116 ? -29.774 26.830 22.154 1.00 26.98 116 ARG B C 1
ATOM 2533 O O . ARG B 1 116 ? -30.565 27.604 21.599 1.00 28.93 116 ARG B O 1
ATOM 2535 N N . THR B 1 117 ? -29.772 25.516 21.907 1.00 23.14 117 THR B N 1
ATOM 2536 C CA . THR B 1 117 ? -30.712 24.938 20.954 1.00 24.64 117 THR B CA 1
ATOM 2537 C C . THR B 1 117 ? -32.144 25.063 21.450 1.00 26.33 117 THR B C 1
ATOM 2538 O O . THR B 1 117 ? -33.033 25.486 20.702 1.00 25.24 117 THR B O 1
ATOM 2542 N N . VAL B 1 118 ? -32.380 24.733 22.723 1.00 24.72 118 VAL B N 1
ATOM 2543 C CA . VAL B 1 118 ? -33.727 24.849 23.270 1.00 25.05 118 VAL B CA 1
ATOM 2544 C C . VAL B 1 118 ? -34.148 26.310 23.338 1.00 26.46 118 VAL B C 1
ATOM 2545 O O . VAL B 1 118 ? -35.298 26.654 23.025 1.00 19.22 118 VAL B O 1
ATOM 2549 N N . GLU B 1 119 ? -33.226 27.194 23.738 1.00 22.89 119 GLU B N 1
ATOM 2550 C CA . GLU B 1 119 ? -33.548 28.617 23.778 1.00 24.15 119 GLU B CA 1
ATOM 2551 C C . GLU B 1 119 ? -34.056 29.101 22.426 1.00 18.88 119 GLU B C 1
ATOM 2552 O O . GLU B 1 119 ? -35.049 29.833 22.357 1.00 24.05 119 GLU B O 1
ATOM 2558 N N . THR B 1 120 ? -33.429 28.653 21.337 1.00 22.60 120 THR B N 1
ATOM 2559 C CA . THR B 1 120 ? -33.932 29.007 20.011 1.00 21.54 120 THR B CA 1
ATOM 2560 C C . THR B 1 120 ? -35.311 28.405 19.757 1.00 26.39 120 THR B C 1
ATOM 2561 O O . THR B 1 120 ? -36.198 29.077 19.218 1.00 23.75 120 THR B O 1
ATOM 2565 N N . LEU B 1 121 ? -35.511 27.139 20.127 1.00 27.87 121 LEU B N 1
ATOM 2566 C CA . LEU B 1 121 ? -36.828 26.540 19.945 1.00 32.82 121 LEU B CA 1
ATOM 2567 C C . LEU B 1 121 ? -37.878 27.311 20.726 1.00 33.48 121 LEU B C 1
ATOM 2568 O O . LEU B 1 121 ? -38.992 27.537 20.233 1.00 23.36 121 LEU B O 1
ATOM 2573 N N . ILE B 1 122 ? -37.525 27.758 21.933 1.00 31.92 122 ILE B N 1
ATOM 2574 C CA . ILE B 1 122 ? -38.457 28.560 22.716 1.00 31.58 122 ILE B CA 1
ATOM 2575 C C . ILE B 1 122 ? -38.771 29.860 21.991 1.00 30.18 122 ILE B C 1
ATOM 2576 O O . ILE B 1 122 ? -39.940 30.250 21.869 1.00 33.59 122 ILE B O 1
ATOM 2581 N N . ALA B 1 123 ? -37.739 30.519 21.447 1.00 26.35 123 ALA B N 1
ATOM 2582 C CA . ALA B 1 123 ? -37.951 31.766 20.714 1.00 27.63 123 ALA B CA 1
ATOM 2583 C C . ALA B 1 123 ? -38.922 31.572 19.554 1.00 26.42 123 ALA B C 1
ATOM 2584 O O . ALA B 1 123 ? -39.700 32.478 19.228 1.00 36.82 123 ALA B O 1
ATOM 2586 N N . TYR B 1 124 ? -38.888 30.403 18.916 1.00 27.51 124 TYR B N 1
ATOM 2587 C CA . TYR B 1 124 ? -39.804 30.070 17.834 1.00 34.93 124 TYR B CA 1
ATOM 2588 C C . TYR B 1 124 ? -41.105 29.451 18.345 1.00 38.98 124 TYR B C 1
ATOM 2589 O O . TYR B 1 124 ? -41.932 29.020 17.536 1.00 39.35 124 TYR B O 1
ATOM 2598 N N . SER B 1 125 ? -41.304 29.412 19.668 1.00 39.49 125 SER B N 1
ATOM 2599 C CA . SER B 1 125 ? -42.570 29.005 20.299 1.00 43.94 125 SER B CA 1
ATOM 2600 C C . SER B 1 125 ? -42.914 27.534 20.030 1.00 41.23 125 SER B C 1
ATOM 2601 O O . SER B 1 125 ? -44.006 27.197 19.566 1.00 45.50 125 SER B O 1
ATOM 2604 N N . ILE B 1 126 ? -41.959 26.651 20.320 1.00 31.31 126 ILE B N 1
ATOM 2605 C CA . ILE B 1 126 ? -42.227 25.219 20.294 1.00 31.47 126 ILE B CA 1
ATOM 2606 C C . ILE B 1 126 ? -43.144 24.862 21.463 1.00 33.26 126 ILE B C 1
ATOM 2607 O O . ILE B 1 126 ? -43.072 25.470 22.537 1.00 43.07 126 ILE B O 1
ATOM 2612 N N . ASP B 1 127 ? -44.057 23.908 21.242 1.00 34.04 127 ASP B N 1
ATOM 2613 C CA . ASP B 1 127 ? -45.081 23.593 22.241 1.00 26.94 127 ASP B CA 1
ATOM 2614 C C . ASP B 1 127 ? -44.623 22.591 23.305 1.00 31.82 127 ASP B C 1
ATOM 2615 O O . ASP B 1 127 ? -45.043 22.698 24.461 1.00 36.18 127 ASP B O 1
ATOM 2620 N N . ALA B 1 128 ? -43.836 21.577 22.944 1.00 37.47 128 ALA B N 1
ATOM 2621 C CA . ALA B 1 128 ? -43.389 20.592 23.927 1.00 23.81 128 ALA B CA 1
ATOM 2622 C C . ALA B 1 128 ? -42.058 19.992 23.486 1.00 23.93 128 ALA B C 1
ATOM 2623 O O . ALA B 1 128 ? -41.763 19.906 22.290 1.00 23.82 128 ALA B O 1
ATOM 2625 N N . LEU B 1 129 ? -41.264 19.552 24.460 1.00 24.12 129 LEU B N 1
ATOM 2626 C CA . LEU B 1 129 ? -39.912 19.088 24.175 1.00 24.42 129 LEU B CA 1
ATOM 2627 C C . LEU B 1 129 ? -39.601 17.769 24.866 1.00 28.38 129 LEU B C 1
ATOM 2628 O O . LEU B 1 129 ? -39.813 17.636 26.074 1.00 29.34 129 LEU B O 1
ATOM 2633 N N . PHE B 1 130 ? -39.022 16.830 24.112 1.00 28.19 130 PHE B N 1
ATOM 2634 C CA . PHE B 1 130 ? -38.495 15.580 24.649 1.00 20.98 130 PHE B CA 1
ATOM 2635 C C . PHE B 1 130 ? -36.981 15.715 24.758 1.00 26.59 130 PHE B C 1
ATOM 2636 O O . PHE B 1 130 ? -36.311 16.033 23.770 1.00 25.50 130 PHE B O 1
ATOM 2644 N N . ILE B 1 131 ? -36.446 15.476 25.948 1.00 24.76 131 ILE B N 1
ATOM 2645 C CA . ILE B 1 131 ? -35.029 15.676 26.239 1.00 18.00 131 ILE B CA 1
ATOM 2646 C C . ILE B 1 131 ? -34.387 14.299 26.350 1.00 29.74 131 ILE B C 1
ATOM 2647 O O . ILE B 1 131 ? -34.487 13.638 27.392 1.00 25.71 131 ILE B O 1
ATOM 2652 N N . ALA B 1 132 ? -33.678 13.881 25.300 1.00 32.47 132 ALA B N 1
ATOM 2653 C CA . ALA B 1 132 ? -33.178 12.513 25.180 1.00 32.85 132 ALA B CA 1
ATOM 2654 C C . ALA B 1 132 ? -31.654 12.488 25.168 1.00 25.67 132 ALA B C 1
ATOM 2655 O O . ALA B 1 132 ? -31.029 13.018 24.244 1.00 33.21 132 ALA B O 1
ATOM 2657 N N . GLY B 1 133 ? -31.066 11.844 26.178 1.00 28.32 133 GLY B N 1
ATOM 2658 C CA . GLY B 1 133 ? -29.622 11.636 26.233 1.00 33.95 133 GLY B CA 1
ATOM 2659 C C . GLY B 1 133 ? -28.770 12.888 26.311 1.00 28.40 133 GLY B C 1
ATOM 2660 O O . GLY B 1 133 ? -27.617 12.870 25.867 1.00 27.28 133 GLY B O 1
ATOM 2661 N N . VAL B 1 134 ? -29.293 13.973 26.877 1.00 30.35 134 VAL B N 1
ATOM 2662 C CA . VAL B 1 134 ? -28.534 15.216 26.971 1.00 30.79 134 VAL B CA 1
ATOM 2663 C C . VAL B 1 134 ? -27.489 15.110 28.070 1.00 36.35 134 VAL B C 1
ATOM 2664 O O . VAL B 1 134 ? -27.666 14.414 29.079 1.00 25.36 134 VAL B O 1
ATOM 2668 N N . THR B 1 135 ? -26.367 15.795 27.846 1.00 36.83 135 THR B N 1
ATOM 2669 C CA . THR B 1 135 ? -25.299 15.837 28.836 1.00 39.78 135 THR B CA 1
ATOM 2670 C C . THR B 1 135 ? -25.672 16.679 30.055 1.00 35.58 135 THR B C 1
ATOM 2671 O O . THR B 1 135 ? -25.175 16.417 31.155 1.00 39.19 135 THR B O 1
ATOM 2675 N N . ASP B 1 136 ? -26.523 17.697 29.892 1.00 33.84 136 ASP B N 1
ATOM 2676 C CA . ASP B 1 136 ? -26.939 18.560 30.999 1.00 41.44 136 ASP B CA 1
ATOM 2677 C C . ASP B 1 136 ? -28.466 18.566 31.079 1.00 42.01 136 ASP B C 1
ATOM 2678 O O . ASP B 1 136 ? -29.121 19.499 30.588 1.00 39.36 136 ASP B O 1
ATOM 2683 N N . PRO B 1 137 ? -29.067 17.569 31.739 1.00 44.41 137 PRO B N 1
ATOM 2684 C CA . PRO B 1 137 ? -30.537 17.537 31.799 1.00 38.08 137 PRO B CA 1
ATOM 2685 C C . PRO B 1 137 ? -31.111 18.653 32.638 1.00 37.96 137 PRO B C 1
ATOM 2686 O O . PRO B 1 137 ? -32.211 19.139 32.346 1.00 41.86 137 PRO B O 1
ATOM 2690 N N . ASP B 1 138 ? -30.406 19.038 33.706 1.00 40.82 138 ASP B N 1
ATOM 2691 C CA . ASP B 1 138 ? -30.908 20.070 34.606 1.00 35.65 138 ASP B CA 1
ATOM 2692 C C . ASP B 1 138 ? -30.833 21.442 33.954 1.00 48.01 138 ASP B C 1
ATOM 2693 O O . ASP B 1 138 ? -31.791 22.222 34.021 1.00 38.85 138 ASP B O 1
ATOM 2698 N N . GLY B 1 139 ? -29.704 21.748 33.308 1.00 32.46 139 GLY B N 1
ATOM 2699 C CA . GLY B 1 139 ? -29.589 23.013 32.604 1.00 22.76 139 GLY B CA 1
ATOM 2700 C C . GLY B 1 139 ? -30.613 23.144 31.494 1.00 28.06 139 GLY B C 1
ATOM 2701 O O . GLY B 1 139 ? -31.178 24.219 31.279 1.00 33.73 139 GLY B O 1
ATOM 2702 N N . VAL B 1 140 ? -30.872 22.049 30.777 1.00 24.63 140 VAL B N 1
ATOM 2703 C CA . VAL B 1 140 ? -31.948 22.059 29.790 1.00 24.88 140 VAL B CA 1
ATOM 2704 C C . VAL B 1 140 ? -33.287 22.265 30.486 1.00 26.82 140 VAL B C 1
ATOM 2705 O O . VAL B 1 140 ? -34.189 22.925 29.951 1.00 24.56 140 VAL B O 1
ATOM 2709 N N . HIS B 1 141 ? -33.444 21.696 31.687 1.00 23.99 141 HIS B N 1
ATOM 2710 C CA . HIS B 1 141 ? -34.687 21.879 32.432 1.00 32.55 141 HIS B CA 1
ATOM 2711 C C . HIS B 1 141 ? -34.898 23.341 32.819 1.00 30.00 141 HIS B C 1
ATOM 2712 O O . HIS B 1 141 ? -36.005 23.874 32.676 1.00 29.69 141 HIS B O 1
ATOM 2719 N N . GLN B 1 142 ? -33.850 24.009 33.318 1.00 24.32 142 GLN B N 1
ATOM 2720 C CA . GLN B 1 142 ? -33.995 25.414 33.693 1.00 27.29 142 GLN B CA 1
ATOM 2721 C C . GLN B 1 142 ? -34.398 26.254 32.489 1.00 25.81 142 GLN B C 1
ATOM 2722 O O . GLN B 1 142 ? -35.222 27.169 32.604 1.00 30.92 142 GLN B O 1
ATOM 2728 N N . VAL B 1 143 ? -33.823 25.955 31.324 1.00 19.53 143 VAL B N 1
ATOM 2729 C CA . VAL B 1 143 ? -34.190 26.669 30.104 1.00 22.87 143 VAL B CA 1
ATOM 2730 C C . VAL B 1 143 ? -35.666 26.457 29.788 1.00 25.93 143 VAL B C 1
ATOM 2731 O O . VAL B 1 143 ? -36.397 27.408 29.476 1.00 26.47 143 VAL B O 1
ATOM 2735 N N . CYS B 1 144 ? -36.123 25.201 29.853 1.00 25.13 144 CYS B N 1
ATOM 2736 C CA . CYS B 1 144 ? -37.530 24.900 29.595 1.00 26.16 144 CYS B CA 1
ATOM 2737 C C . CYS B 1 144 ? -38.437 25.510 30.648 1.00 22.92 144 CYS B C 1
ATOM 2738 O O . CYS B 1 144 ? -39.534 25.988 30.329 1.00 17.16 144 CYS B O 1
ATOM 2741 N N . ALA B 1 145 ? -37.991 25.502 31.906 1.00 17.48 145 ALA B N 1
ATOM 2742 C CA . ALA B 1 145 ? -38.834 25.972 32.995 1.00 18.88 145 ALA B CA 1
ATOM 2743 C C . ALA B 1 145 ? -39.127 27.463 32.874 1.00 28.50 145 ALA B C 1
ATOM 2744 O O . ALA B 1 145 ? -40.266 27.885 33.104 1.00 29.00 145 ALA B O 1
ATOM 2746 N N . ARG B 1 146 ? -38.123 28.270 32.491 1.00 26.54 146 ARG B N 1
ATOM 2747 C CA . ARG B 1 146 ? -38.339 29.707 32.302 1.00 23.65 146 ARG B CA 1
ATOM 2748 C C . ARG B 1 146 ? -39.443 29.982 31.288 1.00 27.94 146 ARG B C 1
ATOM 2749 O O . ARG B 1 146 ? -40.271 30.880 31.487 1.00 39.61 146 ARG B O 1
ATOM 2757 N N . ALA B 1 147 ? -39.449 29.253 30.179 1.00 18.83 147 ALA B N 1
ATOM 2758 C CA . ALA B 1 147 ? -40.484 29.435 29.176 1.00 16.90 147 ALA B CA 1
ATOM 2759 C C . ALA B 1 147 ? -41.772 28.713 29.515 1.00 19.92 147 ALA B C 1
ATOM 2760 O O . ALA B 1 147 ? -42.703 28.762 28.703 1.00 17.86 147 ALA B O 1
ATOM 2762 N N . ALA B 1 148 ? -41.830 28.022 30.658 1.00 17.94 148 ALA B N 1
ATOM 2763 C CA . ALA B 1 148 ? -42.956 27.152 30.997 1.00 19.50 148 ALA B CA 1
ATOM 2764 C C . ALA B 1 148 ? -43.257 26.205 29.836 1.00 28.08 148 ALA B C 1
ATOM 2765 O O . ALA B 1 148 ? -44.393 26.077 29.370 1.00 31.10 148 ALA B O 1
ATOM 2767 N N . LEU B 1 149 ? -42.209 25.533 29.364 1.00 21.24 149 LEU B N 1
ATOM 2768 C CA . LEU B 1 149 ? -42.333 24.644 28.225 1.00 29.03 149 LEU B CA 1
ATOM 2769 C C . LEU B 1 149 ? -42.380 23.204 28.708 1.00 29.92 149 LEU B C 1
ATOM 2770 O O . LEU B 1 149 ? -41.428 22.745 29.367 1.00 19.60 149 LEU B O 1
ATOM 2775 N N . PRO B 1 150 ? -43.439 22.457 28.390 1.00 27.60 150 PRO B N 1
ATOM 2776 C CA . PRO B 1 150 ? -43.546 21.081 28.887 1.00 29.78 150 PRO B CA 1
ATOM 2777 C C . PRO B 1 150 ? -42.423 20.224 28.328 1.00 32.25 150 PRO B C 1
ATOM 2778 O O . PRO B 1 150 ? -42.170 20.209 27.121 1.00 27.80 150 PRO B O 1
ATOM 2782 N N . HIS B 1 151 ? -41.746 19.511 29.219 1.00 25.87 151 HIS B N 1
ATOM 2783 C CA . HIS B 1 151 ? -40.623 18.690 28.813 1.00 20.30 151 HIS B CA 1
ATOM 2784 C C . HIS B 1 151 ? -40.538 17.460 29.697 1.00 20.19 151 HIS B C 1
ATOM 2785 O O . HIS B 1 151 ? -40.839 17.524 30.890 1.00 29.36 151 HIS B O 1
ATOM 2792 N N . VAL B 1 152 ? -40.131 16.346 29.104 1.00 30.81 152 VAL B N 1
ATOM 2793 C CA . VAL B 1 152 ? -39.849 15.117 29.834 1.00 32.95 152 VAL B CA 1
ATOM 2794 C C . VAL B 1 152 ? -38.486 14.601 29.388 1.00 27.47 152 VAL B C 1
ATOM 2795 O O . VAL B 1 152 ? -38.148 14.660 28.200 1.00 33.91 152 VAL B O 1
ATOM 2799 N N . ASN B 1 153 ? -37.683 14.149 30.344 1.00 25.36 153 ASN B N 1
ATOM 2800 C CA . ASN B 1 153 ? -36.426 13.498 30.011 1.00 23.81 153 ASN B CA 1
ATOM 2801 C C . ASN B 1 153 ? -36.664 12.073 29.527 1.00 26.42 153 ASN B C 1
ATOM 2802 O O . ASN B 1 153 ? -37.460 11.326 30.101 1.00 21.59 153 ASN B O 1
ATOM 2807 N N . ILE B 1 154 ? -35.944 11.692 28.481 1.00 22.85 154 ILE B N 1
ATOM 2808 C CA . ILE B 1 154 ? -35.999 10.349 27.924 1.00 19.07 154 ILE B CA 1
ATOM 2809 C C . ILE B 1 154 ? -34.601 9.750 27.989 1.00 25.80 154 ILE B C 1
ATOM 2810 O O . ILE B 1 154 ? -33.606 10.445 27.749 1.00 28.43 154 ILE B O 1
ATOM 2815 N N . ASP B 1 155 ? -34.530 8.482 28.404 1.00 35.28 155 ASP B N 1
ATOM 2816 C CA . ASP B 1 155 ? -33.314 7.674 28.358 1.00 26.44 155 ASP B CA 1
ATOM 2817 C C . ASP B 1 155 ? -32.317 8.072 29.443 1.00 23.28 155 ASP B C 1
ATOM 2818 O O . ASP B 1 155 ? -31.816 7.208 30.169 1.00 29.36 155 ASP B O 1
ATOM 2823 N N . LEU B 1 156 ? -32.003 9.360 29.562 1.00 31.56 156 LEU B N 1
ATOM 2824 C CA . LEU B 1 156 ? -31.129 9.786 30.645 1.00 33.28 156 LEU B CA 1
ATOM 2825 C C . LEU B 1 156 ? -31.922 10.585 31.671 1.00 34.42 156 LEU B C 1
ATOM 2826 O O . LEU B 1 156 ? -32.607 11.552 31.304 1.00 33.87 156 LEU B O 1
ATOM 2831 N N . PRO B 1 157 ? -31.859 10.218 32.951 1.00 33.36 157 PRO B N 1
ATOM 2832 C CA . PRO B 1 157 ? -32.712 10.871 33.949 1.00 35.53 157 PRO B CA 1
ATOM 2833 C C . PRO B 1 157 ? -32.233 12.272 34.302 1.00 36.78 157 PRO B C 1
ATOM 2834 O O . PRO B 1 157 ? -31.051 12.599 34.196 1.00 41.43 157 PRO B O 1
ATOM 2838 N N . GLY B 1 158 ? -33.188 13.092 34.723 1.00 43.47 158 GLY B N 1
ATOM 2839 C CA . GLY B 1 158 ? -32.890 14.388 35.304 1.00 37.80 158 GLY B CA 1
ATOM 2840 C C . GLY B 1 158 ? -33.601 14.495 36.634 1.00 47.22 158 GLY B C 1
ATOM 2841 O O . GLY B 1 158 ? -34.641 13.875 36.856 1.00 45.03 158 GLY B O 1
ATOM 2842 N N . LYS B 1 159 ? -33.011 15.272 37.547 1.00 45.90 159 LYS B N 1
ATOM 2843 C CA . LYS B 1 159 ? -33.597 15.379 38.883 1.00 36.56 159 LYS B CA 1
ATOM 2844 C C . LYS B 1 159 ? -34.850 16.259 38.903 1.00 33.18 159 LYS B C 1
ATOM 2845 O O . LYS B 1 159 ? -35.774 16.004 39.682 1.00 32.90 159 LYS B O 1
ATOM 2851 N N . PHE B 1 160 ? -34.885 17.321 38.100 1.00 35.88 160 PHE B N 1
ATOM 2852 C CA . PHE B 1 160 ? -35.953 18.314 38.217 1.00 35.79 160 PHE B CA 1
ATOM 2853 C C . PHE B 1 160 ? -37.223 17.949 37.453 1.00 34.32 160 PHE B C 1
ATOM 2854 O O . PHE B 1 160 ? -38.324 18.318 37.882 1.00 49.05 160 PHE B O 1
ATOM 2862 N N . ALA B 1 161 ? -37.109 17.277 36.315 1.00 39.17 161 ALA B N 1
ATOM 2863 C CA . ALA B 1 161 ? -38.276 16.969 35.504 1.00 43.92 161 ALA B CA 1
ATOM 2864 C C . ALA B 1 161 ? -38.479 15.459 35.441 1.00 37.88 161 ALA B C 1
ATOM 2865 O O . ALA B 1 161 ? -37.607 14.678 35.827 1.00 35.77 161 ALA B O 1
ATOM 2867 N N . SER B 1 162 ? -39.671 15.057 35.010 1.00 29.00 162 SER B N 1
ATOM 2868 C CA . SER B 1 162 ? -40.001 13.641 34.932 1.00 32.59 162 SER B CA 1
ATOM 2869 C C . SER B 1 162 ? -39.129 12.950 33.887 1.00 38.58 162 SER B C 1
ATOM 2870 O O . SER B 1 162 ? -38.832 13.516 32.830 1.00 43.22 162 SER B O 1
ATOM 2873 N N . SER B 1 163 ? -38.697 11.726 34.194 1.00 30.39 163 SER B N 1
ATOM 2874 C CA . SER B 1 163 ? -37.804 10.970 33.325 1.00 24.10 163 SER B CA 1
ATOM 2875 C C . SER B 1 163 ? -38.394 9.598 33.039 1.00 26.74 163 SER B C 1
ATOM 2876 O O . SER B 1 163 ? -38.873 8.924 33.954 1.00 41.05 163 SER B O 1
ATOM 2879 N N . VAL B 1 164 ? -38.353 9.184 31.778 1.00 22.54 164 VAL B N 1
ATOM 2880 C CA . VAL B 1 164 ? -38.642 7.809 31.388 1.00 32.85 164 VAL B CA 1
ATOM 2881 C C . VAL B 1 164 ? -37.344 7.216 30.872 1.00 31.50 164 VAL B C 1
ATOM 2882 O O . VAL B 1 164 ? -36.824 7.657 29.840 1.00 30.40 164 VAL B O 1
ATOM 2886 N N . ILE B 1 165 ? -36.837 6.199 31.558 1.00 31.65 165 ILE B N 1
ATOM 2887 C CA . ILE B 1 165 ? -35.535 5.635 31.239 1.00 22.66 165 ILE B CA 1
ATOM 2888 C C . ILE B 1 165 ? -35.642 4.120 31.157 1.00 29.49 165 ILE B C 1
ATOM 2889 O O . ILE B 1 165 ? -36.542 3.498 31.729 1.00 30.34 165 ILE B O 1
ATOM 2894 N N . SER B 1 166 ? -34.720 3.532 30.414 1.00 26.72 166 SER B N 1
ATOM 2895 C CA . SER B 1 166 ? -34.642 2.089 30.325 1.00 31.88 166 SER B CA 1
ATOM 2896 C C . SER B 1 166 ? -34.010 1.516 31.595 1.00 29.34 166 SER B C 1
ATOM 2897 O O . SER B 1 166 ? -33.300 2.204 32.337 1.00 27.34 166 SER B O 1
ATOM 2900 N N . ASN B 1 167 ? -34.300 0.240 31.861 1.00 30.84 167 ASN B N 1
ATOM 2901 C CA . ASN B 1 167 ? -33.662 -0.466 32.973 1.00 32.43 167 ASN B CA 1
ATOM 2902 C C . ASN B 1 167 ? -32.287 -0.943 32.515 1.00 27.71 167 ASN B C 1
ATOM 2903 O O . ASN B 1 167 ? -32.084 -2.097 32.129 1.00 35.10 167 ASN B O 1
ATOM 2908 N N . ASN B 1 168 ? -31.322 -0.025 32.563 1.00 30.07 168 ASN B N 1
ATOM 2909 C CA . ASN B 1 168 ? -29.990 -0.334 32.053 1.00 27.65 168 ASN B CA 1
ATOM 2910 C C . ASN B 1 168 ? -29.310 -1.422 32.870 1.00 26.35 168 ASN B C 1
ATOM 2911 O O . ASN B 1 168 ? -28.668 -2.316 32.307 1.00 32.29 168 ASN B O 1
ATOM 2916 N N . ARG B 1 169 ? -29.443 -1.376 34.194 1.00 25.32 169 ARG B N 1
ATOM 2917 C CA . ARG B 1 169 ? -28.745 -2.351 35.026 1.00 28.07 169 ARG B CA 1
ATOM 2918 C C . ARG B 1 169 ? -29.253 -3.765 34.769 1.00 24.54 169 ARG B C 1
ATOM 2919 O O . ARG B 1 169 ? -28.462 -4.690 34.552 1.00 22.04 169 ARG B O 1
ATOM 2927 N N . HIS B 1 170 ? -30.575 -3.945 34.769 1.00 25.16 170 HIS B N 1
ATOM 2928 C CA . HIS B 1 170 ? -31.142 -5.270 34.550 1.00 22.02 170 HIS B CA 1
ATOM 2929 C C . HIS B 1 170 ? -30.864 -5.762 33.136 1.00 28.33 170 HIS B C 1
ATOM 2930 O O . HIS B 1 170 ? -30.511 -6.932 32.941 1.00 32.88 170 HIS B O 1
ATOM 2937 N N . GLY B 1 171 ? -31.010 -4.886 32.138 1.00 24.05 171 GLY B N 1
ATOM 2938 C CA . GLY B 1 171 ? -30.695 -5.281 30.773 1.00 20.76 171 GLY B CA 1
ATOM 2939 C C . GLY B 1 171 ? -29.240 -5.679 30.616 1.00 24.31 171 GLY B C 1
ATOM 2940 O O . GLY B 1 171 ? -28.925 -6.672 29.957 1.00 32.16 171 GLY B O 1
ATOM 2941 N N . ALA B 1 172 ? -28.334 -4.930 31.248 1.00 21.46 172 ALA B N 1
ATOM 2942 C CA . ALA B 1 172 ? -26.924 -5.292 31.217 1.00 17.87 172 ALA B CA 1
ATOM 2943 C C . ALA B 1 172 ? -26.684 -6.624 31.902 1.00 20.71 172 ALA B C 1
ATOM 2944 O O . ALA B 1 172 ? -25.792 -7.384 31.501 1.00 25.01 172 ALA B O 1
ATOM 2946 N N . GLU B 1 173 ? -27.449 -6.910 32.951 1.00 32.91 173 GLU B N 1
ATOM 2947 C CA . GLU B 1 173 ? -27.286 -8.167 33.668 1.00 29.52 173 GLU B CA 1
ATOM 2948 C C . GLU B 1 173 ? -27.704 -9.344 32.799 1.00 24.94 173 GLU B C 1
ATOM 2949 O O . GLU B 1 173 ? -26.968 -10.328 32.671 1.00 26.26 173 GLU B O 1
ATOM 2955 N N . ILE B 1 174 ? -28.887 -9.261 32.189 1.00 20.48 174 ILE B N 1
ATOM 2956 C CA . ILE B 1 174 ? -29.334 -10.362 31.348 1.00 24.31 174 ILE B CA 1
ATOM 2957 C C . ILE B 1 174 ? -28.471 -10.465 30.098 1.00 27.66 174 ILE B C 1
ATOM 2958 O O . ILE B 1 174 ? -28.234 -11.568 29.593 1.00 40.36 174 ILE B O 1
ATOM 2963 N N . LEU B 1 175 ? -27.973 -9.337 29.586 1.00 26.84 175 LEU B N 1
ATOM 2964 C CA . LEU B 1 175 ? -27.080 -9.386 28.435 1.00 25.95 175 LEU B CA 1
ATOM 2965 C C . LEU B 1 175 ? -25.808 -10.145 28.773 1.00 26.01 175 LEU B C 1
ATOM 2966 O O . LEU B 1 175 ? -25.383 -11.037 28.028 1.00 28.10 175 LEU B O 1
ATOM 2971 N N . THR B 1 176 ? -25.185 -9.799 29.900 1.00 20.00 176 THR B N 1
ATOM 2972 C CA . THR B 1 176 ? -23.953 -10.468 30.300 1.00 19.43 176 THR B CA 1
ATOM 2973 C C . THR B 1 176 ? -24.199 -11.947 30.571 1.00 25.14 176 THR B C 1
ATOM 2974 O O . THR B 1 176 ? -23.389 -12.798 30.187 1.00 31.03 176 THR B O 1
ATOM 2978 N N . ALA B 1 177 ? -25.321 -12.279 31.213 1.00 20.09 177 ALA B N 1
ATOM 2979 C CA . ALA B 1 177 ? -25.622 -13.684 31.453 1.00 25.10 177 ALA B CA 1
ATOM 2980 C C . ALA B 1 177 ? -25.732 -14.449 30.143 1.00 29.27 177 ALA B C 1
ATOM 2981 O O . ALA B 1 177 ? -25.239 -15.579 30.032 1.00 23.91 177 ALA B O 1
ATOM 2983 N N . ALA B 1 178 ? -26.318 -13.823 29.120 1.00 18.63 178 ALA B N 1
ATOM 2984 C CA . ALA B 1 178 ? -26.523 -14.511 27.852 1.00 14.70 178 ALA B CA 1
ATOM 2985 C C . ALA B 1 178 ? -25.201 -14.761 27.139 1.00 20.00 178 ALA B C 1
ATOM 2986 O O . ALA B 1 178 ? -24.935 -15.878 26.686 1.00 29.77 178 ALA B O 1
ATOM 2988 N N . ILE B 1 179 ? -24.347 -13.740 27.048 1.00 21.29 179 ILE B N 1
ATOM 2989 C CA . ILE B 1 179 ? -23.071 -13.935 26.366 1.00 25.47 179 ILE B CA 1
ATOM 2990 C C . ILE B 1 179 ? -22.156 -14.833 27.182 1.00 19.22 179 ILE B C 1
ATOM 2991 O O . ILE B 1 179 ? -21.344 -15.573 26.616 1.00 27.32 179 ILE B O 1
ATOM 2996 N N . LEU B 1 180 ? -22.267 -14.798 28.511 1.00 15.76 180 LEU B N 1
ATOM 2997 C CA . LEU B 1 180 ? -21.489 -15.718 29.334 1.00 26.89 180 LEU B CA 1
ATOM 2998 C C . LEU B 1 180 ? -21.885 -17.158 29.036 1.00 29.10 180 LEU B C 1
ATOM 2999 O O . LEU B 1 180 ? -21.028 -18.030 28.847 1.00 20.17 180 LEU B O 1
ATOM 3004 N N . ALA B 1 181 ? -23.195 -17.416 28.973 1.00 19.01 181 ALA B N 1
ATOM 3005 C CA . ALA B 1 181 ? -23.680 -18.757 28.687 1.00 11.80 181 ALA B CA 1
ATOM 3006 C C . ALA B 1 181 ? -23.233 -19.217 27.311 1.00 22.29 181 ALA B C 1
ATOM 3007 O O . ALA B 1 181 ? -22.761 -20.348 27.148 1.00 31.86 181 ALA B O 1
ATOM 3009 N N . HIS B 1 182 ? -23.328 -18.330 26.321 1.00 24.06 182 HIS B N 1
ATOM 3010 C CA . HIS B 1 182 ? -22.917 -18.661 24.961 1.00 20.40 182 HIS B CA 1
ATOM 3011 C C . HIS B 1 182 ? -21.411 -18.888 24.873 1.00 26.74 182 HIS B C 1
ATOM 3012 O O . HIS B 1 182 ? -20.954 -19.868 24.271 1.00 27.20 182 HIS B O 1
ATOM 3019 N N . ALA B 1 183 ? -20.618 -17.991 25.461 1.00 19.47 183 ALA B N 1
ATOM 3020 C CA . ALA B 1 183 ? -19.171 -18.168 25.411 1.00 23.31 183 ALA B CA 1
ATOM 3021 C C . ALA B 1 183 ? -18.746 -19.426 26.156 1.00 23.62 183 ALA B C 1
ATOM 3022 O O . ALA B 1 183 ? -17.822 -20.127 25.728 1.00 26.59 183 ALA B O 1
ATOM 3024 N N . ALA B 1 184 ? -19.405 -19.726 27.278 1.00 27.05 184 ALA B N 1
ATOM 3025 C CA . ALA B 1 184 ? -19.030 -20.898 28.063 1.00 27.07 184 ALA B CA 1
ATOM 3026 C C . ALA B 1 184 ? -19.277 -22.185 27.294 1.00 24.31 184 ALA B C 1
ATOM 3027 O O . ALA B 1 184 ? -18.559 -23.174 27.485 1.00 24.98 184 ALA B O 1
ATOM 3029 N N . LYS B 1 185 ? -20.293 -22.194 26.433 1.00 19.63 185 LYS B N 1
ATOM 3030 C CA . LYS B 1 185 ? -20.603 -23.367 25.628 1.00 15.52 185 LYS B CA 1
ATOM 3031 C C . LYS B 1 185 ? -19.453 -23.733 24.694 1.00 26.02 185 LYS B C 1
ATOM 3032 O O . LYS B 1 185 ? -19.367 -24.873 24.232 1.00 30.17 185 LYS B O 1
ATOM 3038 N N . GLY B 1 186 ? -18.600 -22.766 24.360 1.00 34.76 186 GLY B N 1
ATOM 3039 C CA . GLY B 1 186 ? -17.392 -23.014 23.590 1.00 26.45 186 GLY B CA 1
ATOM 3040 C C . GLY B 1 186 ? -16.207 -23.468 24.411 1.00 25.09 186 GLY B C 1
ATOM 3041 O O . GLY B 1 186 ? -15.204 -23.918 23.846 1.00 35.51 186 GLY B O 1
ATOM 3042 N N . GLY B 1 187 ? -16.266 -23.278 25.719 1.00 24.63 187 GLY B N 1
ATOM 3043 C CA . GLY B 1 187 ? -15.170 -23.633 26.591 1.00 21.63 187 GLY B CA 1
ATOM 3044 C C . GLY B 1 187 ? -15.279 -22.912 27.920 1.00 30.53 187 GLY B C 1
ATOM 3045 O O . GLY B 1 187 ? -15.822 -21.804 27.999 1.00 32.18 187 GLY B O 1
ATOM 3046 N N . SER B 1 188 ? -14.763 -23.533 28.975 1.00 24.72 188 SER B N 1
ATOM 3047 C CA . SER B 1 188 ? -14.784 -22.917 30.293 1.00 27.82 188 SER B CA 1
ATOM 3048 C C . SER B 1 188 ? -14.181 -21.518 30.248 1.00 28.10 188 SER B C 1
ATOM 3049 O O . SER B 1 188 ? -13.244 -21.243 29.492 1.00 31.05 188 SER B O 1
ATOM 3052 N N . LEU B 1 189 ? -14.732 -20.630 31.067 1.00 24.73 189 LEU B N 1
ATOM 3053 C CA . LEU B 1 189 ? -14.333 -19.235 31.099 1.00 32.21 189 LEU B CA 1
ATOM 3054 C C . LEU B 1 189 ? -13.632 -18.938 32.416 1.00 29.49 189 LEU B C 1
ATOM 3055 O O . LEU B 1 189 ? -13.842 -19.616 33.426 1.00 37.51 189 LEU B O 1
ATOM 3060 N N . GLY B 1 190 ? -12.808 -17.898 32.392 1.00 30.42 190 GLY B N 1
ATOM 3061 C CA . GLY B 1 190 ? -12.270 -17.311 33.595 1.00 28.37 190 GLY B CA 1
ATOM 3062 C C . GLY B 1 190 ? -12.690 -15.857 33.628 1.00 29.15 190 GLY B C 1
ATOM 3063 O O . GLY B 1 190 ? -13.056 -15.287 32.594 1.00 35.51 190 GLY B O 1
ATOM 3064 N N . PRO B 1 191 ? -12.667 -15.224 34.803 1.00 36.20 191 PRO B N 1
ATOM 3065 C CA . PRO B 1 191 ? -13.163 -13.835 34.882 1.00 39.26 191 PRO B CA 1
ATOM 3066 C C . PRO B 1 191 ? -12.435 -12.876 33.952 1.00 33.44 191 PRO B C 1
ATOM 3067 O O . PRO B 1 191 ? -13.060 -11.950 33.419 1.00 29.87 191 PRO B O 1
ATOM 3071 N N . ASP B 1 192 ? -11.138 -13.089 33.716 1.00 35.23 192 ASP B N 1
ATOM 3072 C CA . ASP B 1 192 ? -10.392 -12.237 32.798 1.00 35.29 192 ASP B CA 1
ATOM 3073 C C . ASP B 1 192 ? -10.845 -12.396 31.350 1.00 37.08 192 ASP B C 1
ATOM 3074 O O . ASP B 1 192 ? -10.555 -11.525 30.525 1.00 34.01 192 ASP B O 1
ATOM 3079 N N . ASP B 1 193 ? -11.554 -13.480 31.027 1.00 36.65 193 ASP B N 1
ATOM 3080 C CA . ASP B 1 193 ? -12.104 -13.651 29.685 1.00 35.14 193 ASP B CA 1
ATOM 3081 C C . ASP B 1 193 ? -13.304 -12.747 29.427 1.00 36.44 193 ASP B C 1
ATOM 3082 O O . ASP B 1 193 ? -13.725 -12.617 28.272 1.00 35.49 193 ASP B O 1
ATOM 3087 N N . VAL B 1 194 ? -13.913 -12.191 30.471 1.00 32.26 194 VAL B N 1
ATOM 3088 C CA . VAL B 1 194 ? -15.122 -11.387 30.344 1.00 21.19 194 VAL B CA 1
ATOM 3089 C C . VAL B 1 194 ? -14.771 -9.927 30.607 1.00 28.03 194 VAL B C 1
ATOM 3090 O O . VAL B 1 194 ? -14.394 -9.562 31.727 1.00 35.24 194 VAL B O 1
ATOM 3094 N N . ILE B 1 195 ? -14.903 -9.092 29.576 1.00 26.80 195 ILE B N 1
ATOM 3095 C CA . ILE B 1 195 ? -14.464 -7.702 29.611 1.00 23.17 195 ILE B CA 1
ATOM 3096 C C . ILE B 1 195 ? -15.596 -6.811 29.116 1.00 24.54 195 ILE B C 1
ATOM 3097 O O . ILE B 1 195 ? -16.431 -7.235 28.313 1.00 18.18 195 ILE B O 1
ATOM 3102 N N . LEU B 1 196 ? -15.635 -5.572 29.611 1.00 29.20 196 LEU B N 1
ATOM 3103 C CA . LEU B 1 196 ? -16.572 -4.561 29.133 1.00 26.93 196 LEU B CA 1
ATOM 3104 C C . LEU B 1 196 ? -15.786 -3.428 28.484 1.00 29.82 196 LEU B C 1
ATOM 3105 O O . LEU B 1 196 ? -14.796 -2.958 29.052 1.00 34.70 196 LEU B O 1
ATOM 3110 N N . PHE B 1 197 ? -16.200 -3.040 27.278 1.00 23.62 197 PHE B N 1
ATOM 3111 C CA . PHE B 1 197 ? -15.555 -1.897 26.581 1.00 24.42 197 PHE B CA 1
ATOM 3112 C C . PHE B 1 197 ? -16.580 -0.777 26.590 1.00 29.83 197 PHE B C 1
ATOM 3113 O O . PHE B 1 197 ? -17.644 -0.928 25.961 1.00 29.68 197 PHE B O 1
ATOM 3121 N N . GLY B 1 198 ? -16.284 0.310 27.302 1.00 37.07 198 GLY B N 1
ATOM 3122 C CA . GLY B 1 198 ? -17.283 1.380 27.458 1.00 22.56 198 GLY B CA 1
ATOM 3123 C C . GLY B 1 198 ? -17.206 1.970 28.848 1.00 38.38 198 GLY B C 1
ATOM 3124 O O . GLY B 1 198 ? -16.128 1.913 29.462 1.00 44.78 198 GLY B O 1
ATOM 3125 N N . GLY B 1 199 ? -18.302 2.547 29.323 1.00 44.24 199 GLY B N 1
ATOM 3126 C CA . GLY B 1 199 ? -18.360 3.154 30.664 1.00 44.46 199 GLY B CA 1
ATOM 3127 C C . GLY B 1 199 ? -18.235 4.651 30.557 1.00 55.68 199 GLY B C 1
ATOM 3128 O O . GLY B 1 199 ? -17.333 5.119 29.849 1.00 51.65 199 GLY B O 1
ATOM 3129 N N . HIS B 1 200 ? -19.090 5.382 31.266 1.00 46.96 200 HIS B N 1
ATOM 3130 C CA . HIS B 1 200 ? -19.109 6.858 31.107 1.00 71.36 200 HIS B CA 1
ATOM 3131 C C . HIS B 1 200 ? -19.710 7.489 32.361 1.00 58.40 200 HIS B C 1
ATOM 3132 O O . HIS B 1 200 ? -20.382 6.782 33.136 1.00 75.37 200 HIS B O 1
ATOM 3139 N N . ASP B 1 201 ? -19.464 8.780 32.563 1.00 61.62 201 ASP B N 1
ATOM 3140 C CA . ASP B 1 201 ? -20.132 9.474 33.690 1.00 70.53 201 ASP B CA 1
ATOM 3141 C C . ASP B 1 201 ? -21.636 9.229 33.544 1.00 70.92 201 ASP B C 1
ATOM 3142 O O . ASP B 1 201 ? -22.338 9.314 34.561 1.00 84.01 201 ASP B O 1
ATOM 3147 N N . ASP B 1 202 ? -22.106 8.958 32.324 1.00 52.29 202 ASP B N 1
ATOM 3148 C CA . ASP B 1 202 ? -23.542 8.652 32.069 1.00 33.94 202 ASP B CA 1
ATOM 3149 C C . ASP B 1 202 ? -24.191 7.690 33.067 1.00 33.22 202 ASP B C 1
ATOM 3150 O O . ASP B 1 202 ? -23.593 6.638 33.371 1.00 33.02 202 ASP B O 1
ATOM 3155 N N . HIS B 1 203 ? -25.399 8.015 33.516 1.00 33.96 203 HIS B N 1
ATOM 3156 C CA . HIS B 1 203 ? -26.222 7.156 34.375 1.00 31.02 203 HIS B CA 1
ATOM 3157 C C . HIS B 1 203 ? -26.466 5.796 33.734 1.00 34.27 203 HIS B C 1
ATOM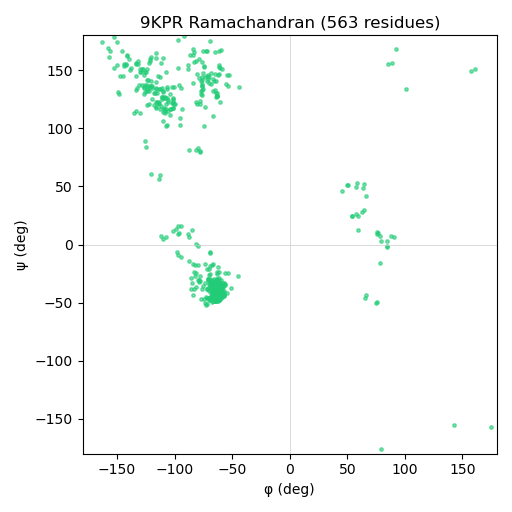 3158 O O . HIS B 1 203 ? -26.367 4.762 34.404 1.00 33.28 203 HIS B O 1
ATOM 3165 N N . ALA B 1 204 ? -26.776 5.777 32.434 1.00 40.14 204 ALA B N 1
ATOM 3166 C CA . ALA B 1 204 ? -26.973 4.508 31.747 1.00 24.85 204 ALA B CA 1
ATOM 3167 C C . ALA B 1 204 ? -25.691 3.686 31.757 1.00 31.59 204 ALA B C 1
ATOM 3168 O O . ALA B 1 204 ? -25.717 2.485 32.045 1.00 33.89 204 ALA B O 1
ATOM 3170 N N . SER B 1 205 ? -24.555 4.327 31.467 1.00 28.49 205 SER B N 1
ATOM 3171 C CA . SER B 1 205 ? -23.276 3.627 31.443 1.00 21.99 205 SER B CA 1
ATOM 3172 C C . SER B 1 205 ? -22.920 3.045 32.808 1.00 27.56 205 SER B C 1
ATOM 3173 O O . SER B 1 205 ? -22.445 1.907 32.900 1.00 36.27 205 SER B O 1
ATOM 3176 N N . ARG B 1 206 ? -23.093 3.826 33.882 1.00 37.05 206 ARG B N 1
ATOM 3177 C CA . ARG B 1 206 ? -22.784 3.306 35.213 1.00 27.99 206 ARG B CA 1
ATOM 3178 C C . ARG B 1 206 ? -23.704 2.148 35.574 1.00 30.67 206 ARG B C 1
ATOM 3179 O O . ARG B 1 206 ? -23.248 1.118 36.085 1.00 26.08 206 ARG B O 1
ATOM 3187 N N . GLU B 1 207 ? -25.001 2.287 35.285 1.00 21.49 207 GLU B N 1
ATOM 3188 C CA . GLU B 1 207 ? -25.942 1.199 35.524 1.00 24.90 207 GLU B CA 1
ATOM 3189 C C . GLU B 1 207 ? -25.589 -0.035 34.700 1.00 36.04 207 GLU B C 1
ATOM 3190 O O . GLU B 1 207 ? -25.731 -1.171 35.172 1.00 31.32 207 GLU B O 1
ATOM 3196 N N . ARG B 1 208 ? -25.133 0.167 33.460 1.00 25.23 208 ARG B N 1
ATOM 3197 C CA . ARG B 1 208 ? -24.755 -0.963 32.621 1.00 21.93 208 ARG B CA 1
ATOM 3198 C C . ARG B 1 208 ? -23.525 -1.666 33.166 1.00 26.04 208 ARG B C 1
ATOM 3199 O O . ARG B 1 208 ? -23.465 -2.902 33.178 1.00 29.97 208 ARG B O 1
ATOM 3207 N N . ILE B 1 209 ? -22.533 -0.899 33.620 1.00 23.25 209 ILE B N 1
ATOM 3208 C CA . ILE B 1 209 ? -21.363 -1.510 34.238 1.00 24.90 209 ILE B CA 1
ATOM 3209 C C . ILE B 1 209 ? -21.766 -2.292 35.484 1.00 28.94 209 ILE B C 1
ATOM 3210 O O . ILE B 1 209 ? -21.202 -3.356 35.774 1.00 24.82 209 ILE B O 1
ATOM 3215 N N . ASP B 1 210 ? -22.750 -1.784 36.239 1.00 30.60 210 ASP B N 1
ATOM 3216 C CA . ASP B 1 210 ? -23.187 -2.484 37.446 1.00 31.86 210 ASP B CA 1
ATOM 3217 C C . ASP B 1 210 ? -23.883 -3.788 37.102 1.00 25.99 210 ASP B C 1
ATOM 3218 O O . ASP B 1 210 ? -23.614 -4.824 37.719 1.00 28.69 210 ASP B O 1
ATOM 3223 N N . GLY B 1 211 ? -24.789 -3.758 36.124 1.00 27.00 211 GLY B N 1
ATOM 3224 C CA . GLY B 1 211 ? -25.408 -4.994 35.679 1.00 25.75 211 GLY B CA 1
ATOM 3225 C C . GLY B 1 211 ? -24.381 -5.980 35.160 1.00 32.91 211 GLY B C 1
ATOM 3226 O O . GLY B 1 211 ? -24.462 -7.180 35.439 1.00 33.83 211 GLY B O 1
ATOM 3227 N N . PHE B 1 212 ? -23.379 -5.480 34.428 1.00 26.27 212 PHE B N 1
ATOM 3228 C CA . PHE B 1 212 ? -22.325 -6.350 33.918 1.00 22.32 212 PHE B CA 1
ATOM 3229 C C . PHE B 1 212 ? -21.547 -6.985 35.057 1.00 24.02 212 PHE B C 1
ATOM 3230 O O . PHE B 1 212 ? -21.292 -8.193 35.053 1.00 34.40 212 PHE B O 1
ATOM 3238 N N . HIS B 1 213 ? -21.161 -6.182 36.047 1.00 26.26 213 HIS B N 1
ATOM 3239 C CA . HIS B 1 213 ? -20.429 -6.717 37.190 1.00 24.09 213 HIS B CA 1
ATOM 3240 C C . HIS B 1 213 ? -21.284 -7.686 37.999 1.00 34.43 213 HIS B C 1
ATOM 3241 O O . HIS B 1 213 ? -20.783 -8.698 38.506 1.00 35.26 213 HIS B O 1
ATOM 3248 N N . ALA B 1 214 ? -22.578 -7.395 38.132 1.00 27.40 214 ALA B N 1
ATOM 3249 C CA . ALA B 1 214 ? -23.450 -8.282 38.892 1.00 29.98 214 ALA B CA 1
ATOM 3250 C C . ALA B 1 214 ? -23.539 -9.651 38.234 1.00 37.65 214 ALA B C 1
ATOM 3251 O O . ALA B 1 214 ? -23.469 -10.681 38.915 1.00 53.17 214 ALA B O 1
ATOM 3253 N N . ALA B 1 215 ? -23.699 -9.683 36.907 1.00 38.55 215 ALA B N 1
ATOM 3254 C CA . ALA B 1 215 ? -23.801 -10.954 36.197 1.00 26.14 215 ALA B CA 1
ATOM 3255 C C . ALA B 1 215 ? -22.487 -11.724 36.239 1.00 28.78 215 ALA B C 1
ATOM 3256 O O . ALA B 1 215 ? -22.488 -12.957 36.360 1.00 27.00 215 ALA B O 1
ATOM 3258 N N . LYS B 1 216 ? -21.358 -11.022 36.109 1.00 21.90 216 LYS B N 1
ATOM 3259 C CA . LYS B 1 216 ? -20.063 -11.688 36.211 1.00 30.95 216 LYS B CA 1
ATOM 3260 C C . LYS B 1 216 ? -19.846 -12.246 37.608 1.00 37.21 216 LYS B C 1
ATOM 3261 O O . LYS B 1 216 ? -19.375 -13.378 37.774 1.00 37.43 216 LYS B O 1
ATOM 3267 N N . ALA B 1 217 ? -20.168 -11.453 38.631 1.00 35.24 217 ALA B N 1
ATOM 3268 C CA . ALA B 1 217 ? -19.928 -11.902 39.997 1.00 36.43 217 ALA B CA 1
ATOM 3269 C C . ALA B 1 217 ? -20.779 -13.120 40.325 1.00 36.74 217 ALA B C 1
ATOM 3270 O O . ALA B 1 217 ? -20.290 -14.080 40.936 1.00 37.32 217 ALA B O 1
ATOM 3272 N N . ASP B 1 218 ? -22.045 -13.114 39.893 1.00 26.66 218 ASP B N 1
ATOM 3273 C CA . ASP B 1 218 ? -22.919 -14.257 40.133 1.00 25.55 218 ASP B CA 1
ATOM 3274 C C . ASP B 1 218 ? -22.396 -15.493 39.417 1.00 39.81 218 ASP B C 1
ATOM 3275 O O . ASP B 1 218 ? -22.453 -16.605 39.955 1.00 46.99 218 ASP B O 1
ATOM 3280 N N . TYR B 1 219 ? -21.865 -15.314 38.207 1.00 43.04 219 TYR B N 1
ATOM 3281 C CA . TYR B 1 219 ? -21.412 -16.452 37.417 1.00 32.82 219 TYR B CA 1
ATOM 3282 C C . TYR B 1 219 ? -20.124 -17.031 37.988 1.00 21.75 219 TYR B C 1
ATOM 3283 O O . TYR B 1 219 ? -20.025 -18.235 38.239 1.00 32.66 219 TYR B O 1
ATOM 3292 N N . PHE B 1 220 ? -19.126 -16.183 38.199 1.00 31.35 220 PHE B N 1
ATOM 3293 C CA . PHE B 1 220 ? -17.820 -16.640 38.658 1.00 31.17 220 PHE B CA 1
ATOM 3294 C C . PHE B 1 220 ? -17.771 -16.860 40.162 1.00 45.38 220 PHE B C 1
ATOM 3295 O O . PHE B 1 220 ? -16.921 -17.617 40.643 1.00 48.18 220 PHE B O 1
ATOM 3303 N N . GLY B 1 221 ? -18.633 -16.187 40.920 1.00 51.38 221 GLY B N 1
ATOM 3304 C CA . GLY B 1 221 ? -18.527 -16.227 42.361 1.00 40.51 221 GLY B CA 1
ATOM 3305 C C . GLY B 1 221 ? -17.423 -15.363 42.916 1.00 44.01 221 GLY B C 1
ATOM 3306 O O . GLY B 1 221 ? -17.104 -15.470 44.106 1.00 65.22 221 GLY B O 1
ATOM 3307 N N . VAL B 1 222 ? -16.816 -14.524 42.080 1.00 55.97 222 VAL B N 1
ATOM 3308 C CA . VAL B 1 222 ? -15.722 -13.647 42.471 1.00 54.08 222 VAL B CA 1
ATOM 3309 C C . VAL B 1 222 ? -15.904 -12.317 41.750 1.00 55.72 222 VAL B C 1
ATOM 3310 O O . VAL B 1 222 ? -16.674 -12.204 40.791 1.00 57.72 222 VAL B O 1
ATOM 3314 N N . GLU B 1 223 ? -15.216 -11.294 42.260 1.00 63.66 223 GLU B N 1
ATOM 3315 C CA . GLU B 1 223 ? -15.336 -9.919 41.783 1.00 65.55 223 GLU B CA 1
ATOM 3316 C C . GLU B 1 223 ? -14.029 -9.192 42.060 1.00 63.91 223 GLU B C 1
ATOM 3317 O O . GLU B 1 223 ? -13.078 -9.759 42.599 1.00 79.42 223 GLU B O 1
ATOM 3323 N N . GLY B 1 224 ? -13.976 -7.933 41.661 1.00 74.34 224 GLY B N 1
ATOM 3324 C CA . GLY B 1 224 ? -12.769 -7.164 41.812 1.00 75.85 224 GLY B CA 1
ATOM 3325 C C . GLY B 1 224 ? -11.810 -7.379 40.662 1.00 91.45 224 GLY B C 1
ATOM 3326 O O . GLY B 1 224 ? -10.688 -6.837 40.706 1.00 90.42 224 GLY B O 1
ATOM 3327 N N . GLY B 1 225 ? -12.220 -8.180 39.647 1.00 81.49 225 GLY B N 1
ATOM 3328 C CA . GLY B 1 225 ? -11.478 -8.276 38.421 1.00 59.59 225 GLY B CA 1
ATOM 3329 C C . GLY B 1 225 ? -11.485 -6.972 37.703 1.00 71.88 225 GLY B C 1
ATOM 3330 O O . GLY B 1 225 ? -12.278 -6.119 37.958 1.00 68.91 225 GLY B O 1
ATOM 3331 N N . ASP B 1 226 ? -10.596 -6.901 36.752 1.00 63.93 226 ASP B N 1
ATOM 3332 C CA . ASP B 1 226 ? -10.027 -5.659 36.300 1.00 51.44 226 ASP B CA 1
ATOM 3333 C C . ASP B 1 226 ? -10.399 -5.588 34.805 1.00 58.42 226 ASP B C 1
ATOM 3334 O O . ASP B 1 226 ? -9.560 -5.627 33.890 1.00 67.48 226 ASP B O 1
ATOM 3339 N N . ASP B 1 227 ? -11.738 -5.588 34.611 1.00 49.74 227 ASP B N 1
ATOM 3340 C CA . ASP B 1 227 ? -12.469 -5.954 33.407 1.00 40.71 227 ASP B CA 1
ATOM 3341 C C . ASP B 1 227 ? -13.181 -4.814 32.694 1.00 35.24 227 ASP B C 1
ATOM 3342 O O . ASP B 1 227 ? -14.021 -5.077 31.820 1.00 24.39 227 ASP B O 1
ATOM 3347 N N . ILE B 1 228 ? -12.985 -3.577 33.113 1.00 44.16 228 ILE B N 1
ATOM 3348 C CA . ILE B 1 228 ? -13.691 -2.462 32.496 1.00 33.98 228 ILE B CA 1
ATOM 3349 C C . ILE B 1 228 ? -12.669 -1.674 31.701 1.00 39.27 228 ILE B C 1
ATOM 3350 O O . ILE B 1 228 ? -11.721 -1.120 32.271 1.00 40.19 228 ILE B O 1
ATOM 3355 N N . GLU B 1 229 ? -12.855 -1.613 30.386 1.00 40.23 229 GLU B N 1
ATOM 3356 C CA . GLU B 1 229 ? -12.017 -0.758 29.555 1.00 35.27 229 GLU B CA 1
ATOM 3357 C C . GLU B 1 229 ? -12.772 0.548 29.392 1.00 33.43 229 GLU B C 1
ATOM 3358 O O . GLU B 1 229 ? -13.794 0.601 28.701 1.00 33.99 229 GLU B O 1
ATOM 3364 N N . ILE B 1 230 ? -12.277 1.595 30.042 1.00 48.12 230 ILE B N 1
ATOM 3365 C CA . ILE B 1 230 ? -13.004 2.855 30.088 1.00 49.95 230 ILE B CA 1
ATOM 3366 C C . ILE B 1 230 ? -12.760 3.598 28.787 1.00 46.52 230 ILE B C 1
ATOM 3367 O O . ILE B 1 230 ? -11.618 3.910 28.432 1.00 38.66 230 ILE B O 1
ATOM 3372 N N . THR B 1 231 ? -13.839 3.876 28.074 1.00 45.64 231 THR B N 1
ATOM 3373 C CA . THR B 1 231 ? -13.804 4.629 26.838 1.00 46.95 231 THR B CA 1
ATOM 3374 C C . THR B 1 231 ? -14.978 5.581 26.895 1.00 41.41 231 THR B C 1
ATOM 3375 O O . THR B 1 231 ? -15.982 5.309 27.557 1.00 52.69 231 THR B O 1
ATOM 3379 N N . GLY B 1 232 ? -14.843 6.704 26.218 1.00 43.11 232 GLY B N 1
ATOM 3380 C CA . GLY B 1 232 ? -15.996 7.527 25.983 1.00 46.09 232 GLY B CA 1
ATOM 3381 C C . GLY B 1 232 ? -16.890 6.788 25.019 1.00 52.37 232 GLY B C 1
ATOM 3382 O O . GLY B 1 232 ? -16.586 5.690 24.552 1.00 56.91 232 GLY B O 1
ATOM 3383 N N . TYR B 1 233 ? -18.054 7.366 24.761 1.00 36.10 233 TYR B N 1
ATOM 3384 C CA . TYR B 1 233 ? -18.884 6.807 23.703 1.00 40.66 233 TYR B CA 1
ATOM 3385 C C . TYR B 1 233 ? -18.135 6.742 22.371 1.00 45.61 233 TYR B C 1
ATOM 3386 O O . TYR B 1 233 ? -18.441 5.885 21.534 1.00 53.28 233 TYR B O 1
ATOM 3395 N N . SER B 1 234 ? -17.118 7.586 22.189 1.00 41.06 234 SER B N 1
ATOM 3396 C CA . SER B 1 234 ? -16.463 7.754 20.897 1.00 50.04 234 SER B CA 1
ATOM 3397 C C . SER B 1 234 ? -15.984 6.419 20.321 1.00 37.48 234 SER B C 1
ATOM 3398 O O . SER B 1 234 ? -15.407 5.592 21.044 1.00 23.00 234 SER B O 1
ATOM 3401 N N . PRO B 1 235 ? -16.191 6.185 19.020 1.00 24.73 235 PRO B N 1
ATOM 3402 C CA . PRO B 1 235 ? -15.639 4.973 18.402 1.00 23.50 235 PRO B CA 1
ATOM 3403 C C . PRO B 1 235 ? -14.132 4.924 18.462 1.00 37.07 235 PRO B C 1
ATOM 3404 O O . PRO B 1 235 ? -13.555 3.847 18.674 1.00 34.66 235 PRO B O 1
ATOM 3408 N N . HIS B 1 236 ? -13.475 6.075 18.283 1.00 31.49 236 HIS B N 1
ATOM 3409 C CA . HIS B 1 236 ? -12.021 6.082 18.187 1.00 29.32 236 HIS B CA 1
ATOM 3410 C C . HIS B 1 236 ? -11.383 5.635 19.496 1.00 27.70 236 HIS B C 1
ATOM 3411 O O . HIS B 1 236 ? -10.442 4.828 19.497 1.00 27.79 236 HIS B O 1
ATOM 3418 N N . MET B 1 237 ? -11.881 6.138 20.626 1.00 26.07 237 MET B N 1
ATO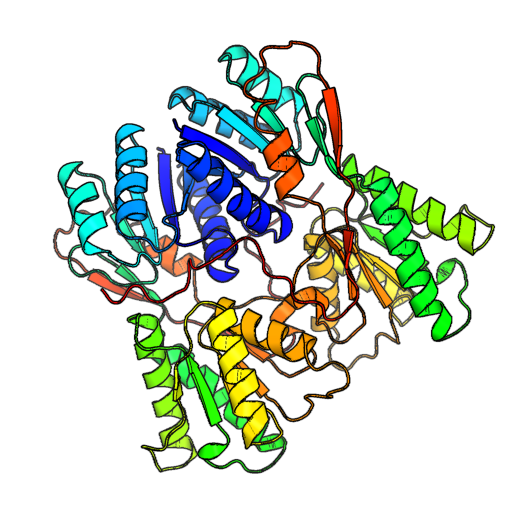M 3419 C CA . MET B 1 237 ? -11.328 5.695 21.901 1.00 37.27 237 MET B CA 1
ATOM 3420 C C . MET B 1 237 ? -11.588 4.214 22.135 1.00 28.27 237 MET B C 1
ATOM 3421 O O . MET B 1 237 ? -10.711 3.503 22.639 1.00 30.46 237 MET B O 1
ATOM 3426 N N . THR B 1 238 ? -12.778 3.727 21.758 1.00 29.66 238 THR B N 1
ATOM 3427 C CA . THR B 1 238 ? -13.052 2.294 21.861 1.00 33.54 238 THR B CA 1
ATOM 3428 C C . THR B 1 238 ? -12.125 1.492 20.960 1.00 31.19 238 THR B C 1
ATOM 3429 O O . THR B 1 238 ? -11.578 0.465 21.377 1.00 22.86 238 THR B O 1
ATOM 3433 N N . GLU B 1 239 ? -11.910 1.967 19.730 1.00 32.32 239 GLU B N 1
ATOM 3434 C CA . GLU B 1 239 ? -11.000 1.277 18.825 1.00 22.71 239 GLU B CA 1
ATOM 3435 C C . GLU B 1 239 ? -9.620 1.152 19.445 1.00 28.91 239 GLU B C 1
ATOM 3436 O O . GLU B 1 239 ? -8.998 0.085 19.392 1.00 28.77 239 GLU B O 1
ATOM 3442 N N . MET B 1 240 ? -9.133 2.235 20.055 1.00 36.55 240 MET B N 1
ATOM 3443 C CA . MET B 1 240 ? -7.843 2.194 20.731 1.00 30.10 240 MET B CA 1
ATOM 3444 C C . MET B 1 240 ? -7.860 1.196 21.882 1.00 32.06 240 MET B C 1
ATOM 3445 O O . MET B 1 240 ? -6.856 0.522 22.146 1.00 30.37 240 MET B O 1
ATOM 3450 N N . ALA B 1 241 ? -8.994 1.091 22.579 1.00 28.09 241 ALA B N 1
ATOM 3451 C CA . ALA B 1 241 ? -9.112 0.135 23.674 1.00 29.45 241 ALA B CA 1
ATOM 3452 C C . ALA B 1 241 ? -8.964 -1.300 23.176 1.00 32.22 241 ALA B C 1
ATOM 3453 O O . ALA B 1 241 ? -8.201 -2.089 23.746 1.00 37.37 241 ALA B O 1
ATOM 3455 N N . PHE B 1 242 ? -9.687 -1.656 22.108 1.00 28.37 242 PHE B N 1
ATOM 3456 C CA . PHE B 1 242 ? -9.543 -2.991 21.531 1.00 27.69 242 PHE B CA 1
ATOM 3457 C C . PHE B 1 242 ? -8.120 -3.217 21.043 1.00 30.41 242 PHE B C 1
ATOM 3458 O O . PHE B 1 242 ? -7.566 -4.314 21.188 1.00 32.08 242 PHE B O 1
ATOM 3466 N N . GLU B 1 243 ? -7.514 -2.184 20.461 1.00 27.02 243 GLU B N 1
ATOM 3467 C CA . GLU B 1 243 ? -6.142 -2.291 19.983 1.00 33.21 243 GLU B CA 1
ATOM 3468 C C . GLU B 1 243 ? -5.175 -2.604 21.122 1.00 31.13 243 GLU B C 1
ATOM 3469 O O . GLU B 1 243 ? -4.344 -3.512 21.010 1.00 36.15 243 GLU B O 1
ATOM 3475 N N . ARG B 1 244 ? -5.280 -1.871 22.237 1.00 22.95 244 ARG B N 1
ATOM 3476 C CA . ARG B 1 244 ? -4.395 -2.127 23.370 1.00 28.50 244 ARG B CA 1
ATOM 3477 C C . ARG B 1 244 ? -4.620 -3.526 23.917 1.00 33.35 244 ARG B C 1
ATOM 3478 O O . ARG B 1 244 ? -3.664 -4.250 24.218 1.00 33.59 244 ARG B O 1
ATOM 3486 N N . PHE B 1 245 ? -5.886 -3.922 24.041 1.00 34.12 245 PHE B N 1
ATOM 3487 C CA . PHE B 1 245 ? -6.214 -5.279 24.457 1.00 25.79 245 PHE B CA 1
ATOM 3488 C C . PHE B 1 245 ? -5.629 -6.311 23.499 1.00 34.28 245 PHE B C 1
ATOM 3489 O O . PHE B 1 245 ? -5.065 -7.322 23.934 1.00 36.53 245 PHE B O 1
ATOM 3497 N N . PHE B 1 246 ? -5.762 -6.082 22.189 1.00 33.43 246 PHE B N 1
ATOM 3498 C CA . PHE B 1 246 ? -5.196 -7.015 21.219 1.00 27.89 246 PHE B CA 1
ATOM 3499 C C . PHE B 1 246 ? -3.681 -7.087 21.332 1.00 33.17 246 PHE B C 1
ATOM 3500 O O . PHE B 1 246 ? -3.087 -8.132 21.046 1.00 31.25 246 PHE B O 1
ATOM 3508 N N . GLY B 1 247 ? -3.042 -5.997 21.759 1.00 43.37 247 GLY B N 1
ATOM 3509 C CA . GLY B 1 247 ? -1.595 -6.012 21.901 1.00 33.20 247 GLY B CA 1
ATOM 3510 C C . GLY B 1 247 ? -1.139 -6.891 23.051 1.00 41.75 247 GLY B C 1
ATOM 3511 O O . GLY B 1 247 ? -0.222 -7.707 22.903 1.00 40.13 247 GLY B O 1
ATOM 3512 N N . ARG B 1 248 ? -1.797 -6.762 24.206 1.00 41.46 248 ARG B N 1
ATOM 3513 C CA . ARG B 1 248 ? -1.393 -7.547 25.368 1.00 33.03 248 ARG B CA 1
ATOM 3514 C C . ARG B 1 248 ? -1.794 -9.009 25.219 1.00 32.72 248 ARG B C 1
ATOM 3515 O O . ARG B 1 248 ? -0.960 -9.906 25.384 1.00 46.00 248 ARG B O 1
ATOM 3523 N N . ARG B 1 249 ? -3.060 -9.269 24.885 1.00 30.38 249 ARG B N 1
ATOM 3524 C CA . ARG B 1 249 ? -3.565 -10.639 24.839 1.00 28.82 249 ARG B CA 1
ATOM 3525 C C . ARG B 1 249 ? -3.174 -11.379 23.567 1.00 34.30 249 ARG B C 1
ATOM 3526 O O . ARG B 1 249 ? -3.032 -12.608 23.594 1.00 37.66 249 ARG B O 1
ATOM 3534 N N . GLY B 1 250 ? -3.016 -10.671 22.450 1.00 35.80 250 GLY B N 1
ATOM 3535 C CA . GLY B 1 250 ? -2.816 -11.325 21.176 1.00 23.60 250 GLY B CA 1
ATOM 3536 C C . GLY B 1 250 ? -4.110 -11.725 20.505 1.00 31.52 250 GLY B C 1
ATOM 3537 O O . GLY B 1 250 ? -4.083 -12.283 19.400 1.00 32.19 250 GLY B O 1
ATOM 3538 N N . ARG B 1 251 ? -5.239 -11.474 21.157 1.00 32.90 251 ARG B N 1
ATOM 3539 C CA . ARG B 1 251 ? -6.557 -11.837 20.669 1.00 32.00 251 ARG B CA 1
ATOM 3540 C C . ARG B 1 251 ? -7.559 -10.924 21.360 1.00 27.68 251 ARG B C 1
ATOM 3541 O O . ARG B 1 251 ? -7.219 -10.180 22.281 1.00 32.18 251 ARG B O 1
ATOM 3549 N N . LEU B 1 252 ? -8.784 -10.957 20.879 1.00 26.27 252 LEU B N 1
ATOM 3550 C CA . LEU B 1 252 ? -9.863 -10.286 21.569 1.00 23.84 252 LEU B CA 1
ATOM 3551 C C . LEU B 1 252 ? -10.361 -11.182 22.698 1.00 29.95 252 LEU B C 1
ATOM 3552 O O . LEU B 1 252 ? -10.116 -12.391 22.694 1.00 27.07 252 LEU B O 1
ATOM 3557 N N . PRO B 1 253 ? -11.007 -10.615 23.712 1.00 25.46 253 PRO B N 1
ATOM 3558 C CA . PRO B 1 253 ? -11.552 -11.462 24.775 1.00 31.54 253 PRO B CA 1
ATOM 3559 C C . PRO B 1 253 ? -12.657 -12.369 24.242 1.00 32.74 253 PRO B C 1
ATOM 3560 O O . PRO B 1 253 ? -13.422 -12.003 23.345 1.00 28.02 253 PRO B O 1
ATOM 3564 N N . ARG B 1 254 ? -12.743 -13.568 24.824 1.00 20.13 254 ARG B N 1
ATOM 3565 C CA . ARG B 1 254 ? -13.735 -14.542 24.376 1.00 26.06 254 ARG B CA 1
ATOM 3566 C C . ARG B 1 254 ? -15.154 -14.039 24.601 1.00 27.12 254 ARG B C 1
ATOM 3567 O O . ARG B 1 254 ? -16.068 -14.356 23.826 1.00 17.13 254 ARG B O 1
ATOM 3575 N N . CYS B 1 255 ? -15.361 -13.275 25.666 1.00 21.43 255 CYS B N 1
ATOM 3576 C CA . CYS B 1 255 ? -16.673 -12.759 26.022 1.00 27.68 255 CYS B CA 1
ATOM 3577 C C . CYS B 1 255 ? -16.538 -11.282 26.346 1.00 25.14 255 CYS B C 1
ATOM 3578 O O . CYS B 1 255 ? -15.894 -10.929 27.337 1.00 28.74 255 CYS B O 1
ATOM 3581 N N . PHE B 1 256 ? -17.152 -10.413 25.551 1.00 15.74 256 PHE B N 1
ATOM 3582 C CA . PHE B 1 256 ? -17.095 -9.019 25.947 1.00 17.06 256 PHE B CA 1
ATOM 3583 C C . PHE B 1 256 ? -18.400 -8.299 25.653 1.00 17.05 256 PHE B C 1
ATOM 3584 O O . PHE B 1 256 ? -19.197 -8.704 24.803 1.00 23.08 256 PHE B O 1
ATOM 3592 N N . PHE B 1 257 ? -18.603 -7.247 26.437 1.00 23.11 257 PHE B N 1
ATOM 3593 C CA . PHE B 1 257 ? -19.784 -6.399 26.464 1.00 17.79 257 PHE B CA 1
ATOM 3594 C C . PHE B 1 257 ? -19.362 -5.049 25.897 1.00 26.45 257 PHE B C 1
ATOM 3595 O O . PHE B 1 257 ? -18.354 -4.478 26.333 1.00 25.73 257 PHE B O 1
ATOM 3603 N N . VAL B 1 258 ? -20.089 -4.563 24.899 1.00 22.38 258 VAL B N 1
ATOM 3604 C CA . VAL B 1 258 ? -19.862 -3.233 24.344 1.00 21.65 258 VAL B CA 1
ATOM 3605 C C . VAL B 1 258 ? -20.987 -2.332 24.817 1.00 26.59 258 VAL B C 1
ATOM 3606 O O . VAL B 1 258 ? -22.170 -2.640 24.608 1.00 24.32 258 VAL B O 1
ATOM 3610 N N . ASN B 1 259 ? -20.612 -1.201 25.422 1.00 26.77 259 ASN B N 1
ATOM 3611 C CA . ASN B 1 259 ? -21.583 -0.355 26.106 1.00 23.12 259 ASN B CA 1
ATOM 3612 C C . ASN B 1 259 ? -22.624 0.204 25.150 1.00 27.88 259 ASN B C 1
ATOM 3613 O O . ASN B 1 259 ? -23.812 0.270 25.486 1.00 50.46 259 ASN B O 1
ATOM 3618 N N . SER B 1 260 ? -22.215 0.594 23.953 1.00 24.76 260 SER B N 1
ATOM 3619 C CA . SER B 1 260 ? -23.119 1.312 23.069 1.00 18.30 260 SER B CA 1
ATOM 3620 C C . SER B 1 260 ? -22.954 0.840 21.636 1.00 21.01 260 SER B C 1
ATOM 3621 O O . SER B 1 260 ? -21.911 0.302 21.255 1.00 28.63 260 SER B O 1
ATOM 3624 N N . SER B 1 261 ? -23.984 1.091 20.823 1.00 25.23 261 SER B N 1
ATOM 3625 C CA . SER B 1 261 ? -23.845 0.838 19.392 1.00 20.43 261 SER B CA 1
ATOM 3626 C C . SER B 1 261 ? -22.817 1.774 18.776 1.00 32.73 261 SER B C 1
ATOM 3627 O O . SER B 1 261 ? -22.123 1.389 17.829 1.00 30.41 261 SER B O 1
ATOM 3630 N N . ILE B 1 262 ? -22.684 2.989 19.318 1.00 26.61 262 ILE B N 1
ATOM 3631 C CA . ILE B 1 262 ? -21.635 3.892 18.854 1.00 37.81 262 ILE B CA 1
ATOM 3632 C C . ILE B 1 262 ? -20.253 3.358 19.239 1.00 25.98 262 ILE B C 1
ATOM 3633 O O . ILE B 1 262 ? -19.298 3.464 18.459 1.00 27.43 262 ILE B O 1
ATOM 3638 N N . ASN B 1 263 ? -20.119 2.772 20.436 1.00 18.54 263 ASN B N 1
ATOM 3639 C CA . ASN B 1 263 ? -18.875 2.094 20.794 1.00 20.88 263 ASN B CA 1
ATOM 3640 C C . ASN B 1 263 ? -18.590 0.934 19.850 1.00 27.92 263 ASN B C 1
ATOM 3641 O O . ASN B 1 263 ? -17.432 0.668 19.508 1.00 25.87 263 ASN B O 1
ATOM 3646 N N . PHE B 1 264 ? -19.640 0.208 19.454 1.00 25.39 264 PHE B N 1
ATOM 3647 C CA . PHE B 1 264 ? -19.480 -0.963 18.603 1.00 22.68 264 PHE B CA 1
ATOM 3648 C C . PHE B 1 264 ? -18.743 -0.636 17.309 1.00 21.41 264 PHE B C 1
ATOM 3649 O O . PHE B 1 264 ? -17.988 -1.477 16.804 1.00 23.58 264 PHE B O 1
ATOM 3657 N N . GLU B 1 265 ? -18.937 0.570 16.763 1.00 17.92 265 GLU B N 1
ATOM 3658 C CA . GLU B 1 265 ? -18.212 0.962 15.556 1.00 17.59 265 GLU B CA 1
ATOM 3659 C C . GLU B 1 265 ? -16.710 0.902 15.787 1.00 27.20 265 GLU B C 1
ATOM 3660 O O . GLU B 1 265 ? -15.944 0.547 14.883 1.00 29.24 265 GLU B O 1
ATOM 3666 N N . GLY B 1 266 ? -16.272 1.237 17.001 1.00 20.16 266 GLY B N 1
ATOM 3667 C CA . GLY B 1 266 ? -14.862 1.118 17.323 1.00 26.98 266 GLY B CA 1
ATOM 3668 C C . GLY B 1 266 ? -14.345 -0.298 17.158 1.00 26.38 266 GLY B C 1
ATOM 3669 O O . GLY B 1 266 ? -13.212 -0.508 16.712 1.00 25.24 266 GLY B O 1
ATOM 3670 N N . LEU B 1 267 ? -15.164 -1.292 17.518 1.00 18.53 267 LEU B N 1
ATOM 3671 C CA . LEU B 1 267 ? -14.751 -2.673 17.296 1.00 23.02 267 LEU B CA 1
ATOM 3672 C C . LEU B 1 267 ? -14.586 -2.960 15.809 1.00 24.17 267 LEU B C 1
ATOM 3673 O O . LEU B 1 267 ? -13.620 -3.614 15.399 1.00 18.61 267 LEU B O 1
ATOM 3678 N N . LEU B 1 268 ? -15.514 -2.465 14.982 1.00 24.73 268 LEU B N 1
ATOM 3679 C CA . LEU B 1 268 ? -15.391 -2.659 13.542 1.00 16.17 268 LEU B CA 1
ATOM 3680 C C . LEU B 1 268 ? -14.183 -1.917 12.989 1.00 20.79 268 LEU B C 1
ATOM 3681 O O . LEU B 1 268 ? -13.467 -2.439 12.128 1.00 24.71 268 LEU B O 1
ATOM 3686 N N . ARG B 1 269 ? -13.934 -0.701 13.477 1.00 20.32 269 ARG B N 1
ATOM 3687 C CA . ARG B 1 269 ? -12.739 0.019 13.054 1.00 31.37 269 ARG B CA 1
ATOM 3688 C C . ARG B 1 269 ? -11.484 -0.778 13.370 1.00 29.61 269 ARG B C 1
ATOM 3689 O O . ARG B 1 269 ? -10.559 -0.850 12.552 1.00 21.43 269 ARG B O 1
ATOM 3697 N N . PHE B 1 270 ? -11.449 -1.402 14.549 1.00 23.19 270 PHE B N 1
ATOM 3698 C CA . PHE B 1 270 ? -10.299 -2.211 14.925 1.00 21.49 270 PHE B CA 1
ATOM 3699 C C . PHE B 1 270 ? -10.138 -3.396 13.983 1.00 23.45 270 PHE B C 1
ATOM 3700 O O . PHE B 1 270 ? -9.032 -3.683 13.510 1.00 26.25 270 PHE B O 1
ATOM 3708 N N . MET B 1 271 ? -11.235 -4.105 13.710 1.00 21.60 271 MET B N 1
ATOM 3709 C CA . MET B 1 271 ? -11.175 -5.255 12.814 1.00 20.44 271 MET B CA 1
ATOM 3710 C C . MET B 1 271 ? -10.744 -4.838 11.416 1.00 22.99 271 MET B C 1
ATOM 3711 O O . MET B 1 271 ? -9.955 -5.536 10.768 1.00 25.29 271 MET B O 1
ATOM 3716 N N . GLY B 1 272 ? -11.252 -3.701 10.931 1.00 23.04 272 GLY B N 1
ATOM 3717 C CA . GLY B 1 272 ? -10.849 -3.220 9.621 1.00 27.07 272 GLY B CA 1
ATOM 3718 C C . GLY B 1 272 ? -9.369 -2.906 9.542 1.00 24.95 272 GLY B C 1
ATOM 3719 O O . GLY B 1 272 ? -8.743 -3.102 8.498 1.00 37.81 272 GLY B O 1
ATOM 3720 N N . ARG B 1 273 ? -8.790 -2.419 10.642 1.00 28.63 273 ARG B N 1
ATOM 3721 C CA . ARG B 1 273 ? -7.365 -2.107 10.680 1.00 27.35 273 ARG B CA 1
ATOM 3722 C C . ARG B 1 273 ? -6.498 -3.363 10.654 1.00 24.53 273 ARG B C 1
ATOM 3723 O O . ARG B 1 273 ? -5.330 -3.291 10.255 1.00 42.18 273 ARG B O 1
ATOM 3731 N N . HIS B 1 274 ? -7.018 -4.501 11.123 1.00 28.88 274 HIS B N 1
ATOM 3732 C CA . HIS B 1 274 ? -6.219 -5.724 11.198 1.00 25.78 274 HIS B CA 1
ATOM 3733 C C . HIS B 1 274 ? -6.721 -6.814 10.257 1.00 27.23 274 HIS B C 1
ATOM 3734 O O . HIS B 1 274 ? -6.996 -7.936 10.698 1.00 34.83 274 HIS B O 1
ATOM 3741 N N . ASP B 1 275 ? -6.807 -6.519 8.961 1.00 27.76 275 ASP B N 1
ATOM 3742 C CA . ASP B 1 275 ? -7.211 -7.543 8.008 1.00 29.88 275 ASP B CA 1
ATOM 3743 C C . ASP B 1 275 ? -6.191 -8.672 7.950 1.00 30.81 275 ASP B C 1
ATOM 3744 O O . ASP B 1 275 ? -4.981 -8.452 8.055 1.00 32.81 275 ASP B O 1
ATOM 3749 N N . GLY B 1 276 ? -6.694 -9.898 7.842 1.00 34.80 276 GLY B N 1
ATOM 3750 C CA . GLY B 1 276 ? -5.838 -11.058 7.780 1.00 29.46 276 GLY B CA 1
ATOM 3751 C C . GLY B 1 276 ? -5.302 -11.515 9.112 1.00 29.99 276 GLY B C 1
ATOM 3752 O O . GLY B 1 276 ? -4.539 -12.486 9.152 1.00 44.35 276 GLY B O 1
ATOM 3753 N N . GLU B 1 277 ? -5.702 -10.873 10.202 1.00 29.81 277 GLU B N 1
ATOM 3754 C CA . GLU B 1 277 ? -5.260 -11.229 11.539 1.00 28.13 277 GLU B CA 1
ATOM 3755 C C . GLU B 1 277 ? -6.408 -11.905 12.270 1.00 29.00 277 GLU B C 1
ATOM 3756 O O . GLU B 1 277 ? -7.567 -11.506 12.118 1.00 27.55 277 GLU B O 1
ATOM 3762 N N . ALA B 1 278 ? -6.094 -12.997 12.959 1.00 27.06 278 ALA B N 1
ATOM 3763 C CA . ALA B 1 278 ? -7.091 -13.755 13.702 1.00 29.72 278 ALA B CA 1
ATOM 3764 C C . ALA B 1 278 ? -7.344 -13.079 15.046 1.00 22.43 278 ALA B C 1
ATOM 3765 O O . ALA B 1 278 ? -6.414 -12.890 15.837 1.00 23.64 278 ALA B O 1
ATOM 3767 N N . PHE B 1 279 ? -8.599 -12.719 15.304 1.00 22.04 279 PHE B N 1
ATOM 3768 C CA . PHE B 1 279 ? -8.982 -12.113 16.568 1.00 19.40 279 PHE B CA 1
ATOM 3769 C C . PHE B 1 279 ? -9.336 -13.146 17.634 1.00 23.63 279 PHE B C 1
ATOM 3770 O O . PHE B 1 279 ? -9.384 -12.800 18.821 1.00 16.99 279 PHE B O 1
ATOM 3778 N N . GLY B 1 280 ? -9.536 -14.403 17.239 1.00 17.77 280 GLY B N 1
ATOM 3779 C CA . GLY B 1 280 ? -9.995 -15.443 18.130 1.00 15.21 280 GLY B CA 1
ATOM 3780 C C . GLY B 1 280 ? -11.505 -15.560 18.106 1.00 16.87 280 GLY B C 1
ATOM 3781 O O . GLY B 1 280 ? -12.218 -14.720 17.555 1.00 20.70 280 GLY B O 1
ATOM 3782 N N . ASP B 1 281 ? -12.001 -16.644 18.700 1.00 19.06 281 ASP B N 1
ATOM 3783 C CA . ASP B 1 281 ? -13.441 -16.871 18.765 1.00 30.73 281 ASP B CA 1
ATOM 3784 C C . ASP B 1 281 ? -14.042 -16.001 19.867 1.00 26.31 281 ASP B C 1
ATOM 3785 O O . ASP B 1 281 ? -13.570 -16.011 21.008 1.00 27.78 281 ASP B O 1
ATOM 3790 N N . ILE B 1 282 ? -15.020 -15.177 19.505 1.00 26.70 282 ILE B N 1
ATOM 3791 C CA . ILE B 1 282 ? -15.578 -14.192 20.424 1.00 25.37 282 ILE B CA 1
ATOM 3792 C C . ILE B 1 282 ? -17.095 -14.299 20.466 1.00 22.51 282 ILE B C 1
ATOM 3793 O O . ILE B 1 282 ? -17.741 -14.683 19.485 1.00 28.60 282 ILE B O 1
ATOM 3798 N N . VAL B 1 283 ? -17.659 -13.937 21.615 1.00 22.30 283 VAL B N 1
ATOM 3799 C CA . VAL B 1 283 ? -19.089 -13.693 21.773 1.00 21.95 283 VAL B CA 1
ATOM 3800 C C . VAL B 1 283 ? -19.230 -12.266 22.275 1.00 28.46 283 VAL B C 1
ATOM 3801 O O . VAL B 1 283 ? -18.507 -11.854 23.192 1.00 25.93 283 VAL B O 1
ATOM 3805 N N . VAL B 1 284 ? -20.120 -11.499 21.649 1.00 19.52 284 VAL B N 1
ATOM 3806 C CA . VAL B 1 284 ? -20.225 -10.068 21.901 1.00 18.52 284 VAL B CA 1
ATOM 3807 C C . VAL B 1 284 ? -21.641 -9.728 22.328 1.00 21.78 284 VAL B C 1
ATOM 3808 O O . VAL B 1 284 ? -22.617 -10.179 21.715 1.00 25.79 284 VAL B O 1
ATOM 3812 N N . GLY B 1 285 ? -21.743 -8.906 23.367 1.00 14.79 285 GLY B N 1
ATOM 3813 C CA . GLY B 1 285 ? -23.014 -8.349 23.775 1.00 13.94 285 GLY B CA 1
ATOM 3814 C C . GLY B 1 285 ? -22.964 -6.842 23.642 1.00 21.77 285 GLY B C 1
ATOM 3815 O O . GLY B 1 285 ? -22.009 -6.198 24.093 1.00 21.00 285 GLY B O 1
ATOM 3816 N N . CYS B 1 286 ? -23.964 -6.267 22.993 1.00 17.16 286 CYS B N 1
ATOM 3817 C CA . CYS B 1 286 ? -24.034 -4.830 22.804 1.00 20.73 286 CYS B CA 1
ATOM 3818 C C . CYS B 1 286 ? -25.350 -4.306 23.355 1.00 29.85 286 CYS B C 1
ATOM 3819 O O . CYS B 1 286 ? -26.415 -4.848 23.043 1.00 30.00 286 CYS B O 1
ATOM 3822 N N . PHE B 1 287 ? -25.278 -3.242 24.151 1.00 25.88 287 PHE B N 1
ATOM 3823 C CA . PHE B 1 287 ? -26.480 -2.505 24.513 1.00 18.93 287 PHE B CA 1
ATOM 3824 C C . PHE B 1 287 ? -26.877 -1.638 23.329 1.00 26.28 287 PHE B C 1
ATOM 3825 O O . PHE B 1 287 ? -26.013 -1.052 22.672 1.00 44.82 287 PHE B O 1
ATOM 3833 N N . ASP B 1 288 ? -28.189 -1.553 23.074 1.00 23.09 288 ASP B N 1
ATOM 3834 C CA . ASP B 1 288 ? -28.815 -0.997 21.867 1.00 24.35 288 ASP B CA 1
ATOM 3835 C C . ASP B 1 288 ? -28.955 -2.099 20.834 1.00 22.77 288 ASP B C 1
ATOM 3836 O O . ASP B 1 288 ? -28.227 -3.094 20.879 1.00 34.66 288 ASP B O 1
ATOM 3841 N N . TYR B 1 289 ? -29.896 -1.939 19.915 1.00 22.27 289 TYR B N 1
ATOM 3842 C CA . TYR B 1 289 ? -30.186 -2.956 18.920 1.00 26.37 289 TYR B CA 1
ATOM 3843 C C . TYR B 1 289 ? -30.065 -2.349 17.529 1.00 17.62 289 TYR B C 1
ATOM 3844 O O . TYR B 1 289 ? -30.436 -1.194 17.314 1.00 19.44 289 TYR B O 1
ATOM 3853 N N . ASP B 1 290 ? -29.530 -3.134 16.591 1.00 26.35 290 ASP B N 1
ATOM 3854 C CA . ASP B 1 290 ? -29.493 -2.793 15.180 1.00 23.52 290 ASP B CA 1
ATOM 3855 C C . ASP B 1 290 ? -29.571 -4.094 14.385 1.00 22.97 290 ASP B C 1
ATOM 3856 O O . ASP B 1 290 ? -28.824 -5.038 14.693 1.00 22.20 290 ASP B O 1
ATOM 3861 N N . PRO B 1 291 ? -30.443 -4.185 13.377 1.00 22.33 291 PRO B N 1
ATOM 3862 C CA . PRO B 1 291 ? -30.536 -5.452 12.624 1.00 17.72 291 PRO B CA 1
ATOM 3863 C C . PRO B 1 291 ? -29.242 -5.847 11.921 1.00 23.96 291 PRO B C 1
ATOM 3864 O O . PRO B 1 291 ? -28.899 -7.037 11.918 1.00 31.06 291 PRO B O 1
ATOM 3868 N N . PHE B 1 292 ? -28.496 -4.897 11.345 1.00 18.16 292 PHE B N 1
ATOM 3869 C CA . PHE B 1 292 ? -27.229 -5.265 10.712 1.00 17.95 292 PHE B CA 1
ATOM 3870 C C . PHE B 1 292 ? -26.227 -5.766 11.739 1.00 16.55 292 PHE B C 1
ATOM 3871 O O . PHE B 1 292 ? -25.539 -6.763 11.506 1.00 17.69 292 PHE B O 1
ATOM 3879 N N . ALA B 1 293 ? -26.119 -5.084 12.878 1.00 15.32 293 ALA B N 1
ATOM 3880 C CA . ALA B 1 293 ? -25.176 -5.527 13.893 1.00 23.44 293 ALA B CA 1
ATOM 3881 C C . ALA B 1 293 ? -25.549 -6.908 14.413 1.00 18.91 293 ALA B C 1
ATOM 3882 O O . ALA B 1 293 ? -24.671 -7.686 14.808 1.00 15.70 293 ALA B O 1
ATOM 3884 N N . SER B 1 294 ? -26.847 -7.222 14.428 1.00 16.61 294 SER B N 1
ATOM 3885 C CA . SER B 1 294 ? -27.294 -8.527 14.905 1.00 16.02 294 SER B CA 1
ATOM 3886 C C . SER B 1 294 ? -26.740 -9.641 14.038 1.00 19.74 294 SER B C 1
ATOM 3887 O O . SER B 1 294 ? -26.412 -10.726 14.531 1.00 19.38 294 SER B O 1
ATOM 3890 N N . PHE B 1 295 ? -26.616 -9.381 12.741 1.00 16.39 295 PHE B N 1
ATOM 3891 C CA . PHE B 1 295 ? -26.230 -10.379 11.762 1.00 20.56 295 PHE B CA 1
ATOM 3892 C C . PHE B 1 295 ? -24.739 -10.376 11.487 1.00 20.90 295 PHE B C 1
ATOM 3893 O O . PHE B 1 295 ? -24.314 -10.933 10.474 1.00 19.48 295 PHE B O 1
ATOM 3901 N N . LEU B 1 296 ? -23.945 -9.743 12.349 1.00 13.38 296 LEU B N 1
ATOM 3902 C CA . LEU B 1 296 ? -22.500 -9.783 12.200 1.00 15.72 296 LEU B CA 1
ATOM 3903 C C . LEU B 1 296 ? -22.017 -11.229 12.297 1.00 17.16 296 LEU B C 1
ATOM 3904 O O . LEU B 1 296 ? -22.676 -12.064 12.921 1.00 25.56 296 LEU B O 1
ATOM 3909 N N . PRO B 1 297 ? -20.886 -11.561 11.665 1.00 21.73 297 PRO B N 1
ATOM 3910 C CA . PRO B 1 297 ? -20.476 -12.976 11.608 1.00 21.01 297 PRO B CA 1
ATOM 3911 C C . PRO B 1 297 ? -20.173 -13.586 12.958 1.00 21.06 297 PRO B C 1
ATOM 3912 O O . PRO B 1 297 ? -20.415 -14.783 13.146 1.00 31.84 297 PRO B O 1
ATOM 3916 N N . PHE B 1 298 ? -19.702 -12.784 13.930 1.00 21.40 298 PHE B N 1
ATOM 3917 C CA . PHE B 1 298 ? -19.583 -13.349 15.262 1.00 16.57 298 PHE B CA 1
ATOM 3918 C C . PHE B 1 298 ? -20.897 -13.149 16.003 1.00 19.19 298 PHE B C 1
ATOM 3919 O O . PHE B 1 298 ? -21.638 -12.207 15.714 1.00 28.99 298 PHE B O 1
ATOM 3927 N N . PRO B 1 299 ? -21.245 -14.027 16.938 1.00 27.46 299 PRO B N 1
ATOM 3928 C CA . PRO B 1 299 ? -22.544 -13.887 17.606 1.00 24.85 299 PRO B CA 1
ATOM 3929 C C . PRO B 1 299 ? -22.616 -12.586 18.393 1.00 18.80 299 PRO B C 1
ATOM 3930 O O . PRO B 1 299 ? -21.740 -12.271 19.201 1.00 22.10 299 PRO B O 1
ATOM 3934 N N . VAL B 1 300 ? -23.669 -11.821 18.134 1.00 16.47 300 VAL B N 1
ATOM 3935 C CA . VAL B 1 300 ? -23.892 -10.540 18.785 1.00 19.69 300 VAL B CA 1
ATOM 3936 C C . VAL B 1 300 ? -25.248 -10.604 19.472 1.00 26.12 300 VAL B C 1
ATOM 3937 O O . VAL B 1 300 ? -26.278 -10.816 18.816 1.00 19.44 300 VAL B O 1
ATOM 3941 N N . TYR B 1 301 ? -25.249 -10.411 20.785 1.00 25.36 301 TYR B N 1
ATOM 3942 C CA . TYR B 1 301 ? -26.476 -10.309 21.560 1.00 17.34 301 TYR B CA 1
ATOM 3943 C C . TYR B 1 301 ? -26.726 -8.830 21.808 1.00 21.50 301 TYR B C 1
ATOM 3944 O O . TYR B 1 301 ? -25.799 -8.077 22.123 1.00 25.56 301 TYR B O 1
ATOM 3953 N N . MET B 1 302 ? -27.962 -8.405 21.629 1.00 18.12 302 MET B N 1
ATOM 3954 C CA . MET B 1 302 ? -28.281 -6.993 21.696 1.00 18.52 302 MET B CA 1
ATOM 3955 C C . MET B 1 302 ? -29.412 -6.789 22.689 1.00 24.68 302 MET B C 1
ATOM 3956 O O . MET B 1 302 ? -30.305 -7.628 22.820 1.00 26.01 302 MET B O 1
ATOM 3961 N N . ILE B 1 303 ? -29.374 -5.660 23.384 1.00 24.07 303 ILE B N 1
ATOM 3962 C CA . ILE B 1 303 ? -30.460 -5.254 24.264 1.00 20.35 303 ILE B CA 1
ATOM 3963 C C . ILE B 1 303 ? -31.275 -4.204 23.522 1.00 17.87 303 ILE B C 1
ATOM 3964 O O . ILE B 1 303 ? -30.734 -3.184 23.085 1.00 21.72 303 ILE B O 1
ATOM 3969 N N . LYS B 1 304 ? -32.570 -4.445 23.366 1.00 19.57 304 LYS B N 1
ATOM 3970 C CA . LYS B 1 304 ? -33.432 -3.481 22.705 1.00 19.24 304 LYS B CA 1
ATOM 3971 C C . LYS B 1 304 ? -34.296 -2.776 23.737 1.00 27.88 304 LYS B C 1
ATOM 3972 O O . LYS B 1 304 ? -35.114 -3.430 24.402 1.00 30.40 304 LYS B O 1
ATOM 3978 N N . PRO B 1 305 ? -34.126 -1.471 23.938 1.00 34.77 305 PRO B N 1
ATOM 3979 C CA . PRO B 1 305 ? -35.025 -0.748 24.840 1.00 26.72 305 PRO B CA 1
ATOM 3980 C C . PRO B 1 305 ? -36.402 -0.613 24.216 1.00 29.54 305 PRO B C 1
ATOM 3981 O O . PRO B 1 305 ? -36.549 -0.460 23.000 1.00 33.91 305 PRO B O 1
ATOM 3985 N N . ASP B 1 306 ? -37.424 -0.653 25.068 1.00 31.89 306 ASP B N 1
ATOM 3986 C CA . ASP B 1 306 ? -38.799 -0.494 24.602 1.00 27.88 306 ASP B CA 1
ATOM 3987 C C . ASP B 1 306 ? -39.031 0.993 24.352 1.00 34.03 306 ASP B C 1
ATOM 3988 O O . ASP B 1 306 ? -39.630 1.713 25.153 1.00 37.10 306 ASP B O 1
ATOM 3993 N N . ILE B 1 307 ? -38.539 1.455 23.200 1.00 37.42 307 ILE B N 1
ATOM 3994 C CA . ILE B 1 307 ? -38.618 2.876 22.871 1.00 29.54 307 ILE B CA 1
ATOM 3995 C C . ILE B 1 307 ? -40.067 3.319 22.738 1.00 30.38 307 ILE B C 1
ATOM 3996 O O . ILE B 1 307 ? -40.428 4.434 23.131 1.00 32.27 307 ILE B O 1
ATOM 4001 N N . ALA B 1 308 ? -40.919 2.461 22.174 1.00 26.37 308 ALA B N 1
ATOM 4002 C CA . ALA B 1 308 ? -42.310 2.849 21.972 1.00 29.04 308 ALA B CA 1
ATOM 4003 C C . ALA B 1 308 ? -42.999 3.119 23.303 1.00 26.40 308 ALA B C 1
ATOM 4004 O O . ALA B 1 308 ? -43.681 4.137 23.461 1.00 27.38 308 ALA B O 1
ATOM 4006 N N . GLN B 1 309 ? -42.805 2.236 24.284 1.00 31.07 309 GLN B N 1
ATOM 4007 C CA . GLN B 1 309 ? -43.378 2.468 25.606 1.00 29.02 309 GLN B CA 1
ATOM 4008 C C . GLN B 1 309 ? -42.765 3.692 26.273 1.00 35.76 309 GLN B C 1
ATOM 4009 O O . GLN B 1 309 ? -43.472 4.461 26.933 1.00 41.05 309 GLN B O 1
ATOM 4015 N N . MET B 1 310 ? -41.451 3.884 26.125 1.00 34.46 310 MET B N 1
ATOM 4016 C CA . MET B 1 310 ? -40.810 5.038 26.743 1.00 32.35 310 MET B CA 1
ATOM 4017 C C . MET B 1 310 ? -41.420 6.339 26.241 1.00 36.41 310 MET B C 1
ATOM 4018 O O . MET B 1 310 ? -41.704 7.246 27.032 1.00 37.43 310 MET B O 1
ATOM 4023 N N . LEU B 1 311 ? -41.639 6.446 24.929 1.00 21.99 311 LEU B N 1
ATOM 4024 C CA . LEU B 1 311 ? -42.222 7.665 24.386 1.00 24.11 311 LEU B CA 1
ATOM 4025 C C . LEU B 1 311 ? -43.689 7.794 24.771 1.00 35.95 311 LEU B C 1
ATOM 4026 O O . LEU B 1 311 ? -44.172 8.903 25.020 1.00 40.47 311 LEU B O 1
ATOM 4031 N N . GLU B 1 312 ? -44.423 6.678 24.801 1.00 37.84 312 GLU B N 1
ATOM 4032 C CA . GLU B 1 312 ? -45.819 6.734 25.227 1.00 34.23 312 GLU B CA 1
ATOM 4033 C C . GLU B 1 312 ? -45.936 7.258 26.651 1.00 33.70 312 GLU B C 1
ATOM 4034 O O . GLU B 1 312 ? -46.792 8.098 26.941 1.00 42.56 312 GLU B O 1
ATOM 4040 N N . LYS B 1 313 ? -45.081 6.766 27.549 1.00 28.85 313 LYS B N 1
ATOM 4041 C CA . LYS B 1 313 ? -44.997 7.293 28.907 1.00 28.31 313 LYS B CA 1
ATOM 4042 C C . LYS B 1 313 ? -44.440 8.710 28.929 1.00 38.11 313 LYS B C 1
ATOM 4043 O O . LYS B 1 313 ? -44.762 9.486 29.837 1.00 42.47 313 LYS B O 1
ATOM 4049 N N . GLY B 1 314 ? -43.574 9.046 27.970 1.00 40.75 314 GLY B N 1
ATOM 4050 C CA . GLY B 1 314 ? -43.067 10.406 27.878 1.00 22.66 314 GLY B CA 1
ATOM 4051 C C . GLY B 1 314 ? -44.158 11.401 27.541 1.00 26.31 314 GLY B C 1
ATOM 4052 O O . GLY B 1 314 ? -44.310 12.422 28.215 1.00 41.94 314 GLY B O 1
ATOM 4053 N N . PHE B 1 315 ? -44.959 11.093 26.516 1.00 24.81 315 PHE B N 1
ATOM 4054 C CA . PHE B 1 315 ? -46.235 11.767 26.344 1.00 27.80 315 PHE B CA 1
ATOM 4055 C C . PHE B 1 315 ? -47.067 11.508 27.597 1.00 44.29 315 PHE B C 1
ATOM 4056 O O . PHE B 1 315 ? -46.697 10.703 28.446 1.00 58.24 315 PHE B O 1
ATOM 4064 N N . GLU B 1 316 ? -48.160 12.248 27.748 1.00 36.22 316 GLU B N 1
ATOM 4065 C CA . GLU B 1 316 ? -49.023 12.179 28.934 1.00 61.06 316 GLU B CA 1
ATOM 4066 C C . GLU B 1 316 ? -48.270 12.674 30.171 1.00 42.02 316 GLU B C 1
ATOM 4067 O O . GLU B 1 316 ? -48.819 13.469 30.939 1.00 59.08 316 GLU B O 1
ATOM 4073 N N . LEU B 1 317 ? -47.021 12.239 30.383 1.00 36.35 317 LEU B N 1
ATOM 4074 C CA . LEU B 1 317 ? -46.181 12.944 31.348 1.00 40.41 317 LEU B CA 1
ATOM 4075 C C . LEU B 1 317 ? -46.016 14.398 30.930 1.00 38.90 317 LEU B C 1
ATOM 4076 O O . LEU B 1 317 ? -45.839 15.279 31.779 1.00 48.23 317 LEU B O 1
ATOM 4081 N N . LEU B 1 318 ? -46.049 14.655 29.621 1.00 41.21 318 LEU B N 1
ATOM 4082 C CA . LEU B 1 318 ? -46.083 16.021 29.120 1.00 34.02 318 LEU B CA 1
ATOM 4083 C C . LEU B 1 318 ? -47.422 16.670 29.432 1.00 44.54 318 LEU B C 1
ATOM 4084 O O . LEU B 1 318 ? -47.482 17.857 29.774 1.00 63.29 318 LEU B O 1
ATOM 4089 N N . GLU B 1 319 ? -48.508 15.903 29.306 1.00 34.87 319 GLU B N 1
ATOM 4090 C CA . GLU B 1 319 ? -49.840 16.417 29.613 1.00 50.82 319 GLU B CA 1
ATOM 4091 C C . GLU B 1 319 ? -49.982 16.837 31.070 1.00 52.47 319 GLU B C 1
ATOM 4092 O O . GLU B 1 319 ? -50.634 17.843 31.370 1.00 55.29 319 GLU B O 1
ATOM 4098 N N . GLU B 1 320 ? -49.364 16.104 31.985 1.00 50.21 320 GLU B N 1
ATOM 4099 C CA . GLU B 1 320 ? -49.627 16.302 33.398 1.00 45.68 320 GLU B CA 1
ATOM 4100 C C . GLU B 1 320 ? -48.863 17.517 33.896 1.00 52.49 320 GLU B C 1
ATOM 4101 O O . GLU B 1 320 ? -47.743 17.781 33.450 1.00 60.56 320 GLU B O 1
ATOM 4107 N N . ASN B 1 321 ? -49.484 18.277 34.801 1.00 47.02 321 ASN B N 1
ATOM 4108 C CA . ASN B 1 321 ? -48.880 19.491 35.334 1.00 38.26 321 ASN B CA 1
ATOM 4109 C C . ASN B 1 321 ? -48.232 19.263 36.686 1.00 43.86 321 ASN B C 1
ATOM 4110 O O . ASN B 1 321 ? -47.921 20.234 37.382 1.00 60.57 321 ASN B O 1
ATOM 4115 N N . ARG B 1 322 ? -48.053 18.006 37.082 1.00 33.71 322 ARG B N 1
ATOM 4116 C CA . ARG B 1 322 ? -47.454 17.680 38.371 1.00 42.22 322 ARG B CA 1
ATOM 4117 C C . ARG B 1 322 ? -46.013 18.174 38.470 1.00 32.28 322 ARG B C 1
ATOM 4118 O O . ARG B 1 322 ? -45.188 17.925 37.586 1.00 37.48 322 ARG B O 1
ATOM 4126 N N . THR B 1 323 ? -45.727 18.908 39.544 1.00 33.28 323 THR B N 1
ATOM 4127 C CA . THR B 1 323 ? -44.384 19.430 39.769 1.00 43.40 323 THR B CA 1
ATOM 4128 C C . THR B 1 323 ? -43.392 18.316 40.093 1.00 39.75 323 THR B C 1
ATOM 4129 O O . THR B 1 323 ? -42.230 18.365 39.669 1.00 45.59 323 THR B O 1
ATOM 4133 N N . GLU B 1 324 ? -43.839 17.300 40.822 1.00 41.57 324 GLU B N 1
ATOM 4134 C CA . GLU B 1 324 ? -42.938 16.268 41.313 1.00 44.61 324 GLU B CA 1
ATOM 4135 C C . GLU B 1 324 ? -42.278 15.495 40.174 1.00 44.41 324 GLU B C 1
ATOM 4136 O O . GLU B 1 324 ? -42.969 15.033 39.255 1.00 40.42 324 GLU B O 1
ATOM 4142 N N . PRO B 1 325 ? -40.956 15.327 40.201 1.00 48.56 325 PRO B N 1
ATOM 4143 C CA . PRO B 1 325 ? -40.289 14.493 39.196 1.00 44.02 325 PRO B CA 1
ATOM 4144 C C . PRO B 1 325 ? -40.531 13.024 39.502 1.00 39.27 325 PRO B C 1
ATOM 4145 O O . PRO B 1 325 ? -40.388 12.583 40.644 1.00 42.76 325 PRO B O 1
ATOM 4149 N N . GLU B 1 326 ? -40.885 12.264 38.475 1.00 45.61 326 GLU B N 1
ATOM 4150 C CA . GLU B 1 326 ? -41.081 10.828 38.602 1.00 40.29 326 GLU B CA 1
ATOM 4151 C C . GLU B 1 326 ? -40.225 10.122 37.561 1.00 46.48 326 GLU B C 1
ATOM 4152 O O . GLU B 1 326 ? -40.287 10.456 36.371 1.00 50.57 326 GLU B O 1
ATOM 4158 N N . VAL B 1 327 ? -39.452 9.133 37.999 1.00 37.57 327 VAL B N 1
ATOM 4159 C CA . VAL B 1 327 ? -38.652 8.311 37.099 1.00 31.89 327 VAL B CA 1
ATOM 4160 C C . VAL B 1 327 ? -39.387 7.003 36.854 1.00 28.01 327 VAL B C 1
ATOM 4161 O O . VAL B 1 327 ? -39.647 6.236 37.788 1.00 26.67 327 VAL B O 1
ATOM 4165 N N . THR B 1 328 ? -39.679 6.733 35.591 1.00 27.80 328 THR B N 1
ATOM 4166 C CA . THR B 1 328 ? -40.362 5.525 35.164 1.00 29.88 328 THR B CA 1
ATOM 4167 C C . THR B 1 328 ? -39.343 4.658 34.446 1.00 30.76 328 THR B C 1
ATOM 4168 O O . THR B 1 328 ? -38.682 5.121 33.509 1.00 34.66 328 THR B O 1
ATOM 4172 N N . ILE B 1 329 ? -39.214 3.410 34.890 1.00 31.09 329 ILE B N 1
ATOM 4173 C CA . ILE B 1 329 ? -38.181 2.502 34.403 1.00 29.65 329 ILE B CA 1
ATOM 4174 C C . ILE B 1 329 ? -38.849 1.489 33.485 1.00 27.07 329 ILE B C 1
ATOM 4175 O O . ILE B 1 329 ? -39.782 0.790 33.896 1.00 36.80 329 ILE B O 1
ATOM 4180 N N . ILE B 1 330 ? -38.353 1.385 32.255 1.00 35.24 330 ILE B N 1
ATOM 4181 C CA . ILE B 1 330 ? -38.926 0.516 31.234 1.00 31.89 330 ILE B CA 1
ATOM 4182 C C . ILE B 1 330 ? -37.964 -0.636 30.989 1.00 35.79 330 ILE B C 1
ATOM 4183 O O . ILE B 1 330 ? -36.756 -0.422 30.832 1.00 33.71 330 ILE B O 1
ATOM 4188 N N . GLU B 1 331 ? -38.494 -1.850 30.968 1.00 44.77 331 GLU B N 1
ATOM 4189 C CA . GLU B 1 331 ? -37.640 -3.022 30.819 1.00 33.00 331 GLU B CA 1
ATOM 4190 C C . GLU B 1 331 ? -37.198 -3.169 29.367 1.00 36.34 331 GLU B C 1
ATOM 4191 O O . GLU B 1 331 ? -38.036 -3.102 28.458 1.00 24.58 331 GLU B O 1
ATOM 4197 N N . PRO B 1 332 ? -35.905 -3.338 29.115 1.00 25.40 332 PRO B N 1
ATOM 4198 C CA . PRO B 1 332 ? -35.449 -3.647 27.761 1.00 25.19 332 PRO B CA 1
ATOM 4199 C C . PRO B 1 332 ? -35.576 -5.139 27.473 1.00 25.33 332 PRO B C 1
ATOM 4200 O O . PRO B 1 332 ? -35.745 -5.964 28.371 1.00 34.65 332 PRO B O 1
ATOM 4204 N N . GLN B 1 333 ? -35.473 -5.483 26.193 1.00 24.24 333 GLN B N 1
ATOM 4205 C CA . GLN B 1 333 ? -35.604 -6.864 25.743 1.00 27.19 333 GLN B CA 1
ATOM 4206 C C . GLN B 1 333 ? -34.279 -7.371 25.178 1.00 28.96 333 GLN B C 1
ATOM 4207 O O . GLN B 1 333 ? -33.611 -6.666 24.413 1.00 29.88 333 GLN B O 1
ATOM 4213 N N . LEU B 1 334 ? -33.885 -8.578 25.584 1.00 22.05 334 LEU B N 1
ATOM 4214 C CA . LEU B 1 334 ? -32.699 -9.225 25.031 1.00 17.38 334 LEU B CA 1
ATOM 4215 C C . LEU B 1 334 ? -32.991 -9.789 23.643 1.00 16.41 334 LEU B C 1
ATOM 4216 O O . LEU B 1 334 ? -34.007 -10.459 23.437 1.00 25.38 334 LEU B O 1
ATOM 4221 N N . ILE B 1 335 ? -32.104 -9.519 22.695 1.00 17.26 335 ILE B N 1
ATOM 4222 C CA . ILE B 1 335 ? -32.253 -9.962 21.310 1.00 17.64 335 ILE B CA 1
ATOM 4223 C C . ILE B 1 335 ? -31.139 -10.957 20.997 1.00 23.37 335 ILE B C 1
ATOM 4224 O O . ILE B 1 335 ? -29.957 -10.612 21.128 1.00 24.19 335 ILE B O 1
ATOM 4229 N N . PRO B 1 336 ? -31.464 -12.182 20.590 1.00 25.70 336 PRO B N 1
ATOM 4230 C CA . PRO B 1 336 ? -30.425 -13.167 20.242 1.00 17.35 336 PRO B CA 1
ATOM 4231 C C . PRO B 1 336 ? -29.803 -12.852 18.891 1.00 23.47 336 PRO B C 1
ATOM 4232 O O . PRO B 1 336 ? -30.340 -12.037 18.121 1.00 14.62 336 PRO B O 1
ATOM 4236 N N . PRO B 1 337 ? -28.670 -13.481 18.566 1.00 17.63 337 PRO B N 1
ATOM 4237 C CA . PRO B 1 337 ? -28.000 -13.194 17.292 1.00 17.09 337 PRO B CA 1
ATOM 4238 C C . PRO B 1 337 ? -28.883 -13.471 16.089 1.00 18.63 337 PRO B C 1
ATOM 4239 O O . PRO B 1 337 ? -29.773 -14.323 16.128 1.00 26.63 337 PRO B O 1
ATOM 4243 N N . ARG B 1 338 ? -28.621 -12.721 15.012 1.00 17.43 338 ARG B N 1
ATOM 4244 C CA . ARG B 1 338 ? -29.291 -12.889 13.719 1.00 20.67 338 ARG B CA 1
ATOM 4245 C C . ARG B 1 338 ? -30.809 -12.735 13.848 1.00 20.78 338 ARG B C 1
ATOM 4246 O O . ARG B 1 338 ? -31.577 -13.596 13.418 1.00 24.81 338 ARG B O 1
ATOM 4254 N N . THR B 1 339 ? -31.216 -11.618 14.449 1.00 17.73 339 THR B N 1
ATOM 4255 C CA . THR B 1 339 ? -32.651 -11.321 14.579 1.00 14.49 339 THR B CA 1
ATOM 4256 C C . THR B 1 339 ? -32.933 -10.025 13.863 1.00 20.21 339 THR B C 1
ATOM 4257 O O . THR B 1 339 ? -32.267 -9.023 14.175 1.00 28.45 339 THR B O 1
ATOM 4261 N N . ALA B 1 340 ? -33.879 -10.040 12.927 1.00 21.66 340 ALA B N 1
ATOM 4262 C CA . ALA B 1 340 ? -34.297 -8.794 12.251 1.00 20.65 340 ALA B CA 1
ATOM 4263 C C . ALA B 1 340 ? -35.695 -8.473 12.767 1.00 35.13 340 ALA B C 1
ATOM 4264 O O . ALA B 1 340 ? -36.580 -9.346 12.687 1.00 40.61 340 ALA B O 1
ATOM 4266 N N . LEU B 1 341 ? -35.895 -7.264 13.281 1.00 30.63 341 LEU B N 1
ATOM 4267 C CA . LEU B 1 341 ? -37.194 -6.858 13.803 1.00 19.29 341 LEU B CA 1
ATOM 4268 C C . LEU B 1 341 ? -38.036 -6.184 12.724 1.00 43.16 341 LEU B C 1
ATOM 4269 O O . LEU B 1 341 ? -37.594 -6.026 11.586 1.00 62.44 341 LEU B O 1
ATOM 4274 N N . GLU B 1 342 ? -39.251 -5.790 13.090 1.00 65.75 342 GLU B N 1
ATOM 4275 C CA . GLU B 1 342 ? -40.157 -5.132 12.156 1.00 80.62 342 GLU B CA 1
ATOM 4276 C C . GLU B 1 342 ? -39.840 -3.645 12.038 1.00 87.77 342 GLU B C 1
ATOM 4277 O O . GLU B 1 342 ? -40.105 -3.024 11.008 1.00 81.21 342 GLU B O 1
ATOM 4279 N N . GLY B 1 343 ? -39.272 -3.080 13.098 1.00 90.85 343 GLY B N 1
ATOM 4280 C CA . GLY B 1 343 ? -38.920 -1.672 13.115 1.00 91.46 343 GLY B CA 1
ATOM 4281 C C . GLY B 1 343 ? -40.113 -0.778 13.390 1.00 102.01 343 GLY B C 1
ATOM 4282 O O . GLY B 1 343 ? -41.217 -1.274 13.644 1.00 101.49 343 GLY B O 1
ATOM 4283 N N . PRO B 1 344 ? -39.897 0.532 13.341 1.00 99.98 344 PRO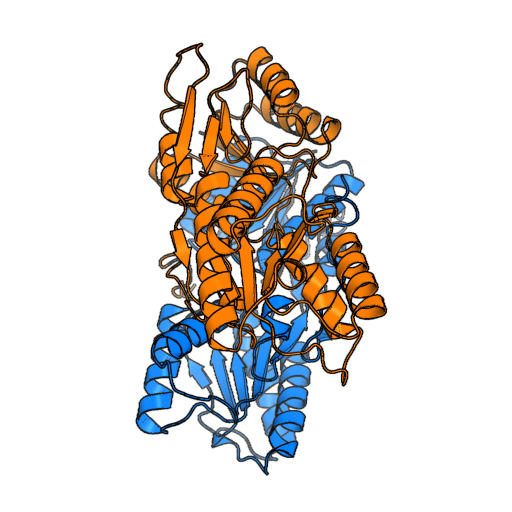 B N 1
ATOM 4284 C CA . PRO B 1 344 ? -40.972 1.500 13.588 1.00 89.75 344 PRO B CA 1
ATOM 4285 C C . PRO B 1 344 ? -41.572 2.023 12.287 1.00 95.83 344 PRO B C 1
ATOM 4286 O O . PRO B 1 344 ? -42.564 2.751 12.315 1.00 97.52 344 PRO B O 1
ATOM 4290 N N . LEU B 1 345 ? -40.970 1.652 11.161 1.00 95.11 345 LEU B N 1
ATOM 4291 C CA . LEU B 1 345 ? -41.452 2.088 9.856 1.00 91.29 345 LEU B CA 1
ATOM 4292 C C . LEU B 1 345 ? -42.413 1.069 9.253 1.00 93.04 345 LEU B C 1
ATOM 4293 O O . LEU B 1 345 ? -42.040 -0.078 9.004 1.00 87.28 345 LEU B O 1
ATOM 4298 N N . ASP B 1 346 ? -43.658 1.484 9.050 1.00 92.33 346 ASP B N 1
ATOM 4299 C CA . ASP B 1 346 ? -44.685 0.582 8.547 1.00 99.92 346 ASP B CA 1
ATOM 4300 C C . ASP B 1 346 ? -45.430 1.181 7.362 1.00 99.23 346 ASP B C 1
ATOM 4301 O O . ASP B 1 346 ? -46.156 2.166 7.504 1.00 84.28 346 ASP B O 1
ATOM 4306 N N . ASP B 1 347 ? -45.246 0.577 6.194 1.00 92.51 347 ASP B N 1
ATOM 4307 C CA . ASP B 1 347 ? -45.931 1.017 4.986 1.00 84.62 347 ASP B CA 1
ATOM 4308 C C . ASP B 1 347 ? -45.288 2.258 4.376 1.00 81.75 347 ASP B C 1
ATOM 4309 O O . ASP B 1 347 ? -45.553 2.592 3.221 1.00 77.50 347 ASP B O 1
ATOM 4311 N N . ILE B 1 348 ? -44.447 2.943 5.145 1.00 81.46 348 ILE B N 1
ATOM 4312 C CA . ILE B 1 348 ? -43.807 4.142 4.640 1.00 65.47 348 ILE B CA 1
ATOM 4313 C C . ILE B 1 348 ? -43.131 3.931 3.293 1.00 66.30 348 ILE B C 1
ATOM 4314 O O . ILE B 1 348 ? -43.125 4.794 2.452 1.00 63.66 348 ILE B O 1
ATOM 4319 N N . TRP B 1 349 ? -42.532 2.784 3.100 1.00 68.21 349 TRP B N 1
ATOM 4320 C CA . TRP B 1 349 ? -41.744 2.546 1.903 1.00 69.86 349 TRP B CA 1
ATOM 4321 C C . TRP B 1 349 ? -42.513 1.827 0.798 1.00 75.61 349 TRP B C 1
ATOM 4322 O O . TRP B 1 349 ? -41.908 1.422 -0.200 1.00 71.37 349 TRP B O 1
ATOM 4333 N N . ASP B 1 350 ? -43.823 1.670 0.940 1.00 87.43 350 ASP B N 1
ATOM 4334 C CA . ASP B 1 350 ? -44.615 1.145 -0.160 1.00 79.87 350 ASP B CA 1
ATOM 4335 C C . ASP B 1 350 ? -44.716 2.199 -1.265 1.00 74.71 350 ASP B C 1
ATOM 4336 O O . ASP B 1 350 ? -44.792 3.395 -0.974 1.00 92.66 350 ASP B O 1
ATOM 4341 N N . PRO B 1 351 ? -44.685 1.786 -2.532 1.00 78.29 351 PRO B N 1
ATOM 4342 C CA . PRO B 1 351 ? -44.602 2.760 -3.634 1.00 82.40 351 PRO B CA 1
ATOM 4343 C C . PRO B 1 351 ? -45.715 3.801 -3.603 1.00 87.29 351 PRO B C 1
ATOM 4344 O O . PRO B 1 351 ? -46.880 3.489 -3.347 1.00 90.35 351 PRO B O 1
ATOM 4348 N N . VAL B 1 352 ? -45.340 5.056 -3.872 1.00 95.71 352 VAL B N 1
ATOM 4349 C CA . VAL B 1 352 ? -46.332 6.119 -4.014 1.00 104.67 352 VAL B CA 1
ATOM 4350 C C . VAL B 1 352 ? -46.898 6.141 -5.429 1.00 107.05 352 VAL B C 1
ATOM 4351 O O . VAL B 1 352 ? -48.113 6.269 -5.616 1.00 109.19 352 VAL B O 1
ATOM 4355 N N . ALA B 1 353 ? -46.029 6.008 -6.436 1.00 104.23 353 ALA B N 1
ATOM 4356 C CA . ALA B 1 353 ? -46.410 6.024 -7.851 1.00 107.60 353 ALA B CA 1
ATOM 4357 C C . ALA B 1 353 ? -46.942 7.393 -8.296 1.00 95.97 353 ALA B C 1
ATOM 4358 O O . ALA B 1 353 ? -47.923 7.473 -9.038 1.00 93.43 353 ALA B O 1
ATOM 4360 N N . LEU B 1 354 ? -46.298 8.477 -7.856 1.00 87.62 354 LEU B N 1
ATOM 4361 C CA . LEU B 1 354 ? -46.432 9.742 -8.585 1.00 80.01 354 LEU B CA 1
ATOM 4362 C C . LEU B 1 354 ? -45.042 10.218 -8.991 1.00 74.52 354 LEU B C 1
ATOM 4363 O O . LEU B 1 354 ? -44.781 10.466 -10.167 1.00 69.84 354 LEU B O 1
#

Secondary structure (DSSP, 8-state):
-EEEEEES-SS-HHHHHHHHHHHHHHHHTTPEEEEEE-TT-HHHHHHHHHHHHHTT-SEEEEES-S-HHHHHHHHHHTT--EEEESS--SSS-EEEE-HHHHHHHHHHHHHHHHHHHS---GGGEEEEE-SSSHHHHHHHHHHHHHHHHHHS----S-EEE--SSHHHHHHHHHHHHHHHSS--SEEEESSHHHHHHHHHHHHHTTT----S-EEEEEB--HHHHTSSS-EEEEE--HHHHHHHHHHHTT---SS--EEEE--EEE-SS-----S-SSSS--/-EEEEEES-SS-HHHHHHHHHHHHHHHHTT-EEEEEE-TT-HHHHHHHHHHHHHTT-SEEEEES-S-HHHHHHHHHHTT--EEEESS--SSS-EEEE-HHHHHHHHHHHHHHHHHHTS---GGGEEEEE--SSHHHHHHHHHHHHHHHHHHS------EEE--S-HHHHHHHHHHHHHHHSS--SEEEES-HHHHHHHHHHHHHTTT----S-EEEEEB--HHHHTSSS-EEEEE--HHHHHHHHHHHTT----S--EEEE--EEE-SS-----S--STTS----

Solvent-accessible surface area: 20783 Å² total; per-residue (Å²): 55,4,0,0,0,0,2,4,0,10,15,5,25,14,13,8,18,0,3,5,19,0,1,20,21,0,40,191,97,63,56,35,14,2,0,1,0,1,58,11,57,43,134,25,2,26,42,17,0,91,30,1,46,81,41,70,11,75,13,0,0,1,0,5,5,15,22,28,54,25,1,33,100,26,0,49,96,43,91,12,64,28,1,3,0,13,22,38,10,147,82,11,18,0,0,8,3,35,3,105,82,0,0,51,50,0,0,51,17,0,0,56,48,2,33,162,68,30,108,18,16,50,86,30,0,4,0,0,1,5,101,49,13,60,2,0,102,46,14,6,60,0,0,65,20,7,12,21,118,103,42,64,92,152,77,48,151,8,44,22,106,4,3,19,10,8,112,58,0,18,81,0,0,52,114,4,26,58,149,97,51,81,3,2,33,0,0,0,0,2,4,2,9,1,0,13,0,0,0,31,0,2,26,122,40,120,89,77,98,25,66,77,3,10,0,0,0,0,8,29,2,12,1,0,0,0,6,64,7,36,0,30,0,0,62,5,50,8,47,95,1,0,74,55,0,9,72,16,34,126,81,136,68,136,133,58,86,72,27,98,11,93,12,111,48,2,72,31,86,33,16,52,129,22,64,17,108,116,13,10,50,110,55,5,1,0,0,0,2,4,0,9,19,4,25,13,14,7,18,0,4,3,20,0,1,9,11,0,73,164,97,57,50,27,8,0,0,2,5,0,72,21,61,52,123,35,1,76,47,21,0,90,39,4,46,85,58,70,12,65,13,0,0,1,0,4,4,52,33,25,45,13,0,30,83,12,0,49,210,43,90,8,59,28,0,1,0,12,14,33,8,143,82,10,17,0,0,3,4,33,3,96,77,0,0,53,47,0,0,52,18,0,1,45,61,2,28,178,66,28,109,22,25,47,95,38,0,5,0,0,0,2,31,128,21,57,3,0,124,46,14,25,61,0,0,66,23,8,10,27,126,101,39,62,86,154,78,33,143,5,42,22,116,2,1,19,9,7,98,61,0,23,77,0,0,59,124,2,23,61,150,94,48,74,0,4,47,0,0,0,0,0,7,2,2,0,0,14,0,0,0,17,0,8,32,160,14,121,84,83,89,24,37,115,8,6,0,0,0,0,8,25,1,14,1,0,0,1,4,66,21,36,0,30,1,0,53,4,57,6,51,94,0,0,75,55,0,5,76,18,22,139,88,147,181,132,126,54,82,74,27,89,10,88,10,110,54,3,72,34,83,38,24,64,71,39,52,16,107,77,10,10,65,71,49,94,131

Foldseek 3Di:
DEEEEEAADCPFQQVVQLLLLLCVVCVVVVYHYDYDHQVLDLVSLLVVLLVVLVVPGQAYEYEPHLDPVSNVVSCVVSVHQYEYEQADDQQAAYEHAQLLQLLQVLLLVLQVVLVVVPNDDLLLEAEEFADSGPSRVSNVNSNQVNSCVVRVDGDDDRYQDADLALQSLLVSQVVVCVVPVAGRLEYEYEAVNVVVNVVVNVVVVPPDPNARHEYEYEDDDLVVLAPPHWYKYKHFPSNVSVVCRPVSSVDDDSRYHYHYGYIDIDTGNDDDDGSDDCVPPD/DEEEEEAADCPFPQVVLLLLLLCVVCVVVVYHYDYHHQVLDLVSLLVVVLVVVVVPGAAYEAEPHNCPVSNVVSCVVSVHQYEYEQADDQFAAYEHAQLQQLLQVLLLVLQVVLCVVHNDDLQLEAEQEADVTPSRVSNVNSNQVNSCVVRVDGPDPHYHYAYLALQRLLVSQVVVCVVPVAGRQEYEYEAPSVVVNVVVNPVVDPPGHRDQHAYEYEDDDLVVLAPPHWYKYWHFPSNVSVVVRPVSSVDPDRHYHYHYGYIDIDTGNDDDPGSDDCPPPDPPD